Protein AF-A0A1B8FCU8-F1 (afdb_monomer_lite)

Foldseek 3Di:
DVPDDPPPEAEPDPPDDDPDPDDDQDCVVDVVSVPRGHHYDDDDDDDDDDVQVCVLQPDPPPPDPDDDPDDDDDDDDDDDDDDDDDDDDDDDDDDDDDDDDDDDDDDDDDDDDDDDDDDDDDDDDPPDDDDDCPVVVVVVVCVVCVPPPRDPNRDDDDDDDADQQRDDPVVDDVPDDRDHDDPPPPPPPPPCDPVNVVVVVVVVVVVVVVVVVVVVVVLVVFDFADFDPDQAWWAFLAPRDTDTVVNLWDPPAFKEKEKEWEQQAFQPPPFDAPPDFPLSVDDNSRHTDLLSVLLLLLCLVCLQVVVVHHGYAYEYLDRSPSVNRVCVVSVRDRHTYIYNVPHCVCVVVVQADPVRGGHTKMWMWGQDPVGITTRDILCVCVVPVDPCSCVVRRVVQVVQCPDPCRCHPPVPSDSPPD

pLDDT: mean 74.6, std 22.93, range [24.02, 98.75]

Radius of gyration: 37.03 Å; chains: 1; bounding box: 115×75×79 Å

Secondary structure (DSSP, 8-state):
-TT--TTS-EESS-----SS------TTT-GGGGG-SS-EE-------SSSHHHHHTT-GGG--------------------------SS--------------PPPPP--------------PPTT------HHHHHHHHHHHHTSTT--TTT---------GGGS-GGGS-TT--PPPPP-----------HHHHHHHHHHHHHHHHHHHHHHHHHHHTSPP-PBPSS--EEEETTT--EEEGGGGS-TT--EEEEEEE-SS--TT--SPPP-SSSGGGS-GGGSPPHHHHHHHHHHHHHHHHHHTTSEEEEEESS-HHHHHHHHHHTT--SSEEEE-TTSSHHHHTTSB-TTS-B--EEEEEEEETTEEEEEEE-THHHHH---GGGGGG-HHHHHHTTSSSTT-SS--------

Sequence (418 aa):
MEKWQWPTPVLLTHIAGGPLQVKVWNPRIYKHDSFHLMPIITPAYPFIEEEVEKAKSGSLQFLVKGEPTASEKPDNKLKEESSKGIKNENGEDIKKENGEAEKKEEEPKTIMVYNTTYYIGLELKEGARSLDLSYQVDDFKYRCTSWDKYDDSLNALNIVHTRNCDLPGDVFSPGEVKPMRPVKKKTAVKKRTVAKARNELLEAEAELRQLSQRVAAQRRALPPGGLIPEDYIFHSATDGTSVRMSELFSPGKNSLVIYNMMFPRWPEDPRAAVPRGETAKLPLVEQPCPSCTSVVDGLEGAAFHVSARTDLVVVAKTSPERLGTYAREREWRNLRLVSSRGNSFNRDYHAETLDGVQRAVMHVFSRSSEGIRHHWTSEMVFKSGDTRWIDPVWPIFGVLDLTLEGRGDIAAYPNLQY

Structure (mmCIF, N/CA/C/O backbone):
data_AF-A0A1B8FCU8-F1
#
_entry.id   AF-A0A1B8FCU8-F1
#
loop_
_atom_site.group_PDB
_atom_site.id
_atom_site.type_symbol
_atom_site.label_atom_id
_atom_site.label_alt_id
_atom_site.label_comp_id
_atom_site.label_asym_id
_atom_site.label_entity_id
_atom_site.label_seq_id
_atom_site.pdbx_PDB_ins_code
_atom_site.Cartn_x
_atom_site.Cartn_y
_atom_site.Cartn_z
_atom_site.occupancy
_atom_site.B_iso_or_equiv
_atom_site.auth_seq_id
_atom_site.auth_comp_id
_atom_site.auth_asym_id
_atom_site.auth_atom_id
_atom_site.pdbx_PDB_model_num
ATOM 1 N N . MET A 1 1 ? 28.433 -41.461 -40.917 1.00 47.09 1 MET A N 1
ATOM 2 C CA . MET A 1 1 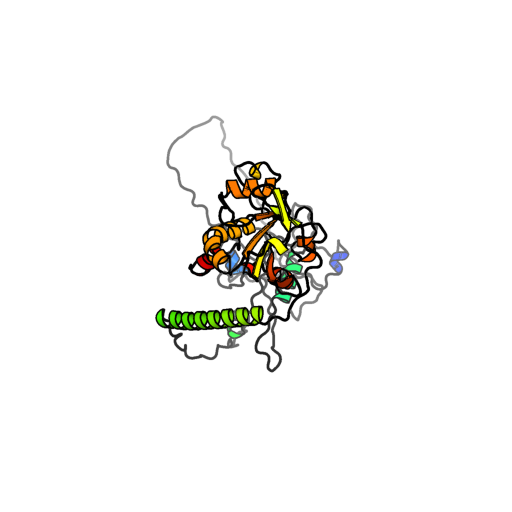? 28.370 -42.636 -40.013 1.00 47.09 1 MET A CA 1
ATOM 3 C C . MET A 1 1 ? 27.426 -43.745 -40.496 1.00 47.09 1 MET A C 1
ATOM 5 O O . MET A 1 1 ? 27.388 -44.786 -39.859 1.00 47.09 1 MET A O 1
ATOM 9 N N . GLU A 1 2 ? 26.745 -43.602 -41.642 1.00 43.25 2 GLU A N 1
ATOM 10 C CA . GLU A 1 2 ? 25.774 -44.597 -42.155 1.00 43.25 2 GLU A CA 1
ATOM 11 C C . GLU A 1 2 ? 26.335 -46.011 -42.404 1.00 43.25 2 GLU A C 1
ATOM 13 O O . GLU A 1 2 ? 25.568 -46.959 -42.508 1.00 43.25 2 GLU A O 1
ATOM 18 N N . LYS A 1 3 ? 27.663 -46.178 -42.478 1.00 60.62 3 LYS A N 1
ATOM 19 C CA . LYS A 1 3 ? 28.332 -47.476 -42.692 1.00 60.62 3 LYS A CA 1
ATOM 20 C C . LYS A 1 3 ? 28.940 -48.096 -41.423 1.00 60.62 3 LYS A C 1
ATOM 22 O O . LYS A 1 3 ? 29.593 -49.131 -41.521 1.00 60.62 3 LYS A O 1
ATOM 27 N N . TRP A 1 4 ? 28.797 -47.469 -40.252 1.00 57.22 4 TRP A N 1
ATOM 28 C CA . TRP A 1 4 ? 29.432 -47.954 -39.021 1.00 57.22 4 TRP A CA 1
ATOM 29 C C . TRP A 1 4 ? 28.665 -49.140 -38.425 1.00 57.22 4 TRP A C 1
ATOM 31 O O . TRP A 1 4 ? 27.452 -49.069 -38.232 1.00 57.22 4 TRP A O 1
ATOM 41 N N . GLN A 1 5 ? 29.366 -50.234 -38.121 1.00 67.06 5 GLN A N 1
ATOM 42 C CA . GLN A 1 5 ? 28.753 -51.443 -37.566 1.00 67.06 5 GLN A CA 1
ATOM 43 C C . GLN A 1 5 ? 28.619 -51.337 -36.046 1.00 67.06 5 GLN A C 1
ATOM 45 O O . GLN A 1 5 ? 29.458 -51.824 -35.283 1.00 67.06 5 GLN A O 1
ATOM 50 N N . TRP A 1 6 ? 27.548 -50.689 -35.598 1.00 56.78 6 TRP A N 1
ATOM 51 C CA . TRP A 1 6 ? 27.143 -50.707 -34.195 1.00 56.78 6 TRP A CA 1
ATOM 52 C C . TRP A 1 6 ? 26.905 -52.150 -33.708 1.00 56.78 6 TRP A C 1
ATOM 54 O O . TRP A 1 6 ? 26.382 -52.959 -34.478 1.00 56.78 6 TRP A O 1
ATOM 64 N N . PRO A 1 7 ? 27.289 -52.509 -32.465 1.00 62.44 7 PRO A N 1
ATOM 65 C CA . PRO A 1 7 ? 27.733 -51.649 -31.360 1.00 62.44 7 PRO A CA 1
ATOM 66 C C . PRO A 1 7 ? 29.263 -51.493 -31.247 1.00 62.44 7 PRO A C 1
ATOM 68 O O . PRO A 1 7 ? 29.781 -51.252 -30.157 1.00 62.44 7 PRO A O 1
ATOM 71 N N . THR A 1 8 ? 30.018 -51.651 -32.340 1.00 62.97 8 THR A N 1
ATOM 72 C CA . THR A 1 8 ? 31.479 -51.470 -32.300 1.00 62.97 8 THR A CA 1
ATOM 73 C C . THR A 1 8 ? 31.810 -50.056 -31.809 1.00 62.97 8 THR A C 1
ATOM 75 O O . THR A 1 8 ? 31.320 -49.092 -32.405 1.00 62.97 8 THR A O 1
ATOM 78 N N . PRO A 1 9 ? 32.604 -49.903 -30.732 1.00 57.53 9 PRO A N 1
ATOM 79 C CA . PRO A 1 9 ? 32.852 -48.602 -30.138 1.00 57.53 9 PRO A CA 1
ATOM 80 C C . PRO A 1 9 ? 33.673 -47.723 -31.069 1.00 57.53 9 PRO A C 1
ATOM 82 O O . PRO A 1 9 ? 34.638 -48.177 -31.686 1.00 57.53 9 PRO A O 1
ATOM 85 N N . VAL A 1 10 ? 33.326 -46.444 -31.114 1.00 59.53 10 VAL A N 1
ATOM 86 C CA . VAL A 1 10 ? 34.183 -45.427 -31.717 1.00 59.53 10 VAL A CA 1
ATOM 87 C C . VAL A 1 10 ? 35.169 -44.978 -30.642 1.00 59.53 10 VAL A C 1
ATOM 89 O O . VAL A 1 10 ? 34.781 -44.388 -29.631 1.00 59.53 10 VAL A O 1
ATOM 92 N N . LEU A 1 11 ? 36.446 -45.300 -30.844 1.00 52.03 11 LEU A N 1
ATOM 93 C CA . LEU A 1 11 ? 37.544 -44.892 -29.973 1.00 52.03 11 LEU A CA 1
ATOM 94 C C . LEU A 1 11 ? 38.337 -43.792 -30.673 1.00 52.03 11 LEU A C 1
ATOM 96 O O . LEU A 1 11 ? 38.826 -43.991 -31.781 1.00 52.03 11 LEU A O 1
ATOM 100 N N . LEU A 1 12 ? 38.463 -42.640 -30.018 1.00 50.62 12 LEU A N 1
ATOM 101 C CA . LEU A 1 12 ? 39.224 -41.506 -30.549 1.00 50.62 12 LEU A CA 1
ATOM 102 C C . LEU A 1 12 ? 40.742 -41.657 -30.314 1.00 50.62 12 LEU A C 1
ATOM 104 O O . LEU A 1 12 ? 41.533 -40.975 -30.951 1.00 50.62 12 LEU A O 1
ATOM 108 N N . THR A 1 13 ? 41.152 -42.568 -29.423 1.00 45.59 13 THR A N 1
ATOM 109 C CA . THR A 1 13 ? 42.545 -42.976 -29.171 1.00 45.59 13 THR A CA 1
ATOM 110 C C . THR A 1 13 ? 42.583 -44.368 -28.517 1.00 45.59 13 THR A C 1
ATOM 112 O O . THR A 1 13 ? 41.545 -44.877 -28.079 1.00 45.59 13 THR A O 1
ATOM 115 N N . HIS A 1 14 ? 43.757 -45.009 -28.439 1.00 48.38 14 HIS A N 1
ATOM 116 C CA . HIS A 1 14 ? 43.918 -46.247 -27.671 1.00 48.38 14 HIS A CA 1
ATOM 117 C C . HIS A 1 14 ? 43.618 -45.992 -26.192 1.00 48.38 14 HIS A C 1
ATOM 119 O O . HIS A 1 14 ? 44.121 -45.043 -25.592 1.00 48.38 14 HIS A O 1
ATOM 125 N N . ILE A 1 15 ? 42.821 -46.874 -25.587 1.00 53.53 15 ILE A N 1
ATOM 126 C CA . ILE A 1 15 ? 42.565 -46.846 -24.149 1.00 53.53 15 ILE A CA 1
ATOM 127 C C . ILE A 1 15 ? 43.867 -47.224 -23.428 1.00 53.53 15 ILE A C 1
ATOM 129 O O . ILE A 1 15 ? 44.182 -48.405 -23.282 1.00 53.53 15 ILE A O 1
ATOM 133 N N . ALA A 1 16 ? 44.645 -46.226 -23.016 1.00 46.97 16 ALA A N 1
ATOM 134 C CA . ALA A 1 16 ? 45.828 -46.427 -22.192 1.00 46.97 16 ALA A CA 1
ATOM 135 C C . ALA A 1 16 ? 45.412 -46.632 -20.727 1.00 46.97 16 ALA A C 1
ATOM 137 O O . ALA A 1 16 ? 44.590 -45.887 -20.190 1.00 46.97 16 ALA A O 1
ATOM 138 N N . GLY A 1 17 ? 45.984 -47.644 -20.069 1.00 46.09 17 GLY A N 1
ATOM 139 C CA . GLY A 1 17 ? 45.856 -47.805 -18.623 1.00 46.09 17 GLY A CA 1
ATOM 140 C C . GLY A 1 17 ? 46.621 -46.686 -17.922 1.00 46.09 17 GLY A C 1
ATOM 141 O O . GLY A 1 17 ? 47.844 -46.630 -18.009 1.00 46.09 17 GLY A O 1
ATOM 142 N N . GLY A 1 18 ? 45.906 -45.774 -17.267 1.00 49.66 18 GLY A N 1
ATOM 143 C CA . GLY A 1 18 ? 46.521 -44.748 -16.428 1.00 49.66 18 GLY A CA 1
ATOM 144 C C . GLY A 1 18 ? 47.000 -45.317 -15.083 1.00 49.66 18 GLY A C 1
ATOM 145 O O . GLY A 1 18 ? 46.546 -46.384 -14.671 1.00 49.66 18 GLY A O 1
ATOM 146 N N . PRO A 1 19 ? 47.867 -44.595 -14.349 1.00 38.84 19 PRO A N 1
ATOM 147 C CA . PRO A 1 19 ? 48.333 -44.993 -13.012 1.00 38.84 19 PRO A CA 1
ATOM 148 C C . PRO A 1 19 ? 47.228 -44.954 -11.939 1.00 38.84 19 PRO A C 1
ATOM 150 O O . PRO A 1 19 ? 47.446 -45.362 -10.800 1.00 38.84 19 PRO A O 1
ATOM 153 N N . LEU A 1 20 ? 46.041 -44.454 -12.289 1.00 39.75 20 LEU A N 1
ATOM 154 C CA . LEU A 1 20 ? 44.882 -44.326 -11.414 1.00 39.75 20 LEU A CA 1
ATOM 155 C C . LEU A 1 20 ? 43.911 -45.488 -11.662 1.00 39.75 20 LEU A C 1
ATOM 157 O O . LEU A 1 20 ? 43.563 -45.777 -12.806 1.00 39.75 20 LEU A O 1
ATOM 161 N N . GLN A 1 21 ? 43.429 -46.124 -10.589 1.00 48.16 21 GLN A N 1
ATOM 162 C CA . GLN A 1 21 ? 42.424 -47.197 -10.641 1.00 48.16 21 GLN A CA 1
ATOM 163 C C . GLN A 1 21 ? 41.018 -46.649 -10.941 1.00 48.16 21 GLN A C 1
ATOM 165 O O . GLN A 1 21 ? 40.092 -46.772 -10.142 1.00 48.16 21 GLN A O 1
ATOM 170 N N . VAL A 1 22 ? 40.847 -46.008 -12.092 1.00 51.88 22 VAL A N 1
ATOM 171 C CA . VAL A 1 22 ? 39.548 -45.508 -12.546 1.00 51.88 22 VAL A CA 1
ATOM 172 C C . VAL A 1 22 ? 38.912 -46.562 -13.445 1.00 51.88 22 VAL A C 1
ATOM 174 O O . VAL A 1 22 ? 39.582 -47.144 -14.298 1.00 51.88 22 VAL A O 1
ATOM 177 N N . LYS A 1 23 ? 37.618 -46.843 -13.260 1.00 47.75 23 LYS A N 1
ATOM 178 C CA . LYS A 1 23 ? 36.894 -47.804 -14.102 1.00 47.75 23 LYS A CA 1
ATOM 179 C C . LYS A 1 23 ? 36.815 -47.271 -15.535 1.00 47.75 23 LYS A C 1
ATOM 181 O O . LYS A 1 23 ? 36.094 -46.309 -15.794 1.00 47.75 23 LYS A O 1
ATOM 186 N N . VAL A 1 24 ? 37.513 -47.928 -16.458 1.00 56.44 24 VAL A N 1
ATOM 187 C CA . VAL A 1 24 ? 37.506 -47.587 -17.885 1.00 56.44 24 VAL A CA 1
ATOM 188 C C . VAL A 1 24 ? 36.569 -48.521 -18.647 1.00 56.44 24 VAL A C 1
ATOM 190 O O . VAL A 1 24 ? 36.521 -49.716 -18.356 1.00 56.44 24 VAL A O 1
ATOM 193 N N . TRP A 1 25 ? 35.812 -47.972 -19.603 1.00 58.53 25 TRP A N 1
ATOM 194 C CA . TRP A 1 25 ? 34.839 -48.721 -20.403 1.00 58.53 25 TRP A CA 1
ATOM 195 C C . TRP A 1 25 ? 35.495 -49.949 -21.048 1.00 58.53 25 TRP A C 1
ATOM 197 O O . TRP A 1 25 ? 36.466 -49.826 -21.799 1.00 58.53 25 TRP A O 1
ATOM 207 N N . ASN A 1 26 ? 34.989 -51.142 -20.726 1.00 65.19 26 ASN A N 1
ATOM 208 C CA . ASN A 1 26 ? 35.530 -52.400 -21.234 1.00 65.19 26 ASN A CA 1
ATOM 209 C C . ASN A 1 26 ? 34.437 -53.485 -21.265 1.00 65.19 26 ASN A C 1
ATOM 211 O O . ASN A 1 26 ? 34.204 -54.146 -20.248 1.00 65.19 26 ASN A O 1
ATOM 215 N N . PRO A 1 27 ? 33.796 -53.741 -22.422 1.00 60.16 27 PRO A N 1
ATOM 216 C CA . PRO A 1 27 ? 32.673 -54.676 -22.529 1.00 60.16 27 PRO A CA 1
ATOM 217 C C . PRO A 1 27 ? 33.077 -56.148 -22.347 1.00 60.16 27 PRO A C 1
ATOM 219 O O . PRO A 1 27 ? 32.204 -57.001 -22.214 1.00 60.16 27 PRO A O 1
ATOM 222 N N . ARG A 1 28 ? 34.384 -56.464 -22.319 1.00 60.56 28 ARG A N 1
ATOM 223 C CA . ARG A 1 28 ? 34.897 -57.810 -22.002 1.00 60.56 28 ARG A CA 1
ATOM 224 C C . ARG A 1 28 ? 35.017 -58.054 -20.497 1.00 60.56 28 ARG A C 1
ATOM 226 O O . ARG A 1 28 ? 34.997 -59.204 -20.077 1.00 60.56 28 ARG A O 1
ATOM 233 N N . ILE A 1 29 ? 35.154 -56.988 -19.707 1.00 63.47 29 ILE A N 1
ATOM 234 C CA . ILE A 1 29 ? 35.303 -57.052 -18.245 1.00 63.47 29 ILE A CA 1
ATOM 235 C C . ILE A 1 29 ? 33.977 -56.708 -17.556 1.00 63.47 29 ILE A C 1
ATOM 237 O O . ILE A 1 29 ? 33.580 -57.372 -16.600 1.00 63.47 29 ILE A O 1
ATOM 241 N N . TYR A 1 30 ? 33.254 -55.701 -18.053 1.00 66.12 30 TYR A N 1
ATOM 242 C CA . TYR A 1 30 ? 32.019 -55.209 -17.453 1.00 66.12 30 TYR A CA 1
ATOM 243 C C . TYR A 1 30 ? 30.817 -55.539 -18.334 1.00 66.12 30 TYR A C 1
ATOM 245 O O . TYR A 1 30 ? 30.584 -54.910 -19.362 1.00 66.12 30 TYR A O 1
ATOM 253 N N . LYS A 1 31 ? 29.992 -56.495 -17.891 1.00 56.09 31 LYS A N 1
ATOM 254 C CA . LYS A 1 31 ? 28.804 -56.942 -18.639 1.00 56.09 31 LYS A CA 1
ATOM 255 C C . LYS A 1 31 ? 27.833 -55.797 -18.967 1.00 56.09 31 LYS A C 1
ATOM 257 O O . LYS A 1 31 ? 27.245 -55.801 -20.040 1.00 56.09 31 LYS A O 1
ATOM 262 N N . HIS A 1 32 ? 27.704 -54.800 -18.090 1.00 56.66 32 HIS A N 1
ATOM 263 C CA . HIS A 1 32 ? 26.878 -53.610 -18.335 1.00 56.66 32 HIS A CA 1
ATOM 264 C C . HIS A 1 32 ? 27.296 -52.834 -19.600 1.00 56.66 32 HIS A C 1
ATOM 266 O O . HIS A 1 32 ? 26.445 -52.387 -20.360 1.00 56.66 32 HIS A O 1
ATOM 272 N N . ASP A 1 33 ? 28.600 -52.740 -19.870 1.00 51.59 33 ASP A N 1
ATOM 273 C CA . ASP A 1 33 ? 29.152 -51.967 -20.988 1.00 51.59 33 ASP A CA 1
ATOM 274 C C . ASP A 1 33 ? 28.851 -52.622 -22.349 1.00 51.59 33 ASP A C 1
ATOM 276 O O . ASP A 1 33 ? 28.878 -51.952 -23.381 1.00 51.59 33 ASP A O 1
ATOM 280 N N . SER A 1 34 ? 28.527 -53.923 -22.350 1.00 57.00 34 SER A N 1
ATOM 281 C CA . SER A 1 34 ? 28.144 -54.686 -23.547 1.00 57.00 34 SER A CA 1
ATOM 282 C C . SER A 1 34 ? 26.737 -54.363 -24.066 1.00 57.00 34 SER A C 1
ATOM 284 O O . SER A 1 34 ? 26.438 -54.651 -25.221 1.00 57.00 34 SER A O 1
ATOM 286 N N . PHE A 1 35 ? 25.889 -53.724 -23.250 1.00 61.53 35 PHE A N 1
ATOM 287 C CA . PHE A 1 35 ? 24.546 -53.293 -23.656 1.00 61.53 35 PHE A CA 1
ATOM 288 C C . PHE A 1 35 ? 24.530 -51.925 -24.352 1.00 61.53 35 PHE A C 1
ATOM 290 O O . PHE A 1 35 ? 23.474 -51.460 -24.778 1.00 61.53 35 PHE A O 1
ATOM 297 N N . HIS A 1 36 ? 25.678 -51.253 -24.463 1.00 52.31 36 HIS A N 1
ATOM 298 C CA . HIS A 1 36 ? 25.757 -49.948 -25.107 1.00 52.31 36 HIS A CA 1
ATOM 299 C C . HIS A 1 36 ? 25.599 -50.100 -26.624 1.00 52.31 36 HIS A C 1
ATOM 301 O O . HIS A 1 36 ? 26.445 -50.685 -27.293 1.00 52.31 36 HIS A O 1
ATOM 307 N N . LEU A 1 37 ? 24.505 -49.555 -27.163 1.00 50.94 37 LEU A N 1
ATOM 308 C CA . LEU A 1 37 ? 24.135 -49.701 -28.574 1.00 50.94 37 LEU A CA 1
ATOM 309 C C . LEU A 1 37 ? 25.004 -48.848 -29.508 1.00 50.94 37 LEU A C 1
ATOM 311 O O . LEU A 1 37 ? 25.225 -49.229 -30.652 1.00 50.94 37 LEU A O 1
ATOM 315 N N . MET A 1 38 ? 25.522 -47.719 -29.017 1.00 55.78 38 MET A N 1
ATOM 316 C CA . MET A 1 38 ? 26.400 -46.814 -29.767 1.00 55.78 38 MET A CA 1
ATOM 317 C C . MET A 1 38 ? 27.496 -46.217 -28.861 1.00 55.78 38 MET A C 1
ATOM 319 O O . MET A 1 38 ? 27.410 -45.050 -28.479 1.00 55.78 38 MET A O 1
ATOM 323 N N . PRO A 1 39 ? 28.509 -46.998 -28.441 1.00 49.50 39 PRO A N 1
ATOM 324 C CA . PRO A 1 39 ? 29.521 -46.510 -27.509 1.00 49.50 39 PRO A CA 1
ATOM 325 C C . PRO A 1 39 ? 30.540 -45.598 -28.213 1.00 49.50 39 PRO A C 1
ATOM 327 O O . PRO A 1 39 ? 31.247 -46.033 -29.120 1.00 49.50 39 PRO A O 1
ATOM 330 N N . ILE A 1 40 ? 30.644 -44.340 -27.778 1.00 58.44 40 ILE A N 1
ATOM 331 C CA . ILE A 1 40 ? 31.666 -43.376 -28.224 1.00 58.44 40 ILE A CA 1
ATOM 332 C C . ILE A 1 40 ? 32.431 -42.912 -26.980 1.00 58.44 40 ILE A C 1
ATOM 334 O O . ILE A 1 40 ? 31.824 -42.360 -26.065 1.00 58.44 40 ILE A O 1
ATOM 338 N N . ILE A 1 41 ? 33.736 -43.196 -26.908 1.00 53.16 41 ILE A N 1
ATOM 339 C CA . ILE A 1 41 ? 34.528 -43.080 -25.667 1.00 53.16 41 ILE A CA 1
ATOM 340 C C . ILE A 1 41 ? 35.533 -41.922 -25.766 1.00 53.16 41 ILE A C 1
ATOM 342 O O . ILE A 1 41 ? 36.342 -41.883 -26.695 1.00 53.16 41 ILE A O 1
ATOM 346 N N . THR A 1 42 ? 35.503 -40.999 -24.798 1.00 46.25 42 THR A N 1
ATOM 347 C CA . THR A 1 42 ? 36.338 -39.784 -24.759 1.00 46.25 42 THR A CA 1
ATOM 348 C C . THR A 1 42 ? 37.562 -39.921 -23.831 1.00 46.25 42 THR A C 1
ATOM 350 O O . THR A 1 42 ? 37.448 -40.507 -22.752 1.00 46.25 42 THR A O 1
ATOM 353 N N . PRO A 1 43 ? 38.741 -39.385 -24.210 1.00 41.50 43 PRO A N 1
ATOM 354 C CA . PRO A 1 43 ? 39.885 -39.189 -23.305 1.00 41.50 43 PRO A CA 1
ATOM 355 C C . PRO A 1 43 ? 39.820 -37.832 -22.554 1.00 41.50 43 PRO A C 1
ATOM 357 O O . PRO A 1 43 ? 39.113 -36.927 -22.991 1.00 41.50 43 PRO A O 1
ATOM 360 N N . ALA A 1 44 ? 40.536 -37.679 -21.424 1.00 38.09 44 ALA A N 1
ATOM 361 C CA . ALA A 1 44 ? 40.344 -36.584 -20.446 1.00 38.09 44 ALA A CA 1
ATOM 362 C C . ALA A 1 44 ? 41.528 -35.579 -20.263 1.00 38.09 44 ALA A C 1
ATOM 364 O O . ALA A 1 44 ? 42.672 -36.025 -20.194 1.00 38.09 44 ALA A O 1
ATOM 365 N N . TYR A 1 45 ? 41.170 -34.286 -20.022 1.00 34.28 45 TYR A N 1
ATOM 366 C CA . TYR A 1 45 ? 41.858 -33.137 -19.319 1.00 34.28 45 TYR A CA 1
ATOM 367 C C . TYR A 1 45 ? 43.042 -32.353 -19.992 1.00 34.28 45 TYR A C 1
ATOM 369 O O . TYR A 1 45 ? 43.758 -33.018 -20.739 1.00 34.28 45 TYR A O 1
ATOM 377 N N . PRO A 1 46 ? 43.415 -31.048 -19.682 1.00 41.81 46 PRO A N 1
ATOM 378 C CA . PRO A 1 46 ? 42.794 -29.812 -19.060 1.00 41.81 46 PRO A CA 1
ATOM 379 C C . PRO A 1 46 ? 42.891 -28.429 -19.853 1.00 41.81 46 PRO A C 1
ATOM 381 O O . PRO A 1 46 ? 43.301 -28.416 -21.009 1.00 41.81 46 PRO A O 1
ATOM 384 N N . PHE A 1 47 ? 42.561 -27.276 -19.185 1.00 36.97 47 PHE A N 1
ATOM 385 C CA . PHE A 1 47 ? 41.981 -25.941 -19.600 1.00 36.97 47 PHE A CA 1
ATOM 386 C C . PHE A 1 47 ? 42.771 -24.593 -19.396 1.00 36.97 47 PHE A C 1
ATOM 388 O O . PHE A 1 47 ? 43.837 -24.596 -18.781 1.00 36.97 47 PHE A O 1
ATOM 395 N N . ILE A 1 48 ? 42.146 -23.457 -19.848 1.00 41.78 48 ILE A N 1
ATOM 396 C CA . ILE A 1 48 ? 42.208 -21.960 -19.615 1.00 41.78 48 ILE A CA 1
ATOM 397 C C . ILE A 1 48 ? 40.992 -21.230 -20.319 1.00 41.78 48 ILE A C 1
ATOM 399 O O . ILE A 1 48 ? 40.233 -21.895 -21.008 1.00 41.78 48 ILE A O 1
ATOM 403 N N . GLU A 1 49 ? 40.736 -19.909 -20.170 1.00 49.34 49 GLU A N 1
ATOM 404 C CA . GLU A 1 49 ? 39.337 -19.423 -19.963 1.00 49.34 49 GLU A CA 1
ATOM 405 C C . GLU A 1 49 ? 38.660 -18.383 -20.920 1.00 49.34 49 GLU A C 1
ATOM 407 O O . GLU A 1 49 ? 37.438 -18.290 -20.880 1.00 49.34 49 GLU A O 1
ATOM 412 N N . GLU A 1 50 ? 39.313 -17.648 -21.837 1.00 43.72 50 GLU A N 1
ATOM 413 C CA . GLU A 1 50 ? 38.607 -16.563 -22.595 1.00 43.72 50 GLU A CA 1
ATOM 414 C C . GLU A 1 50 ? 38.230 -16.906 -24.060 1.00 43.72 50 GLU A C 1
ATOM 416 O O . GLU A 1 50 ? 37.246 -16.410 -24.615 1.00 43.72 50 GLU A O 1
ATOM 421 N N . GLU A 1 51 ? 38.957 -17.827 -24.694 1.00 50.81 51 GLU A N 1
ATOM 422 C CA . GLU A 1 51 ? 38.676 -18.308 -26.061 1.00 50.81 51 GLU A CA 1
ATOM 423 C C . GLU A 1 51 ? 37.663 -19.469 -26.078 1.00 50.81 51 GLU A C 1
ATOM 425 O O . GLU A 1 51 ? 37.003 -19.743 -27.088 1.00 50.81 51 GLU A O 1
ATOM 430 N N . VAL A 1 52 ? 37.471 -20.103 -24.917 1.00 50.47 52 VAL A N 1
ATOM 431 C CA . VAL A 1 52 ? 36.596 -21.261 -24.717 1.00 50.47 52 VAL A CA 1
ATOM 432 C C . VAL A 1 52 ? 35.124 -20.900 -24.898 1.00 50.47 52 VAL A C 1
ATOM 434 O O . VAL A 1 52 ? 34.396 -21.680 -25.496 1.00 50.47 52 VAL A O 1
ATOM 437 N N . GLU A 1 53 ? 34.668 -19.719 -24.479 1.00 53.81 53 GLU A N 1
ATOM 438 C CA . GLU A 1 53 ? 33.258 -19.310 -24.633 1.00 53.81 53 GLU A CA 1
ATOM 439 C C . GLU A 1 53 ? 32.836 -19.154 -26.107 1.00 53.81 53 GLU A C 1
ATOM 441 O O . GLU A 1 53 ? 31.721 -19.508 -26.510 1.00 53.81 53 GLU A O 1
ATOM 446 N N . LYS A 1 54 ? 33.754 -18.706 -26.973 1.00 54.97 54 LYS A N 1
ATOM 447 C CA . LYS A 1 54 ? 33.500 -18.626 -28.422 1.00 54.97 54 LYS A CA 1
ATOM 448 C C . LYS A 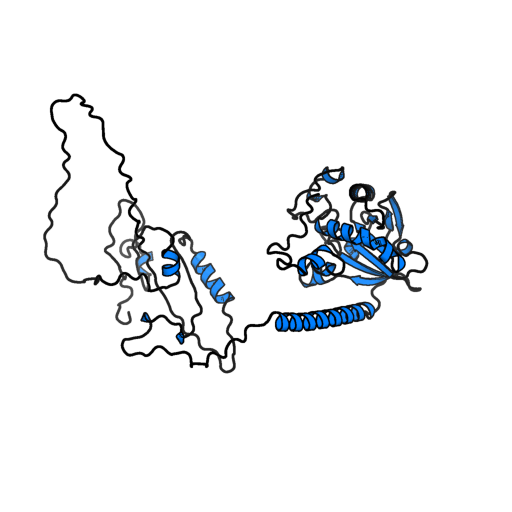1 54 ? 33.503 -20.010 -29.075 1.00 54.97 54 LYS A C 1
ATOM 450 O O . LYS A 1 54 ? 32.695 -20.265 -29.966 1.00 54.97 54 LYS A O 1
ATOM 455 N N . ALA A 1 55 ? 34.360 -20.921 -28.615 1.00 54.28 55 ALA A N 1
ATOM 456 C CA . ALA A 1 55 ? 34.345 -22.316 -29.056 1.00 54.28 55 ALA A CA 1
ATOM 457 C C . ALA A 1 55 ? 33.089 -23.069 -28.560 1.00 54.28 55 ALA A C 1
ATOM 459 O O . ALA A 1 55 ? 32.437 -23.761 -29.344 1.00 54.28 55 ALA A O 1
ATOM 460 N N . LYS A 1 56 ? 32.683 -22.862 -27.296 1.00 55.16 56 LYS A N 1
ATOM 461 C CA . LYS A 1 56 ? 31.462 -23.401 -26.660 1.00 55.16 56 LYS A CA 1
ATOM 462 C C . LYS A 1 56 ? 30.177 -22.948 -27.358 1.00 55.16 56 LYS A C 1
ATOM 464 O O . LYS A 1 56 ? 29.180 -23.665 -27.325 1.00 55.16 56 LYS A O 1
ATOM 469 N N . SER A 1 57 ? 30.177 -21.775 -27.991 1.00 50.47 57 SER A N 1
ATOM 470 C CA . SER A 1 57 ? 29.046 -21.260 -28.782 1.00 50.47 57 SER A CA 1
ATOM 471 C C . SER A 1 57 ? 29.058 -21.713 -30.252 1.00 50.47 57 SER A C 1
ATOM 473 O O . SER A 1 57 ? 28.212 -21.282 -31.035 1.00 50.47 57 SER A O 1
ATOM 475 N N . GLY A 1 58 ? 29.975 -22.613 -30.629 1.00 48.59 58 GLY A N 1
ATOM 476 C CA . GLY A 1 58 ? 30.024 -23.226 -31.959 1.00 48.59 58 GLY A CA 1
ATOM 477 C C . GLY A 1 58 ? 30.775 -22.408 -33.012 1.00 48.59 58 GLY A C 1
ATOM 478 O O . GLY A 1 58 ? 30.592 -22.638 -34.207 1.00 48.59 58 GLY A O 1
ATOM 479 N N . SER A 1 59 ? 31.609 -21.441 -32.611 1.00 51.41 59 SER A N 1
ATOM 480 C CA . SER A 1 59 ? 32.430 -20.683 -33.560 1.00 51.41 59 SER A CA 1
ATOM 481 C C . SER A 1 59 ? 33.536 -21.551 -34.167 1.00 51.41 59 SER A C 1
ATOM 483 O O . SER A 1 59 ? 34.366 -22.113 -33.457 1.00 51.41 59 SER A O 1
ATOM 485 N N . LEU A 1 60 ? 33.605 -21.584 -35.500 1.00 53.09 60 LEU A N 1
ATOM 486 C CA . LEU A 1 60 ? 34.653 -22.279 -36.264 1.00 53.09 60 LEU A CA 1
ATOM 487 C C . LEU A 1 60 ? 35.948 -21.457 -36.413 1.00 53.09 60 LEU A C 1
ATOM 489 O O . LEU A 1 60 ? 36.878 -21.883 -37.094 1.00 53.09 60 LEU A O 1
ATOM 493 N N . GLN A 1 61 ? 36.007 -20.258 -35.825 1.00 47.38 61 GLN A N 1
ATOM 494 C CA . GLN A 1 61 ? 37.130 -19.322 -35.983 1.00 47.38 61 GLN A CA 1
ATOM 495 C C . GLN A 1 61 ? 38.437 -19.818 -35.347 1.00 47.38 61 GLN A C 1
ATOM 497 O O . GLN A 1 61 ? 39.503 -19.368 -35.750 1.00 47.38 61 GLN A O 1
ATOM 502 N N . PHE A 1 62 ? 38.348 -20.758 -34.405 1.00 45.47 62 PHE A N 1
ATOM 503 C CA . PHE A 1 62 ? 39.476 -21.289 -33.630 1.00 45.47 62 PHE A CA 1
ATOM 504 C C . PHE A 1 62 ? 39.740 -22.774 -33.929 1.00 45.47 62 PHE A C 1
ATOM 506 O O . PHE A 1 62 ? 40.384 -23.472 -33.154 1.00 45.47 62 PHE A O 1
ATOM 513 N N . LEU A 1 63 ? 39.207 -23.281 -35.048 1.00 45.47 63 LEU A N 1
ATOM 514 C CA . LEU A 1 63 ? 39.377 -24.672 -35.454 1.00 45.47 63 LEU A CA 1
ATOM 515 C C . LEU A 1 63 ? 40.820 -24.905 -35.933 1.00 45.47 63 LEU A C 1
ATOM 517 O O . LEU A 1 63 ? 41.233 -24.339 -36.949 1.00 45.47 63 LEU A O 1
ATOM 521 N N . VAL A 1 64 ? 41.571 -25.769 -35.245 1.00 48.66 64 VAL A N 1
ATOM 522 C CA . VAL A 1 64 ? 42.892 -26.217 -35.710 1.00 48.66 64 VAL A CA 1
ATOM 523 C C . VAL A 1 64 ? 42.700 -27.023 -36.998 1.00 48.66 64 VAL A C 1
ATOM 525 O O . VAL A 1 64 ? 42.134 -28.115 -36.991 1.00 48.66 64 VAL A O 1
ATOM 528 N N . LYS A 1 65 ? 43.128 -26.469 -38.138 1.00 39.72 65 LYS A N 1
ATOM 529 C CA . LYS A 1 65 ? 43.060 -27.145 -39.440 1.00 39.72 65 LYS A CA 1
ATOM 530 C C . LYS A 1 65 ? 44.366 -27.885 -39.717 1.00 39.72 65 LYS A C 1
ATOM 532 O O . LYS A 1 65 ? 45.359 -27.253 -40.055 1.00 39.72 65 LYS A O 1
ATOM 537 N N . GLY A 1 66 ? 44.305 -29.216 -39.666 1.00 41.09 66 GLY A N 1
ATOM 538 C CA . GLY A 1 66 ? 45.316 -30.103 -40.241 1.00 41.09 66 GLY A CA 1
ATOM 539 C C . GLY A 1 66 ? 46.097 -30.941 -39.233 1.00 41.09 66 GLY A C 1
ATOM 540 O O . GLY A 1 66 ? 47.230 -30.609 -38.932 1.00 41.09 66 GLY A O 1
ATOM 541 N N . GLU A 1 67 ? 45.533 -32.082 -38.836 1.00 28.58 67 GLU A N 1
ATOM 542 C CA . GLU A 1 67 ? 46.243 -33.368 -38.879 1.00 28.58 67 GLU A CA 1
ATOM 543 C C . GLU A 1 67 ? 45.244 -34.457 -39.317 1.00 28.58 67 GLU A C 1
ATOM 545 O O . GLU A 1 67 ? 44.134 -34.527 -38.780 1.00 28.58 67 GLU A O 1
ATOM 550 N N . PRO A 1 68 ? 45.570 -35.285 -40.325 1.00 31.08 68 PRO A N 1
ATOM 551 C CA . PRO A 1 68 ? 44.749 -36.428 -40.690 1.00 31.08 68 PRO A CA 1
ATOM 552 C C . PRO A 1 68 ? 44.891 -37.522 -39.626 1.00 31.08 68 PRO A C 1
ATOM 554 O O . PRO A 1 68 ? 45.996 -37.929 -39.277 1.00 31.08 68 PRO A O 1
ATOM 557 N N . THR A 1 69 ? 43.767 -38.047 -39.138 1.00 29.91 69 THR A N 1
ATOM 558 C CA . THR A 1 69 ? 43.733 -39.242 -38.286 1.00 29.91 69 THR A CA 1
ATOM 559 C C . THR A 1 69 ? 44.120 -40.447 -39.149 1.00 29.91 69 THR A C 1
ATOM 561 O O . THR A 1 69 ? 43.284 -41.048 -39.822 1.00 29.91 69 THR A O 1
ATOM 564 N N . ALA A 1 70 ? 45.418 -40.739 -39.228 1.00 32.25 70 ALA A N 1
ATOM 565 C CA . ALA A 1 70 ? 45.952 -41.788 -40.084 1.00 32.25 70 ALA A CA 1
ATOM 566 C C . ALA A 1 70 ? 45.664 -43.178 -39.498 1.00 32.25 70 ALA A C 1
ATOM 568 O O . ALA A 1 70 ? 46.166 -43.557 -38.441 1.00 32.25 70 ALA A O 1
ATOM 569 N N . SER A 1 71 ? 44.870 -43.958 -40.225 1.00 30.84 71 SER A N 1
ATOM 570 C CA . SER A 1 71 ? 44.818 -45.410 -40.124 1.00 30.84 71 SER A CA 1
ATOM 571 C C . SER A 1 71 ? 45.778 -46.010 -41.152 1.00 30.84 71 SER A C 1
ATOM 573 O O . SER A 1 71 ? 45.438 -46.018 -42.328 1.00 30.84 71 SER A O 1
ATOM 575 N N . GLU A 1 72 ? 46.931 -46.534 -40.732 1.00 28.20 72 GLU A N 1
ATOM 576 C CA . GLU A 1 72 ? 47.692 -47.563 -41.461 1.00 28.20 72 GLU A CA 1
ATOM 577 C C . GLU A 1 72 ? 48.692 -48.258 -40.509 1.00 28.20 72 GLU A C 1
ATOM 579 O O . GLU A 1 72 ? 49.171 -47.673 -39.541 1.00 28.20 72 GLU A O 1
ATOM 584 N N . LYS A 1 73 ? 48.890 -49.565 -40.710 1.00 27.66 73 LYS A N 1
ATOM 585 C CA . LYS A 1 73 ? 49.552 -50.529 -39.804 1.00 27.66 73 LYS A CA 1
ATOM 586 C C . LYS A 1 73 ? 51.089 -50.364 -39.718 1.00 27.66 73 LYS A C 1
ATOM 588 O O . LYS A 1 73 ? 51.668 -49.697 -40.566 1.00 27.66 73 LYS A O 1
ATOM 593 N N . PRO A 1 74 ? 51.749 -50.976 -38.706 1.00 34.09 74 PRO A N 1
ATOM 594 C CA . PRO A 1 74 ? 53.050 -50.545 -38.201 1.00 34.09 74 PRO A CA 1
ATOM 595 C C . PRO A 1 74 ? 54.229 -51.294 -38.832 1.00 34.09 74 PRO A C 1
ATOM 597 O O . PRO A 1 74 ? 54.145 -52.500 -39.038 1.00 34.09 74 PRO A O 1
ATOM 600 N N . ASP A 1 75 ? 55.363 -50.606 -38.978 1.00 24.02 75 ASP A N 1
ATOM 601 C CA . ASP A 1 75 ? 56.685 -51.235 -38.940 1.00 24.02 75 ASP A CA 1
ATOM 602 C C . ASP A 1 75 ? 57.625 -50.440 -38.018 1.00 24.02 75 ASP A C 1
ATOM 604 O O . ASP A 1 75 ? 58.157 -49.383 -38.338 1.00 24.02 75 ASP A O 1
ATOM 608 N N . ASN A 1 76 ? 57.728 -50.971 -36.803 1.00 30.02 76 ASN A N 1
ATOM 609 C CA . ASN A 1 76 ? 58.907 -51.098 -35.952 1.00 30.02 76 ASN A CA 1
ATOM 610 C C . ASN A 1 76 ? 60.078 -50.098 -36.134 1.00 30.02 76 ASN A C 1
ATOM 612 O O . ASN A 1 76 ? 60.886 -50.232 -37.053 1.00 30.02 76 ASN A O 1
ATOM 616 N N . LYS A 1 77 ? 60.295 -49.238 -35.127 1.00 24.22 77 LYS A N 1
ATOM 617 C CA . LYS A 1 77 ? 61.540 -49.223 -34.326 1.00 24.22 77 LYS A CA 1
ATOM 618 C C . LYS A 1 77 ? 61.442 -48.247 -33.151 1.00 24.22 77 LYS A C 1
ATOM 620 O O . LYS A 1 77 ? 61.440 -47.033 -33.318 1.00 24.22 77 LYS A O 1
ATOM 625 N N . LEU A 1 78 ? 61.425 -48.827 -31.955 1.00 24.80 78 LEU A N 1
ATOM 626 C CA . LEU A 1 78 ? 61.748 -48.170 -30.693 1.00 24.80 78 LEU A CA 1
ATOM 627 C C . LEU A 1 78 ? 63.219 -47.723 -30.687 1.00 24.80 78 LEU A C 1
ATOM 629 O O . LEU A 1 78 ? 64.103 -48.487 -31.085 1.00 24.80 78 LEU A O 1
ATOM 633 N N . LYS A 1 79 ? 63.477 -46.530 -30.149 1.00 24.41 79 LYS A N 1
ATOM 634 C CA . LYS A 1 79 ? 64.708 -46.236 -29.410 1.00 24.41 79 LYS A CA 1
ATOM 635 C C . LYS A 1 79 ? 64.334 -45.578 -28.086 1.00 24.41 79 LYS A C 1
ATOM 637 O O . LYS A 1 79 ? 63.843 -44.454 -28.060 1.00 24.41 79 LYS A O 1
ATOM 642 N N . GLU A 1 80 ? 64.531 -46.343 -27.020 1.00 25.14 80 GLU A N 1
ATOM 643 C CA . GLU A 1 80 ? 64.685 -45.862 -25.649 1.00 25.14 80 GLU A CA 1
ATOM 644 C C . GLU A 1 80 ? 65.984 -45.055 -25.513 1.00 25.14 80 GLU A C 1
ATOM 646 O O . GLU A 1 80 ? 66.939 -45.325 -26.237 1.00 25.14 80 GLU A O 1
ATOM 651 N N . GLU A 1 81 ? 66.006 -44.109 -24.569 1.00 25.88 81 GLU A N 1
ATOM 652 C CA . GLU A 1 81 ? 67.090 -43.857 -23.593 1.00 25.88 81 GLU A CA 1
ATOM 653 C C . GLU A 1 81 ? 66.659 -42.637 -22.745 1.00 25.88 81 GLU A C 1
ATOM 655 O O . GLU A 1 81 ? 66.523 -41.526 -23.243 1.00 25.88 81 GLU A O 1
ATOM 660 N N . SER A 1 82 ? 66.114 -42.814 -21.538 1.00 24.39 82 SER A N 1
ATOM 661 C CA . SER A 1 82 ? 66.793 -42.992 -20.241 1.00 24.39 82 SER A CA 1
ATOM 662 C C . SER A 1 82 ? 67.748 -41.854 -19.838 1.00 24.39 82 SER A C 1
ATOM 664 O O . SER A 1 82 ? 68.892 -41.769 -20.271 1.00 24.39 82 SER A O 1
ATOM 666 N N . SER A 1 83 ? 67.235 -41.037 -18.917 1.00 30.48 83 SER A N 1
ATOM 667 C CA . SER A 1 83 ? 67.894 -40.197 -17.909 1.00 30.48 83 SER A CA 1
ATOM 668 C C . SER A 1 83 ? 69.372 -40.473 -17.591 1.00 30.48 83 SER A C 1
ATOM 670 O O . SER A 1 83 ? 69.703 -41.556 -17.108 1.00 30.48 83 SER A O 1
ATOM 672 N N . LYS A 1 84 ? 70.207 -39.424 -17.648 1.00 26.92 84 LYS A N 1
ATOM 673 C CA . LYS A 1 84 ? 71.393 -39.258 -16.786 1.00 26.92 84 LYS A CA 1
ATOM 674 C C . LYS A 1 84 ? 71.587 -37.791 -16.396 1.00 26.92 84 LYS A C 1
ATOM 676 O O . LYS A 1 84 ? 71.683 -36.920 -17.253 1.00 26.92 84 LYS A O 1
ATOM 681 N N . GLY A 1 85 ? 71.649 -37.549 -15.087 1.00 26.81 85 GLY A N 1
ATOM 682 C CA . GLY A 1 85 ? 72.166 -36.313 -14.505 1.00 26.81 85 GLY A CA 1
ATOM 683 C C . GLY A 1 85 ? 73.695 -36.294 -14.501 1.00 26.81 85 GLY A C 1
ATOM 684 O O . GLY A 1 85 ? 74.334 -37.339 -14.629 1.00 26.81 85 GLY A O 1
ATOM 685 N N . ILE A 1 86 ? 74.272 -35.108 -14.318 1.00 28.11 86 ILE A N 1
ATOM 686 C CA . ILE A 1 86 ? 75.712 -34.924 -14.117 1.00 28.11 86 ILE A CA 1
ATOM 687 C C . ILE A 1 86 ? 75.921 -34.092 -12.846 1.00 28.11 86 ILE A C 1
ATOM 689 O O . ILE A 1 86 ? 75.396 -32.988 -12.716 1.00 28.11 86 ILE A O 1
ATOM 693 N N . LYS A 1 87 ? 76.680 -34.669 -11.909 1.00 27.11 87 LYS A N 1
ATOM 694 C CA . LYS A 1 87 ? 77.401 -33.995 -10.820 1.00 27.11 87 LYS A CA 1
ATOM 695 C C . LYS A 1 87 ? 78.874 -33.901 -11.237 1.00 27.11 87 LYS A C 1
ATOM 697 O O . LYS A 1 87 ? 79.336 -34.802 -11.931 1.00 27.11 87 LYS A O 1
ATOM 702 N N . ASN A 1 88 ? 79.600 -32.896 -10.747 1.00 28.12 88 ASN A N 1
ATOM 703 C CA . ASN A 1 88 ? 81.064 -32.840 -10.838 1.00 28.12 88 ASN A CA 1
ATOM 704 C C . ASN A 1 88 ? 81.733 -33.158 -9.491 1.00 28.12 88 ASN A C 1
ATOM 706 O O . ASN A 1 88 ? 81.113 -33.068 -8.431 1.00 28.12 88 ASN A O 1
ATOM 710 N N . GLU A 1 89 ? 82.997 -33.567 -9.590 1.00 36.44 89 GLU A N 1
ATOM 711 C CA . GLU A 1 89 ? 83.830 -34.196 -8.565 1.00 36.44 89 GLU A CA 1
ATOM 712 C C . GLU A 1 89 ? 84.726 -33.171 -7.845 1.00 36.44 89 GLU A C 1
ATOM 714 O O . GLU A 1 89 ? 85.194 -32.211 -8.456 1.00 36.44 89 GLU A O 1
ATOM 719 N N . ASN A 1 90 ? 84.980 -33.433 -6.558 1.00 34.12 90 ASN A N 1
ATOM 720 C CA . ASN A 1 90 ? 85.641 -32.604 -5.533 1.00 34.12 90 ASN A CA 1
ATOM 721 C C . ASN A 1 90 ? 84.728 -31.539 -4.907 1.00 34.12 90 ASN A C 1
ATOM 723 O O . ASN A 1 90 ? 84.674 -30.389 -5.330 1.00 34.12 90 ASN A O 1
ATOM 727 N N . GLY A 1 91 ? 83.993 -31.969 -3.877 1.00 45.28 91 GLY A N 1
ATOM 728 C CA . GLY A 1 91 ? 83.078 -31.130 -3.116 1.00 45.28 91 GLY A CA 1
ATOM 729 C C . GLY A 1 91 ? 83.790 -30.042 -2.318 1.00 45.28 91 GLY A C 1
ATOM 730 O O . GLY A 1 91 ? 84.572 -30.356 -1.432 1.00 45.28 91 GLY A O 1
ATOM 731 N N . GLU A 1 92 ? 83.465 -28.791 -2.641 1.00 29.97 92 GLU A N 1
ATOM 732 C CA . GLU A 1 92 ? 83.305 -27.639 -1.746 1.00 29.97 92 GLU A CA 1
ATOM 733 C C . GLU A 1 92 ? 82.684 -26.468 -2.540 1.00 29.97 92 GLU A C 1
ATOM 735 O O . GLU A 1 92 ? 82.859 -26.357 -3.756 1.00 29.97 92 GLU A O 1
ATOM 740 N N . ASP A 1 93 ? 81.894 -25.638 -1.852 1.00 37.75 93 ASP A N 1
ATOM 741 C CA . ASP A 1 93 ? 81.058 -24.571 -2.416 1.00 37.75 93 ASP A CA 1
ATOM 742 C C . ASP A 1 93 ? 81.870 -23.430 -3.051 1.00 37.75 93 ASP A C 1
ATOM 744 O O . ASP A 1 93 ? 82.753 -22.851 -2.417 1.00 37.75 93 ASP A O 1
ATOM 748 N N . ILE A 1 94 ? 81.495 -23.000 -4.265 1.00 31.28 94 ILE A N 1
ATOM 749 C CA . ILE A 1 94 ? 81.989 -21.744 -4.850 1.00 31.28 94 ILE A CA 1
ATOM 750 C C . ILE A 1 94 ? 80.813 -20.861 -5.271 1.00 31.28 94 ILE A C 1
ATOM 752 O O . ILE A 1 94 ? 80.185 -21.050 -6.312 1.00 31.28 94 ILE A O 1
ATOM 756 N N . LYS A 1 95 ? 80.568 -19.834 -4.451 1.00 34.38 95 LYS A N 1
ATOM 757 C CA . LYS A 1 95 ? 79.816 -18.627 -4.808 1.00 34.38 95 LYS A CA 1
ATOM 758 C C . LYS A 1 95 ? 80.484 -17.915 -5.989 1.00 34.38 95 LYS A C 1
ATOM 760 O O . LYS A 1 95 ? 81.669 -17.599 -5.909 1.00 34.38 95 LYS A O 1
ATOM 765 N N . LYS A 1 96 ? 79.693 -17.516 -6.989 1.00 28.66 96 LYS A N 1
ATOM 766 C CA . LYS A 1 96 ? 79.899 -16.254 -7.715 1.00 28.66 96 LYS A CA 1
ATOM 767 C C . LYS A 1 96 ? 78.561 -15.565 -7.966 1.00 28.66 96 LYS A C 1
ATOM 769 O O . LYS A 1 96 ? 77.709 -16.067 -8.690 1.00 28.66 96 LYS A O 1
ATOM 774 N N . GLU A 1 97 ? 78.420 -14.420 -7.311 1.00 25.66 97 GLU A N 1
ATOM 775 C CA . GLU A 1 97 ? 77.470 -13.358 -7.614 1.00 25.66 97 GLU A CA 1
ATOM 776 C C . GLU A 1 97 ? 77.759 -12.734 -8.986 1.00 25.66 97 GLU A C 1
ATOM 778 O O . GLU A 1 97 ? 78.920 -12.522 -9.341 1.00 25.66 97 GLU A O 1
ATOM 783 N N . ASN A 1 98 ? 76.676 -12.402 -9.691 1.00 25.25 98 ASN A N 1
ATOM 784 C CA . ASN A 1 98 ? 76.305 -11.083 -10.231 1.00 25.25 98 ASN A CA 1
ATOM 785 C C . ASN A 1 98 ? 75.780 -11.173 -11.664 1.00 25.25 98 ASN A C 1
ATOM 787 O O . ASN A 1 98 ? 76.483 -11.629 -12.560 1.00 25.25 98 ASN A O 1
ATOM 791 N N . GLY A 1 99 ? 74.584 -10.613 -11.865 1.00 25.75 99 GLY A N 1
ATOM 792 C CA . GLY A 1 99 ? 74.152 -10.110 -13.167 1.00 25.75 99 GLY A CA 1
ATOM 793 C C . GLY A 1 99 ? 72.728 -10.479 -13.564 1.00 25.75 99 GLY A C 1
ATOM 794 O O . GLY A 1 99 ? 72.530 -11.481 -14.227 1.00 25.75 99 GLY A O 1
ATOM 795 N N . GLU A 1 100 ? 71.798 -9.593 -13.201 1.00 24.95 100 GLU A N 1
ATOM 796 C CA . GLU A 1 100 ? 70.586 -9.228 -13.957 1.00 24.95 100 GLU A CA 1
ATOM 797 C C . GLU A 1 100 ? 69.403 -10.215 -14.014 1.00 24.95 100 GLU A C 1
ATOM 799 O O . GLU A 1 100 ? 69.452 -11.331 -14.519 1.00 24.95 100 GLU A O 1
ATOM 804 N N . ALA A 1 101 ? 68.276 -9.739 -13.475 1.00 28.69 101 ALA A N 1
ATOM 805 C CA . ALA A 1 101 ? 66.991 -10.413 -13.475 1.00 28.69 101 ALA A CA 1
ATOM 806 C C . ALA A 1 101 ? 66.351 -10.368 -14.873 1.00 28.69 101 ALA A C 1
ATOM 808 O O . ALA A 1 101 ? 65.778 -9.352 -15.270 1.00 28.69 101 ALA A O 1
ATOM 809 N N . GLU A 1 102 ? 66.387 -11.491 -15.587 1.00 27.23 102 GLU A N 1
ATOM 810 C CA . GLU A 1 102 ? 65.504 -11.730 -16.726 1.00 27.23 102 GLU A CA 1
ATOM 811 C C . GLU A 1 102 ? 64.084 -12.031 -16.224 1.00 27.23 102 GLU A C 1
ATOM 813 O O . GLU A 1 102 ? 63.828 -13.002 -15.506 1.00 27.23 102 GLU A O 1
ATOM 818 N N . LYS A 1 103 ? 63.134 -11.175 -16.612 1.00 28.58 103 LYS A N 1
ATOM 819 C CA . LYS A 1 103 ? 61.704 -11.480 -16.542 1.00 28.58 103 LYS A CA 1
ATOM 820 C C . LYS A 1 103 ? 61.435 -12.690 -17.440 1.00 28.58 103 LYS A C 1
ATOM 822 O O . LYS A 1 103 ? 61.540 -12.576 -18.655 1.00 28.58 103 LYS A O 1
ATOM 827 N N . LYS A 1 104 ? 61.050 -13.826 -16.853 1.00 30.23 104 LYS A N 1
ATOM 828 C CA . LYS A 1 104 ? 60.399 -14.906 -17.603 1.00 30.23 104 LYS A CA 1
ATOM 829 C C . LYS A 1 104 ? 59.013 -14.421 -18.025 1.00 30.23 104 LYS A C 1
ATOM 831 O O . LYS A 1 104 ? 58.151 -14.230 -17.171 1.00 30.23 104 LYS A O 1
ATOM 836 N N . GLU A 1 105 ? 58.821 -14.192 -19.317 1.00 32.78 105 GLU A N 1
ATOM 837 C CA . GLU A 1 105 ? 57.489 -14.134 -19.917 1.00 32.78 105 GLU A CA 1
ATOM 838 C C . GLU A 1 105 ? 56.847 -15.524 -19.768 1.00 32.78 105 GLU A C 1
ATOM 840 O O . GLU A 1 105 ? 57.429 -16.530 -20.174 1.00 32.78 105 GLU A O 1
ATOM 845 N N . GLU A 1 106 ? 55.688 -15.601 -19.110 1.00 38.81 106 GLU A N 1
ATOM 846 C CA . GLU A 1 106 ? 54.871 -16.816 -19.097 1.00 38.81 106 GLU A CA 1
ATOM 847 C C . GLU A 1 106 ? 54.328 -17.047 -20.513 1.00 38.81 106 GLU A C 1
ATOM 849 O O . GLU A 1 106 ? 53.573 -16.225 -21.033 1.00 38.81 106 GLU A O 1
ATOM 854 N N . GLU A 1 107 ? 54.713 -18.159 -21.147 1.00 39.28 107 GLU A N 1
ATOM 855 C CA . GLU A 1 107 ? 54.099 -18.599 -22.401 1.00 39.28 107 GLU A CA 1
ATOM 856 C C . GLU A 1 107 ? 52.579 -18.764 -22.210 1.00 39.28 107 GLU A C 1
ATOM 858 O O . GLU A 1 107 ? 52.142 -19.312 -21.188 1.00 39.28 107 GLU A O 1
ATOM 863 N N . PRO A 1 108 ? 51.746 -18.333 -23.177 1.00 40.25 108 PRO A N 1
ATOM 864 C CA . PRO A 1 108 ? 50.313 -18.547 -23.097 1.00 40.25 108 PRO A CA 1
ATOM 865 C C . PRO A 1 108 ? 50.060 -20.054 -23.103 1.00 40.25 108 PRO A C 1
ATOM 867 O O . PRO A 1 108 ? 50.342 -20.753 -24.079 1.00 40.25 108 PRO A O 1
ATOM 870 N N . LYS A 1 109 ? 49.506 -20.573 -22.001 1.00 46.81 109 LYS A N 1
ATOM 871 C CA . LYS A 1 109 ? 48.922 -21.917 -22.001 1.00 46.81 109 LYS A CA 1
ATOM 872 C C . LYS A 1 109 ? 47.956 -21.981 -23.202 1.00 46.81 109 LYS A C 1
ATOM 874 O O . LYS A 1 109 ? 47.311 -20.993 -23.542 1.00 46.81 109 LYS A O 1
ATOM 879 N N . THR A 1 110 ? 47.842 -23.128 -23.857 1.00 51.53 110 THR A N 1
ATOM 880 C CA . THR A 1 110 ? 46.859 -23.354 -24.932 1.00 51.53 110 THR A CA 1
ATOM 881 C C . THR A 1 110 ? 45.845 -24.385 -24.442 1.00 51.53 110 THR A C 1
ATOM 883 O O . THR A 1 110 ? 46.255 -25.419 -23.915 1.00 51.53 110 THR A O 1
ATOM 886 N N . ILE A 1 111 ? 44.538 -24.127 -24.583 1.00 61.62 111 ILE A N 1
ATOM 887 C CA . ILE A 1 111 ? 43.485 -25.114 -24.270 1.00 61.62 111 ILE A CA 1
ATOM 888 C C . ILE A 1 111 ? 43.091 -25.873 -25.512 1.00 61.62 111 ILE A C 1
ATOM 890 O O . ILE A 1 111 ? 42.825 -25.265 -26.546 1.00 61.62 111 ILE A O 1
ATOM 894 N N . MET A 1 112 ? 42.889 -27.177 -25.364 1.00 59.38 112 MET A N 1
ATOM 895 C CA . MET A 1 112 ? 42.125 -27.938 -26.340 1.00 59.38 112 MET A CA 1
ATOM 896 C C . MET A 1 112 ? 40.657 -28.033 -25.915 1.00 59.38 112 MET A C 1
ATOM 898 O O . MET A 1 112 ? 40.340 -28.633 -24.889 1.00 59.38 112 MET A O 1
ATOM 902 N N . VAL A 1 113 ? 39.758 -27.437 -26.701 1.00 61.12 113 VAL A N 1
ATOM 903 C CA . VAL A 1 113 ? 38.304 -27.525 -26.494 1.00 61.12 113 VAL A CA 1
ATOM 904 C C . VAL A 1 113 ? 37.716 -28.473 -27.527 1.00 61.12 113 VAL A C 1
ATOM 906 O O . VAL A 1 113 ? 37.841 -28.241 -28.727 1.00 61.12 113 VAL A O 1
ATOM 909 N N . TYR A 1 114 ? 37.033 -29.517 -27.067 1.00 67.38 114 TYR A N 1
ATOM 910 C CA . TYR A 1 114 ? 36.299 -30.425 -27.944 1.00 67.38 114 TYR A CA 1
ATOM 911 C C . TYR A 1 114 ? 34.845 -29.973 -28.039 1.00 67.38 114 TYR A C 1
ATOM 913 O O . TYR A 1 114 ? 34.167 -29.837 -27.021 1.00 67.38 114 TYR A O 1
ATOM 921 N N . ASN A 1 115 ? 34.357 -29.747 -29.257 1.00 62.69 115 ASN A N 1
ATOM 922 C CA . ASN A 1 115 ? 32.963 -29.409 -29.509 1.00 62.69 115 ASN A CA 1
ATOM 923 C C . ASN A 1 115 ? 32.263 -30.526 -30.295 1.00 62.69 115 ASN A C 1
ATOM 925 O O . ASN A 1 115 ? 32.852 -31.255 -31.089 1.00 62.69 115 ASN A O 1
ATOM 929 N N . THR A 1 116 ? 30.969 -30.693 -30.051 1.00 64.75 116 THR A N 1
ATOM 930 C CA . THR A 1 116 ? 30.099 -31.527 -30.882 1.00 64.75 116 THR A CA 1
ATOM 931 C C . THR A 1 116 ? 28.798 -30.773 -31.067 1.00 64.75 116 THR A C 1
ATOM 933 O O . THR A 1 116 ? 28.145 -30.405 -30.093 1.00 64.75 116 THR A O 1
ATOM 936 N N . THR A 1 117 ? 28.434 -30.516 -32.319 1.00 67.69 117 THR A N 1
ATOM 937 C CA . THR A 1 117 ? 27.260 -29.715 -32.665 1.00 67.69 117 THR A CA 1
ATOM 938 C C . THR A 1 117 ? 26.234 -30.586 -33.372 1.00 67.69 117 THR A C 1
ATOM 940 O O . THR A 1 117 ? 26.541 -31.240 -34.367 1.00 67.69 117 THR A O 1
ATOM 943 N N . TYR A 1 118 ? 25.004 -30.574 -32.862 1.00 70.75 118 TYR A N 1
ATOM 944 C CA . TYR A 1 118 ? 23.852 -31.224 -33.480 1.00 70.75 118 TYR A CA 1
ATOM 945 C C . TYR A 1 118 ? 22.901 -30.167 -34.041 1.00 70.75 118 TYR A C 1
ATOM 947 O O . TYR A 1 118 ? 22.744 -29.093 -33.460 1.00 70.75 118 TYR A O 1
ATOM 955 N N . TYR A 1 119 ? 22.236 -30.493 -35.148 1.00 72.31 119 TYR A N 1
ATOM 956 C CA . TYR A 1 119 ? 21.230 -29.638 -35.772 1.00 72.31 119 TYR A CA 1
ATOM 957 C C . TYR A 1 119 ? 19.880 -30.350 -35.785 1.00 72.31 119 TYR A C 1
ATOM 959 O O . TYR A 1 119 ? 19.783 -31.500 -36.208 1.00 72.31 119 TYR A O 1
ATOM 967 N N . ILE A 1 120 ? 18.835 -29.650 -35.340 1.00 76.75 120 ILE A N 1
ATOM 968 C CA . ILE A 1 120 ? 17.449 -30.122 -35.390 1.00 76.75 120 ILE A CA 1
ATOM 969 C C . ILE A 1 120 ? 16.691 -29.214 -36.357 1.00 76.75 120 ILE A C 1
ATOM 971 O O . ILE A 1 120 ? 16.553 -28.014 -36.116 1.00 76.75 120 ILE A O 1
ATOM 975 N N . GLY A 1 121 ? 16.226 -29.784 -37.468 1.00 77.94 121 GLY A N 1
ATOM 976 C CA . GLY A 1 121 ? 15.359 -29.086 -38.414 1.00 77.94 121 GLY A CA 1
ATOM 977 C C . GLY A 1 121 ? 13.954 -28.932 -37.837 1.00 77.94 121 GLY A C 1
ATOM 978 O O . GLY A 1 121 ? 13.373 -29.905 -37.364 1.00 77.94 121 GLY A O 1
ATOM 979 N N . LEU A 1 122 ? 13.413 -27.716 -37.876 1.00 77.44 122 LEU A N 1
ATOM 980 C CA . LEU A 1 122 ? 12.069 -27.404 -37.392 1.00 77.44 122 LEU A CA 1
ATOM 981 C C . LEU A 1 122 ? 11.234 -26.822 -38.530 1.00 77.44 122 LEU A C 1
ATOM 983 O O . LEU A 1 122 ? 11.671 -25.895 -39.214 1.00 77.44 122 LEU A O 1
ATOM 987 N N . GLU A 1 123 ? 10.018 -27.333 -38.690 1.00 79.38 123 GLU A N 1
ATOM 988 C CA . GLU A 1 123 ? 9.032 -26.830 -39.644 1.00 79.38 123 GLU A CA 1
ATOM 989 C C . GLU A 1 123 ? 7.797 -26.327 -38.889 1.00 79.38 123 GLU A C 1
ATOM 991 O O . GLU A 1 123 ? 7.276 -26.995 -37.993 1.00 79.38 123 GLU A O 1
ATOM 996 N N . LEU A 1 124 ? 7.341 -25.118 -39.225 1.00 77.25 124 LEU A N 1
ATOM 997 C CA . LEU A 1 124 ? 6.116 -24.560 -38.660 1.00 77.25 124 LEU A CA 1
ATOM 998 C C . LEU A 1 124 ? 4.907 -25.110 -39.411 1.00 77.25 124 LEU A C 1
ATOM 1000 O O . LEU A 1 124 ? 4.899 -25.153 -40.638 1.00 77.25 124 LEU A O 1
ATOM 1004 N N . LYS A 1 125 ? 3.846 -25.445 -38.674 1.00 82.94 125 LYS A N 1
ATOM 1005 C CA . LYS A 1 125 ? 2.559 -25.792 -39.281 1.00 82.94 125 LYS A CA 1
ATOM 1006 C C . LYS A 1 125 ? 2.025 -24.621 -40.115 1.00 82.94 125 LYS A C 1
ATOM 1008 O O . LYS A 1 125 ? 2.192 -23.458 -39.745 1.00 82.94 125 LYS A O 1
ATOM 1013 N N . GLU A 1 126 ? 1.337 -24.937 -41.209 1.00 75.69 126 GLU A N 1
ATOM 1014 C CA . GLU A 1 126 ? 0.726 -23.951 -42.101 1.00 75.69 126 GLU A CA 1
ATOM 1015 C C . GLU A 1 126 ? -0.135 -22.931 -41.323 1.00 75.69 126 GLU A C 1
ATOM 1017 O O . GLU A 1 126 ? -0.990 -23.294 -40.514 1.00 75.69 126 GLU A O 1
ATOM 1022 N N . GLY A 1 127 ? 0.142 -21.638 -41.525 1.00 71.62 127 GLY A N 1
ATOM 1023 C CA . GLY A 1 127 ? -0.524 -20.523 -40.837 1.00 71.62 127 GLY A CA 1
ATOM 1024 C C . GLY A 1 127 ? 0.095 -20.087 -39.498 1.00 71.62 127 GLY A C 1
ATOM 1025 O O . GLY A 1 127 ? -0.240 -19.004 -39.009 1.00 71.62 127 GLY A O 1
ATOM 1026 N N . ALA A 1 128 ? 1.022 -20.854 -38.916 1.00 72.00 128 ALA A N 1
ATOM 1027 C CA . ALA A 1 128 ? 1.715 -20.459 -37.690 1.00 72.00 128 ALA A CA 1
ATOM 1028 C C . ALA A 1 128 ? 2.770 -19.369 -37.961 1.00 72.00 128 ALA A C 1
ATOM 1030 O O . ALA A 1 128 ? 3.539 -19.441 -38.918 1.00 72.00 128 ALA A O 1
ATOM 1031 N N . ARG A 1 129 ? 2.812 -18.340 -37.103 1.00 69.81 129 ARG A N 1
ATOM 1032 C CA . ARG A 1 129 ? 3.732 -17.189 -37.238 1.00 69.81 129 ARG A CA 1
ATOM 1033 C C . ARG A 1 129 ? 4.920 -17.223 -36.277 1.00 69.81 129 ARG A C 1
ATOM 1035 O O . ARG A 1 129 ? 5.873 -16.473 -36.468 1.00 69.81 129 ARG A O 1
ATOM 1042 N N . SER A 1 130 ? 4.854 -18.059 -35.248 1.00 72.38 130 SER A N 1
ATOM 1043 C CA . SER A 1 130 ? 5.870 -18.181 -34.207 1.00 72.38 130 SER A CA 1
ATOM 1044 C C . SER A 1 130 ? 5.829 -19.575 -33.591 1.00 72.38 130 SER A C 1
ATOM 1046 O O . SER A 1 130 ? 4.779 -20.217 -33.574 1.00 72.38 130 SER A O 1
ATOM 1048 N N . LEU A 1 131 ? 6.964 -20.006 -33.053 1.00 75.75 131 LEU A N 1
ATOM 1049 C CA . LEU A 1 131 ? 7.112 -21.208 -32.244 1.00 75.75 131 LEU A CA 1
ATOM 1050 C C . LEU A 1 131 ? 7.939 -20.829 -31.020 1.00 75.75 131 LEU A C 1
ATOM 1052 O O . LEU A 1 131 ? 9.031 -20.282 -31.169 1.00 75.75 131 LEU A O 1
ATOM 1056 N N . ASP A 1 132 ? 7.393 -21.089 -29.838 1.00 76.75 132 ASP A N 1
ATOM 1057 C CA . ASP A 1 132 ? 8.097 -20.934 -28.571 1.00 76.75 132 ASP A CA 1
ATOM 1058 C C . ASP A 1 132 ? 8.485 -22.325 -28.064 1.00 76.75 132 ASP A C 1
ATOM 1060 O O . ASP A 1 132 ? 7.621 -23.183 -27.883 1.00 76.75 132 ASP A O 1
ATOM 1064 N N . LEU A 1 133 ? 9.789 -22.548 -27.903 1.00 77.50 133 LEU A N 1
ATOM 1065 C CA . LEU A 1 133 ? 10.371 -23.798 -27.409 1.00 77.50 133 LEU A CA 1
ATOM 1066 C C . LEU A 1 133 ? 11.060 -23.620 -26.055 1.00 77.50 133 LEU A C 1
ATOM 1068 O O . LEU A 1 133 ? 11.803 -24.505 -25.639 1.00 77.50 133 LEU A O 1
ATOM 1072 N N . SER A 1 134 ? 10.863 -22.481 -25.382 1.00 78.12 134 SER A N 1
ATOM 1073 C CA . SER A 1 134 ? 11.634 -22.125 -24.185 1.00 78.12 134 SER A CA 1
ATOM 1074 C C . SER A 1 134 ? 11.540 -23.214 -23.114 1.00 78.12 134 SER A C 1
ATOM 1076 O O . SER A 1 134 ? 12.561 -23.692 -22.635 1.00 78.12 134 SER A O 1
ATOM 1078 N N . TYR A 1 135 ? 10.331 -23.723 -22.852 1.00 73.56 135 TYR A N 1
ATOM 1079 C CA . TYR A 1 135 ? 10.124 -24.808 -21.889 1.00 73.56 135 TYR A CA 1
ATOM 1080 C C . TYR A 1 135 ? 10.854 -26.105 -22.271 1.00 73.56 135 TYR A C 1
ATOM 1082 O O . TYR A 1 135 ? 11.508 -26.716 -21.434 1.00 73.56 135 TYR A O 1
ATOM 1090 N N . GLN A 1 136 ? 10.754 -26.539 -23.530 1.00 86.94 136 GLN A N 1
ATOM 1091 C CA . GLN A 1 136 ? 11.378 -27.781 -23.996 1.00 86.94 136 GLN A CA 1
ATOM 1092 C C . GLN A 1 136 ? 12.905 -27.679 -23.974 1.00 86.94 136 GLN A C 1
ATOM 1094 O O . GLN A 1 136 ? 13.586 -28.653 -23.658 1.00 86.94 136 GLN A O 1
ATOM 1099 N N . VAL A 1 137 ? 13.438 -26.500 -24.301 1.00 79.50 137 VAL A N 1
ATOM 1100 C CA . VAL A 1 137 ? 14.870 -26.203 -24.222 1.00 79.50 137 VAL A CA 1
ATOM 1101 C C . VAL A 1 137 ? 15.341 -26.231 -22.770 1.00 79.50 137 VAL A C 1
ATOM 1103 O O . VAL A 1 137 ? 16.372 -26.842 -22.492 1.00 79.50 137 VAL A O 1
ATOM 1106 N N . ASP A 1 138 ? 14.590 -25.626 -21.851 1.00 78.25 138 ASP A N 1
ATOM 1107 C CA . ASP A 1 138 ? 14.944 -25.583 -20.431 1.00 78.25 138 ASP A CA 1
ATOM 1108 C C . ASP A 1 138 ? 14.855 -26.968 -19.774 1.00 78.25 138 ASP A C 1
ATOM 1110 O O . ASP A 1 138 ? 15.777 -27.355 -19.058 1.00 78.25 138 ASP A O 1
ATOM 1114 N N . ASP A 1 139 ? 13.820 -27.761 -20.077 1.00 82.00 139 ASP A N 1
ATOM 1115 C CA . ASP A 1 139 ? 13.694 -29.147 -19.596 1.00 82.00 139 ASP A CA 1
ATOM 1116 C C . ASP A 1 139 ? 14.838 -30.029 -20.116 1.00 82.00 139 ASP A C 1
ATOM 1118 O O . ASP A 1 139 ? 15.439 -30.793 -19.361 1.00 82.00 139 ASP A O 1
ATOM 1122 N N . PHE A 1 140 ? 15.198 -29.901 -21.398 1.00 84.00 140 PHE A N 1
ATOM 1123 C CA . PHE A 1 140 ? 16.319 -30.651 -21.962 1.00 84.00 140 PHE A CA 1
ATOM 1124 C C . PHE A 1 140 ? 17.650 -30.252 -21.320 1.00 84.00 140 PHE A C 1
ATOM 1126 O O . PHE A 1 140 ? 18.428 -31.126 -20.938 1.00 84.00 140 PHE A O 1
ATOM 1133 N N . LYS A 1 141 ? 17.900 -28.945 -21.153 1.00 84.31 141 LYS A N 1
ATOM 1134 C CA . LYS A 1 141 ? 19.093 -28.456 -20.453 1.00 84.31 141 LYS A CA 1
ATOM 1135 C C . LYS A 1 141 ? 19.156 -29.018 -19.044 1.00 84.31 141 LYS A C 1
ATOM 1137 O O . LYS A 1 141 ? 20.171 -29.607 -18.698 1.00 84.31 141 LYS A O 1
ATOM 1142 N N . TYR A 1 142 ? 18.065 -28.906 -18.289 1.00 81.62 142 TYR A N 1
ATOM 1143 C CA . TYR A 1 142 ? 17.978 -29.422 -16.930 1.00 81.62 142 TYR A CA 1
ATOM 1144 C C . TYR A 1 142 ? 18.313 -30.913 -16.865 1.00 81.62 142 TYR A C 1
ATOM 1146 O O . TYR A 1 142 ? 19.143 -31.307 -16.061 1.00 81.62 142 TYR A O 1
ATOM 1154 N N . ARG A 1 143 ? 17.747 -31.742 -17.749 1.00 83.81 143 ARG A N 1
ATOM 1155 C CA . ARG A 1 143 ? 18.037 -33.188 -17.778 1.00 83.81 143 ARG A CA 1
ATOM 1156 C C . ARG A 1 143 ? 19.496 -33.508 -18.087 1.00 83.81 143 ARG A C 1
ATOM 1158 O O . ARG A 1 143 ? 20.026 -34.496 -17.584 1.00 83.81 143 ARG A O 1
ATOM 1165 N N . CYS A 1 144 ? 20.127 -32.721 -18.954 1.00 80.81 144 CYS A N 1
ATOM 1166 C CA . CYS A 1 144 ? 21.532 -32.904 -19.294 1.00 80.81 144 CYS A CA 1
ATOM 1167 C C . CYS A 1 144 ? 22.460 -32.443 -18.166 1.00 80.81 144 CYS A C 1
ATOM 1169 O O . CYS A 1 144 ? 23.460 -33.110 -17.907 1.00 80.81 144 CYS A O 1
ATOM 1171 N N . THR A 1 145 ? 22.131 -31.339 -17.491 1.00 84.19 145 THR A N 1
ATOM 1172 C CA . THR A 1 145 ? 22.944 -30.789 -16.399 1.00 84.19 145 THR A CA 1
ATOM 1173 C C . THR A 1 145 ? 22.684 -31.473 -15.058 1.00 84.19 145 THR A C 1
ATOM 1175 O O . THR A 1 145 ? 23.558 -31.477 -14.202 1.00 84.19 145 THR A O 1
ATOM 1178 N N . SER A 1 146 ? 21.528 -32.119 -14.874 1.00 79.88 146 SER A N 1
ATOM 1179 C CA . SER A 1 146 ? 21.197 -32.902 -13.677 1.00 79.88 146 SER A CA 1
ATOM 1180 C C . SER A 1 146 ? 21.860 -34.279 -13.644 1.00 79.88 146 SER A C 1
ATOM 1182 O O . SER A 1 146 ? 21.589 -35.068 -12.743 1.00 79.88 146 SER A O 1
ATOM 1184 N N . TRP A 1 147 ? 22.647 -34.634 -14.660 1.00 85.12 147 TRP A N 1
ATOM 1185 C CA . TRP A 1 147 ? 23.364 -35.901 -14.674 1.00 85.12 147 TRP A CA 1
ATOM 1186 C C . TRP A 1 147 ? 24.496 -35.870 -13.645 1.00 85.12 147 TRP A C 1
ATOM 1188 O O . TRP A 1 147 ? 25.310 -34.958 -13.665 1.00 85.12 147 TRP A O 1
ATOM 1198 N N . ASP A 1 148 ? 24.615 -36.896 -12.801 1.00 80.56 148 ASP A N 1
ATOM 1199 C CA . ASP A 1 148 ? 25.577 -36.929 -11.679 1.00 80.56 148 ASP A CA 1
ATOM 1200 C C . ASP A 1 148 ? 27.059 -36.758 -12.071 1.00 80.56 148 ASP A C 1
ATOM 1202 O O . ASP A 1 148 ? 27.912 -36.537 -11.215 1.00 80.56 148 ASP A O 1
ATOM 1206 N N . LYS A 1 149 ? 27.391 -36.924 -13.357 1.00 79.69 149 LYS A N 1
ATOM 1207 C CA . LYS A 1 149 ? 28.751 -36.746 -13.898 1.00 79.69 149 LYS A CA 1
ATOM 1208 C C . LYS A 1 149 ? 28.935 -35.442 -14.665 1.00 79.69 149 LYS A C 1
ATOM 1210 O O . LYS A 1 149 ? 30.013 -35.209 -15.212 1.00 79.69 149 LYS A O 1
ATOM 1215 N N . TYR A 1 150 ? 27.883 -34.645 -14.770 1.00 74.69 150 TYR A N 1
ATOM 1216 C CA . TYR A 1 150 ? 27.967 -33.330 -15.355 1.00 74.69 150 TYR A CA 1
ATOM 1217 C C . TYR A 1 150 ? 28.708 -32.415 -14.378 1.00 74.69 150 TYR A C 1
ATOM 1219 O O . TYR A 1 150 ? 28.339 -32.273 -13.217 1.00 74.69 150 TYR A O 1
ATOM 1227 N N . ASP A 1 151 ? 29.790 -31.832 -14.870 1.00 74.12 151 ASP A N 1
ATOM 1228 C CA . ASP A 1 151 ? 30.631 -30.888 -14.145 1.00 74.12 151 ASP A CA 1
ATOM 1229 C C . ASP A 1 151 ? 30.628 -29.575 -14.924 1.00 74.12 151 ASP A C 1
ATOM 1231 O O . ASP A 1 151 ? 31.113 -29.548 -16.059 1.00 74.12 151 ASP A O 1
ATOM 1235 N N . ASP A 1 152 ? 30.073 -28.517 -14.330 1.00 72.31 152 ASP A N 1
ATOM 1236 C CA . ASP A 1 152 ? 29.979 -27.173 -14.918 1.00 72.31 152 ASP A CA 1
ATOM 1237 C C . ASP A 1 152 ? 31.352 -26.559 -15.248 1.00 72.31 152 ASP A C 1
ATOM 1239 O O . ASP A 1 152 ? 31.444 -25.660 -16.084 1.00 72.31 152 ASP A O 1
ATOM 1243 N N . SER A 1 153 ? 32.436 -27.045 -14.631 1.00 65.12 153 SER A N 1
ATOM 1244 C CA . SER A 1 153 ? 33.799 -26.599 -14.945 1.00 65.12 153 SER A CA 1
ATOM 1245 C C . SER A 1 153 ? 34.381 -27.264 -16.198 1.00 65.12 153 SER A C 1
ATOM 1247 O O . SER A 1 153 ? 35.293 -26.719 -16.821 1.00 65.12 153 SER A O 1
ATOM 1249 N N . LEU A 1 154 ? 33.843 -28.421 -16.599 1.00 70.44 154 LEU A N 1
ATOM 1250 C CA . LEU A 1 154 ? 34.363 -29.237 -17.704 1.00 70.44 154 LEU A CA 1
ATOM 1251 C C . LEU A 1 154 ? 33.422 -29.297 -18.906 1.00 70.44 154 LEU A C 1
ATOM 1253 O O . LEU A 1 154 ? 33.871 -29.449 -20.043 1.00 70.44 154 LEU A O 1
ATOM 1257 N N . ASN A 1 155 ? 32.118 -29.221 -18.653 1.00 76.31 155 ASN A N 1
ATOM 1258 C CA . ASN A 1 155 ? 31.065 -29.446 -19.627 1.00 76.31 155 ASN A CA 1
ATOM 1259 C C . ASN A 1 155 ? 30.280 -28.158 -19.845 1.00 76.31 155 ASN A C 1
ATOM 1261 O O . ASN A 1 155 ? 30.049 -27.378 -18.928 1.00 76.31 155 ASN A O 1
ATOM 1265 N N . ALA A 1 156 ? 29.830 -27.958 -21.077 1.00 76.62 156 ALA A N 1
ATOM 1266 C CA . ALA A 1 156 ? 28.923 -26.878 -21.414 1.00 76.62 156 ALA A CA 1
ATOM 1267 C C . ALA A 1 156 ? 27.895 -27.383 -22.421 1.00 76.62 156 ALA A C 1
ATOM 1269 O O . ALA A 1 156 ? 28.242 -28.072 -23.383 1.00 76.62 156 ALA A O 1
ATOM 1270 N N . LEU A 1 157 ? 26.635 -27.008 -22.215 1.00 80.12 157 LEU A N 1
ATOM 1271 C CA . LEU A 1 157 ? 25.549 -27.285 -23.144 1.00 80.12 157 LEU A CA 1
ATOM 1272 C C . LEU A 1 157 ? 24.907 -25.977 -23.598 1.00 80.12 157 LEU A C 1
ATOM 1274 O O . LEU A 1 157 ? 24.242 -25.289 -22.826 1.00 80.12 157 LEU A O 1
ATOM 1278 N N . ASN A 1 158 ? 25.048 -25.682 -24.888 1.00 75.56 158 ASN A N 1
ATOM 1279 C CA . ASN A 1 158 ? 24.457 -24.507 -25.511 1.00 75.56 158 ASN A CA 1
ATOM 1280 C C . ASN A 1 158 ? 23.426 -24.914 -26.562 1.00 75.56 158 ASN A C 1
ATOM 1282 O O . ASN A 1 158 ? 23.677 -25.773 -27.403 1.00 75.56 158 ASN A O 1
ATOM 1286 N N . ILE A 1 159 ? 22.266 -24.258 -26.525 1.00 78.44 159 ILE A N 1
ATOM 1287 C CA . ILE A 1 159 ? 21.193 -24.429 -27.508 1.00 78.44 159 ILE A CA 1
ATOM 1288 C C . ILE A 1 159 ? 20.874 -23.056 -28.073 1.00 78.44 159 ILE A C 1
ATOM 1290 O O . ILE A 1 159 ? 20.546 -22.134 -27.326 1.00 78.44 159 ILE A O 1
ATOM 1294 N N . VAL A 1 160 ? 20.991 -22.928 -29.394 1.00 71.25 160 VAL A N 1
ATOM 1295 C CA . VAL A 1 160 ? 20.808 -21.669 -30.117 1.00 71.25 160 VAL A CA 1
ATOM 1296 C C . VAL A 1 160 ? 19.773 -21.869 -31.214 1.00 71.25 160 VAL A C 1
ATOM 1298 O O . VAL A 1 160 ? 19.870 -22.791 -32.022 1.00 71.25 160 VAL A O 1
ATOM 1301 N N . HIS A 1 161 ? 18.784 -20.980 -31.264 1.00 74.19 161 HIS A N 1
ATOM 1302 C CA . HIS A 1 161 ? 17.818 -20.949 -32.355 1.00 74.19 161 HIS A CA 1
ATOM 1303 C C . HIS A 1 161 ? 18.416 -20.217 -33.559 1.00 74.19 161 HIS A C 1
ATOM 1305 O O . HIS A 1 161 ? 18.552 -18.992 -33.561 1.00 74.19 161 HIS A O 1
ATOM 1311 N N . THR A 1 162 ? 18.740 -20.977 -34.603 1.00 67.25 162 THR A N 1
ATOM 1312 C CA . THR A 1 162 ? 19.416 -20.470 -35.802 1.00 67.25 162 THR A CA 1
ATOM 1313 C C . THR A 1 162 ? 18.496 -20.589 -37.010 1.00 67.25 162 THR A C 1
ATOM 1315 O O . THR A 1 162 ? 17.961 -21.656 -37.301 1.00 67.25 162 THR A O 1
ATOM 1318 N N . ARG A 1 163 ? 18.297 -19.491 -37.747 1.00 67.94 163 ARG A N 1
ATOM 1319 C CA . ARG A 1 163 ? 17.573 -19.540 -39.029 1.00 67.94 163 ARG A CA 1
ATOM 1320 C C . ARG A 1 163 ? 18.429 -20.241 -40.081 1.00 67.94 163 ARG A C 1
ATOM 1322 O O . ARG A 1 163 ? 19.647 -20.123 -40.046 1.00 67.94 163 ARG A O 1
ATOM 1329 N N . ASN A 1 164 ? 17.806 -20.857 -41.085 1.00 65.50 164 ASN A N 1
ATOM 1330 C CA . ASN A 1 164 ? 18.509 -21.537 -42.187 1.00 65.50 164 ASN A CA 1
ATOM 1331 C C . ASN A 1 164 ? 19.634 -20.693 -42.835 1.00 65.50 164 ASN A C 1
ATOM 1333 O O . ASN A 1 164 ? 20.718 -21.192 -43.111 1.00 65.50 164 ASN A O 1
ATOM 1337 N N . CYS A 1 165 ? 19.403 -19.393 -43.022 1.00 66.75 165 CYS A N 1
ATOM 1338 C CA . CYS A 1 165 ? 20.363 -18.441 -43.587 1.00 66.75 165 CYS A CA 1
ATOM 1339 C C . CYS A 1 165 ? 21.528 -18.065 -42.658 1.00 66.75 165 CYS A C 1
ATOM 1341 O O . CYS A 1 165 ? 22.497 -17.451 -43.100 1.00 66.75 165 CYS A O 1
ATOM 1343 N N . ASP A 1 166 ? 21.433 -18.413 -41.379 1.00 64.81 166 ASP A N 1
ATOM 1344 C CA . ASP A 1 166 ? 22.416 -18.116 -40.341 1.00 64.81 166 ASP A CA 1
ATOM 1345 C C . ASP A 1 166 ? 23.230 -19.372 -39.963 1.00 64.81 166 ASP A C 1
ATOM 1347 O O . ASP A 1 166 ? 24.157 -19.267 -39.169 1.00 64.81 166 ASP A O 1
ATOM 1351 N N . LEU A 1 167 ? 22.945 -20.535 -40.576 1.00 66.12 167 LEU A N 1
ATOM 1352 C CA . LEU A 1 167 ? 23.676 -21.787 -40.343 1.00 66.12 167 LEU A CA 1
ATOM 1353 C C . LEU A 1 167 ? 25.171 -21.658 -40.697 1.00 66.12 167 LEU A C 1
ATOM 1355 O O . LEU A 1 167 ? 25.500 -20.975 -41.679 1.00 66.12 167 LEU A O 1
ATOM 1359 N N . PRO A 1 168 ? 26.089 -22.282 -39.939 1.00 67.12 168 PRO A N 1
ATOM 1360 C CA . PRO A 1 168 ? 27.517 -22.224 -40.236 1.00 67.12 168 PRO A CA 1
ATOM 1361 C C . PRO A 1 168 ? 27.864 -22.915 -41.568 1.00 67.12 168 PRO A C 1
ATOM 1363 O O . PRO A 1 168 ? 27.074 -23.671 -42.130 1.00 67.12 168 PRO A O 1
ATOM 1366 N N . GLY A 1 169 ? 29.016 -22.559 -42.142 1.00 63.78 169 GLY A N 1
ATOM 1367 C CA . GLY A 1 169 ? 29.387 -22.960 -43.506 1.00 63.78 169 GLY A CA 1
ATOM 1368 C C . GLY A 1 169 ? 29.727 -24.445 -43.669 1.00 63.78 169 GLY A C 1
ATOM 1369 O O . GLY A 1 169 ? 29.636 -24.964 -44.773 1.00 63.78 169 GLY A O 1
ATOM 1370 N N . ASP A 1 170 ? 30.096 -25.116 -42.581 1.00 66.75 170 ASP A N 1
ATOM 1371 C CA . ASP A 1 170 ? 30.416 -26.548 -42.509 1.00 66.75 170 ASP A CA 1
ATOM 1372 C C . ASP A 1 170 ? 29.190 -27.462 -42.677 1.00 66.75 170 ASP A C 1
ATOM 1374 O O . ASP A 1 170 ? 29.348 -28.644 -42.968 1.00 66.75 170 ASP A O 1
ATOM 1378 N N . VAL A 1 171 ? 27.977 -26.918 -42.540 1.00 67.69 171 VAL A N 1
ATOM 1379 C CA . VAL A 1 171 ? 26.712 -27.637 -42.766 1.00 67.69 171 VAL A CA 1
ATOM 1380 C C . VAL A 1 171 ? 26.420 -27.833 -44.261 1.00 67.69 171 VAL A C 1
ATOM 1382 O O . VAL A 1 171 ? 25.543 -28.615 -44.616 1.00 67.69 171 VAL A O 1
ATOM 1385 N N . PHE A 1 172 ? 27.144 -27.141 -45.146 1.00 68.00 172 PHE A N 1
ATOM 1386 C CA . PHE A 1 172 ? 26.924 -27.180 -46.591 1.00 68.00 172 PHE A CA 1
ATOM 1387 C C . PHE A 1 172 ? 28.016 -27.997 -47.285 1.00 68.00 172 PHE A C 1
ATOM 1389 O O . PHE A 1 172 ? 29.211 -27.779 -47.074 1.00 68.00 172 PHE A O 1
ATOM 1396 N N . SER A 1 173 ? 27.608 -28.924 -48.149 1.00 70.25 173 SER A N 1
ATOM 1397 C CA . SER A 1 173 ? 28.538 -29.724 -48.951 1.00 70.25 173 SER A CA 1
ATOM 1398 C C . SER A 1 173 ? 29.203 -28.877 -50.048 1.00 70.25 173 SER A C 1
ATOM 1400 O O . SER A 1 173 ? 28.639 -27.867 -50.481 1.00 70.25 173 SER A O 1
ATOM 1402 N N . PRO A 1 174 ? 30.386 -29.271 -50.565 1.00 66.69 174 PRO A N 1
ATOM 1403 C CA . PRO A 1 174 ? 31.022 -28.578 -51.684 1.00 66.69 174 PRO A CA 1
ATOM 1404 C C . PRO A 1 174 ? 30.077 -28.470 -52.895 1.00 66.69 174 PRO A C 1
ATOM 1406 O O . PRO A 1 174 ? 29.731 -29.475 -53.508 1.00 66.69 174 PRO A O 1
ATOM 1409 N N . GLY A 1 175 ? 29.658 -27.245 -53.231 1.00 66.88 175 GLY A N 1
ATOM 1410 C CA . GLY A 1 175 ? 28.714 -26.953 -54.322 1.00 66.88 175 GLY A CA 1
ATOM 1411 C C . GLY A 1 175 ? 27.304 -26.548 -53.871 1.00 66.88 175 GLY A C 1
ATOM 1412 O O . GLY A 1 175 ? 26.545 -26.016 -54.680 1.00 66.88 175 GLY A O 1
ATOM 1413 N N . GLU A 1 176 ? 26.957 -26.722 -52.595 1.00 70.25 176 GLU A N 1
ATOM 1414 C CA . GLU A 1 176 ? 25.692 -26.237 -52.043 1.00 70.25 176 GLU A CA 1
ATOM 1415 C C . GLU A 1 176 ? 25.773 -24.743 -51.724 1.00 70.25 176 GLU A C 1
ATOM 1417 O O . GLU A 1 176 ? 26.694 -24.256 -51.063 1.00 70.25 176 GLU A O 1
ATOM 1422 N N . VAL A 1 177 ? 24.783 -23.989 -52.198 1.00 66.94 177 VAL A N 1
ATOM 1423 C CA . VAL A 1 177 ? 24.705 -22.550 -51.951 1.00 66.94 177 VAL A CA 1
ATOM 1424 C C . VAL A 1 177 ? 23.880 -22.317 -50.696 1.00 66.94 177 VAL A C 1
ATOM 1426 O O . VAL A 1 177 ? 22.677 -22.578 -50.665 1.00 66.94 177 VAL A O 1
ATOM 1429 N N . LYS A 1 178 ? 24.530 -21.776 -49.664 1.00 67.94 178 LYS A N 1
ATOM 1430 C CA . LYS A 1 178 ? 23.869 -21.348 -48.432 1.00 67.94 178 LYS A CA 1
ATOM 1431 C C . LYS A 1 178 ? 22.679 -20.425 -48.754 1.00 67.94 178 LYS A C 1
ATOM 1433 O O . LYS A 1 178 ? 22.867 -19.431 -49.462 1.00 67.94 178 LYS A O 1
ATOM 1438 N N . PRO A 1 179 ? 21.471 -20.692 -48.218 1.00 70.00 179 PRO A N 1
ATOM 1439 C CA . PRO A 1 179 ? 20.304 -19.864 -48.481 1.00 70.00 179 PRO A CA 1
ATOM 1440 C C . PRO A 1 179 ? 20.559 -18.440 -47.993 1.00 70.00 179 PRO A C 1
ATOM 1442 O O . PRO A 1 179 ? 20.756 -18.179 -46.805 1.00 70.00 179 PRO A O 1
ATOM 1445 N N . MET A 1 180 ? 20.567 -17.497 -48.928 1.00 61.03 180 MET A N 1
ATOM 1446 C CA . MET A 1 180 ? 20.725 -16.087 -48.609 1.00 61.03 180 MET A CA 1
ATOM 1447 C C . MET A 1 180 ? 19.390 -15.528 -48.135 1.00 61.03 180 MET A C 1
ATOM 1449 O O . MET A 1 180 ? 18.333 -15.835 -48.691 1.00 61.03 180 MET A O 1
ATOM 1453 N N . ARG A 1 181 ? 19.423 -14.659 -47.118 1.00 58.16 181 ARG A N 1
ATOM 1454 C CA . ARG A 1 181 ? 18.239 -13.865 -46.778 1.00 58.16 181 ARG A CA 1
ATOM 1455 C C . ARG A 1 181 ? 17.794 -13.127 -48.046 1.00 58.16 181 ARG A C 1
ATOM 1457 O O . ARG A 1 181 ? 18.658 -12.523 -48.690 1.00 58.16 181 ARG A O 1
ATOM 1464 N N . PRO A 1 182 ? 16.492 -13.107 -48.393 1.00 57.06 182 PRO A N 1
ATOM 1465 C CA . PRO A 1 182 ? 16.023 -12.187 -49.415 1.00 57.06 182 PRO A CA 1
ATOM 1466 C C . PRO A 1 182 ? 16.503 -10.798 -49.008 1.00 57.06 182 PRO A C 1
ATOM 1468 O O . PRO A 1 182 ? 16.293 -10.379 -47.863 1.00 57.06 182 PRO A O 1
ATOM 1471 N N . VAL A 1 183 ? 17.213 -10.121 -49.914 1.00 52.03 183 VAL A N 1
ATOM 1472 C CA . VAL A 1 183 ? 17.713 -8.766 -49.687 1.00 52.03 183 VAL A CA 1
ATOM 1473 C C . VAL A 1 183 ? 16.490 -7.864 -49.603 1.00 52.03 183 VAL A C 1
ATOM 1475 O O . VAL A 1 183 ? 16.080 -7.226 -50.569 1.00 52.03 183 VAL A O 1
ATOM 1478 N N . LYS A 1 184 ? 15.873 -7.792 -48.422 1.00 49.84 184 LYS A N 1
ATOM 1479 C CA . LYS A 1 184 ? 15.105 -6.613 -48.066 1.00 49.84 184 LYS A CA 1
ATOM 1480 C C . LYS A 1 184 ? 16.110 -5.485 -48.217 1.00 49.84 184 LYS A C 1
ATOM 1482 O O . LYS A 1 184 ? 17.129 -5.486 -47.518 1.00 49.84 184 LYS A O 1
ATOM 1487 N N . LYS A 1 185 ? 15.846 -4.547 -49.142 1.00 45.50 185 LYS A N 1
ATOM 1488 C CA . LYS A 1 185 ? 16.446 -3.208 -49.068 1.00 45.50 185 LYS A CA 1
ATOM 1489 C C . LYS A 1 185 ? 16.475 -2.880 -47.586 1.00 45.50 185 LYS A C 1
ATOM 1491 O O . LYS A 1 185 ? 15.435 -3.029 -46.940 1.00 45.50 185 LYS A O 1
ATOM 1496 N N . LYS A 1 186 ? 17.645 -2.542 -47.035 1.00 44.09 186 LYS A N 1
ATOM 1497 C CA . LYS A 1 186 ? 17.707 -1.986 -45.687 1.00 44.09 186 LYS A CA 1
ATOM 1498 C C . LYS A 1 186 ? 16.804 -0.761 -45.743 1.00 44.09 186 LYS A C 1
ATOM 1500 O O . LYS A 1 186 ? 17.237 0.297 -46.189 1.00 44.09 186 LYS A O 1
ATOM 1505 N N . THR A 1 187 ? 15.527 -0.916 -45.401 1.00 45.72 187 THR A N 1
ATOM 1506 C CA . THR A 1 187 ? 14.663 0.211 -45.119 1.00 45.72 187 THR A CA 1
ATOM 1507 C C . THR A 1 187 ? 15.420 0.878 -44.004 1.00 45.72 187 THR A C 1
ATOM 1509 O O . THR A 1 187 ? 15.623 0.246 -42.965 1.00 45.72 187 THR A O 1
ATOM 1512 N N . ALA A 1 188 ? 15.984 2.054 -44.280 1.00 50.19 188 ALA A N 1
ATOM 1513 C CA . ALA A 1 188 ? 16.713 2.802 -43.279 1.00 50.19 188 ALA A CA 1
ATOM 1514 C C . ALA A 1 188 ? 15.833 2.774 -42.033 1.00 50.19 188 ALA A C 1
ATOM 1516 O O . ALA A 1 188 ? 14.687 3.230 -42.088 1.00 50.19 188 ALA A O 1
ATOM 1517 N N . VAL A 1 189 ? 16.308 2.126 -40.964 1.00 52.69 189 VAL A N 1
ATOM 1518 C CA . VAL A 1 189 ? 15.617 2.171 -39.683 1.00 52.69 189 VAL A CA 1
ATOM 1519 C C . VAL A 1 189 ? 15.657 3.647 -39.344 1.00 52.69 189 VAL A C 1
ATOM 1521 O O . VAL A 1 189 ? 16.715 4.166 -38.991 1.00 52.69 189 VAL A O 1
ATOM 1524 N N . LYS A 1 190 ? 14.557 4.364 -39.614 1.00 59.19 190 LYS A N 1
ATOM 1525 C CA . LYS A 1 190 ? 14.470 5.793 -39.332 1.00 59.19 190 LYS A CA 1
ATOM 1526 C C . LYS A 1 190 ? 14.780 5.906 -37.853 1.00 59.19 190 LYS A C 1
ATOM 1528 O O . LYS A 1 190 ? 14.012 5.404 -37.034 1.00 59.19 190 LYS A O 1
ATOM 1533 N N . LYS A 1 191 ? 15.939 6.487 -37.537 1.00 60.16 191 LYS A N 1
ATOM 1534 C CA . LYS A 1 191 ? 16.412 6.668 -36.167 1.00 60.16 191 LYS A CA 1
ATOM 1535 C C . LYS A 1 191 ? 15.260 7.326 -35.407 1.00 60.16 191 LYS A C 1
ATOM 1537 O O . LYS A 1 191 ? 14.817 8.403 -35.812 1.00 60.16 191 LYS A O 1
ATOM 1542 N N . ARG A 1 192 ? 14.697 6.638 -34.405 1.00 75.88 192 ARG A N 1
ATOM 1543 C CA . ARG A 1 192 ? 13.601 7.174 -33.586 1.00 75.88 192 ARG A CA 1
ATOM 1544 C C . ARG A 1 192 ? 14.136 8.460 -32.969 1.00 75.88 192 ARG A C 1
ATOM 1546 O O . ARG A 1 192 ? 15.072 8.421 -32.177 1.00 75.88 192 ARG A O 1
ATOM 1553 N N . THR A 1 193 ? 13.637 9.601 -33.428 1.00 87.25 193 THR A N 1
ATOM 1554 C CA . THR A 1 193 ? 14.087 10.889 -32.906 1.00 87.25 193 THR A CA 1
ATOM 1555 C C . THR A 1 193 ? 13.534 11.057 -31.500 1.00 87.25 193 THR A C 1
ATOM 1557 O O . THR A 1 193 ? 12.453 10.550 -31.193 1.00 87.25 193 THR A O 1
ATOM 1560 N N . VAL A 1 194 ? 14.252 11.795 -30.652 1.00 85.19 194 VAL A N 1
ATOM 1561 C CA . VAL A 1 194 ? 13.791 12.111 -29.291 1.00 85.19 194 VAL A CA 1
ATOM 1562 C C . VAL A 1 194 ? 12.392 12.734 -29.330 1.00 85.19 194 VAL A C 1
ATOM 1564 O O . VAL A 1 194 ? 11.525 12.340 -28.560 1.00 85.19 194 VAL A O 1
ATOM 1567 N N . ALA A 1 195 ? 12.134 13.630 -30.288 1.00 85.31 195 ALA A N 1
ATOM 1568 C CA . ALA A 1 195 ? 10.821 14.246 -30.478 1.00 85.31 195 ALA A CA 1
ATOM 1569 C C . ALA A 1 195 ? 9.712 13.218 -30.771 1.00 85.31 195 ALA A C 1
ATOM 1571 O O . ALA A 1 195 ? 8.660 13.257 -30.140 1.00 85.31 195 ALA A O 1
ATOM 1572 N N . LYS A 1 196 ? 9.950 12.258 -31.679 1.00 88.31 196 LYS A N 1
ATOM 1573 C CA . LYS A 1 196 ? 8.964 11.213 -31.988 1.00 88.31 196 LYS A CA 1
ATOM 1574 C C . LYS A 1 196 ? 8.721 10.298 -30.783 1.00 88.31 196 LYS A C 1
ATOM 1576 O O . LYS A 1 196 ? 7.574 9.999 -30.481 1.00 88.31 196 LYS A O 1
ATOM 1581 N N . ALA A 1 197 ? 9.786 9.905 -30.081 1.00 90.00 197 ALA A N 1
ATOM 1582 C CA . ALA A 1 197 ? 9.682 9.072 -28.885 1.00 90.00 197 ALA A CA 1
ATOM 1583 C C . ALA A 1 197 ? 8.885 9.749 -27.760 1.00 90.00 197 ALA A C 1
ATOM 1585 O O . ALA A 1 197 ? 8.067 9.097 -27.121 1.00 90.00 197 ALA A O 1
ATOM 1586 N N . ARG A 1 198 ? 9.100 11.054 -27.543 1.00 93.06 198 ARG A N 1
ATOM 1587 C CA . ARG A 1 198 ? 8.369 11.840 -26.540 1.00 93.06 198 ARG A CA 1
ATOM 1588 C C . ARG A 1 198 ? 6.890 11.990 -26.878 1.00 93.06 198 ARG A C 1
ATOM 1590 O O . ARG A 1 198 ? 6.071 11.886 -25.979 1.00 93.06 198 ARG A O 1
ATOM 1597 N N . ASN A 1 199 ? 6.547 12.197 -28.148 1.00 93.19 199 ASN A N 1
ATOM 1598 C CA . ASN A 1 199 ? 5.143 12.275 -28.554 1.00 93.19 199 ASN A CA 1
ATOM 1599 C C . ASN A 1 199 ? 4.433 10.926 -28.375 1.00 93.19 199 ASN A C 1
ATOM 1601 O O . ASN A 1 199 ? 3.324 10.891 -27.868 1.00 93.19 199 ASN A O 1
ATOM 1605 N N . GLU A 1 200 ? 5.086 9.814 -28.727 1.00 94.25 200 GLU A N 1
ATOM 1606 C CA . GLU A 1 200 ? 4.545 8.469 -28.476 1.00 94.25 200 GLU A CA 1
ATOM 1607 C C . GLU A 1 200 ? 4.350 8.198 -26.972 1.00 94.25 200 GLU A C 1
ATOM 1609 O O . GLU A 1 200 ? 3.341 7.614 -26.587 1.00 94.25 200 GLU A O 1
ATOM 1614 N N . LEU A 1 201 ? 5.289 8.637 -26.122 1.00 94.25 201 LEU A N 1
ATOM 1615 C CA . LEU A 1 201 ? 5.151 8.541 -24.665 1.00 94.25 201 LEU A CA 1
ATOM 1616 C C . LEU A 1 201 ? 3.973 9.376 -24.152 1.00 94.25 201 LEU A C 1
ATOM 1618 O O . LEU A 1 201 ? 3.194 8.881 -23.349 1.00 94.25 201 LEU A O 1
ATOM 1622 N N . LEU A 1 202 ? 3.811 10.606 -24.644 1.00 95.38 202 LEU A N 1
ATOM 1623 C CA . LEU A 1 202 ? 2.719 11.487 -24.234 1.00 95.38 202 LEU A CA 1
ATOM 1624 C C . LEU A 1 202 ? 1.340 10.883 -24.542 1.00 95.38 202 LEU A C 1
ATOM 1626 O O . LEU A 1 202 ? 0.436 10.970 -23.713 1.00 95.38 202 LEU A O 1
ATOM 1630 N N . GLU A 1 203 ? 1.182 10.240 -25.702 1.00 96.31 203 GLU A N 1
ATOM 1631 C CA . GLU A 1 203 ? -0.053 9.514 -26.031 1.00 96.31 203 GLU A CA 1
ATOM 1632 C C . GLU A 1 203 ? -0.284 8.342 -25.064 1.00 96.31 203 GLU A C 1
ATOM 1634 O O . GLU A 1 203 ? -1.383 8.188 -24.533 1.00 96.31 203 GLU A O 1
ATOM 1639 N N . ALA A 1 204 ? 0.757 7.564 -24.745 1.00 96.56 204 ALA A N 1
ATOM 1640 C CA . ALA A 1 204 ? 0.652 6.472 -23.774 1.00 96.56 204 ALA A CA 1
ATOM 1641 C C . ALA A 1 204 ? 0.304 6.970 -22.354 1.00 96.56 204 ALA A C 1
ATOM 1643 O O . ALA A 1 204 ? -0.517 6.364 -21.663 1.00 96.56 204 ALA A O 1
ATOM 1644 N N . GLU A 1 205 ? 0.876 8.093 -21.913 1.00 95.56 205 GLU A N 1
ATOM 1645 C CA . GLU A 1 205 ? 0.541 8.742 -20.638 1.00 95.56 205 GLU A CA 1
ATOM 1646 C C . GLU A 1 205 ? -0.912 9.247 -20.624 1.00 95.56 205 GLU A C 1
ATOM 1648 O O . GLU A 1 205 ? -1.620 9.108 -19.618 1.00 95.56 205 GLU A O 1
ATOM 1653 N N . ALA A 1 206 ? -1.395 9.791 -21.746 1.00 95.88 206 ALA A N 1
ATOM 1654 C CA . ALA A 1 206 ? -2.786 10.200 -21.898 1.00 95.88 206 ALA A CA 1
ATOM 1655 C C . ALA A 1 206 ? -3.740 8.996 -21.819 1.00 95.88 206 ALA A C 1
ATOM 1657 O O . ALA A 1 206 ? -4.731 9.046 -21.082 1.00 95.88 206 ALA A O 1
ATOM 1658 N N . GLU A 1 207 ? -3.427 7.892 -22.502 1.00 97.44 207 GLU A N 1
ATOM 1659 C CA . GLU A 1 207 ? -4.187 6.640 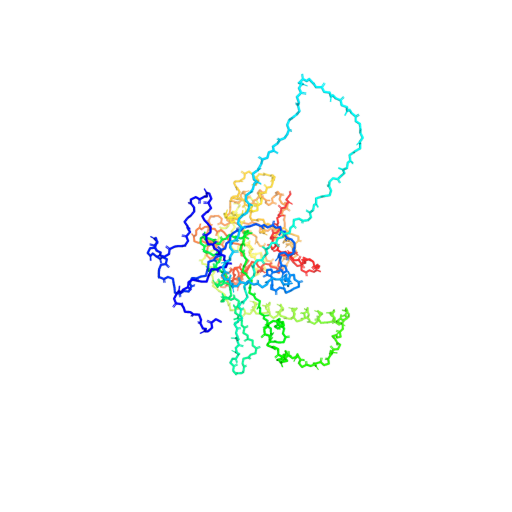-22.425 1.00 97.44 207 GLU A CA 1
ATOM 1660 C C . GLU A 1 207 ? -4.210 6.068 -21.001 1.00 97.44 207 GLU A C 1
ATOM 1662 O O . GLU A 1 207 ? -5.279 5.689 -20.504 1.00 97.44 207 GLU A O 1
ATOM 1667 N N . LEU A 1 208 ? -3.066 6.066 -20.306 1.00 95.19 208 LEU A N 1
ATOM 1668 C CA . LEU A 1 208 ? -2.959 5.630 -18.912 1.00 95.19 208 LEU A CA 1
ATOM 1669 C C . LEU A 1 208 ? -3.859 6.467 -17.998 1.00 95.19 208 LEU A C 1
ATOM 1671 O O . LEU A 1 208 ? -4.592 5.915 -17.171 1.00 95.19 208 LEU A O 1
ATOM 1675 N N . ARG A 1 209 ? -3.866 7.794 -18.171 1.00 95.12 209 ARG A N 1
ATOM 1676 C CA . ARG A 1 209 ? -4.754 8.690 -17.420 1.00 95.12 209 ARG A CA 1
ATOM 1677 C C . ARG A 1 209 ? -6.224 8.345 -17.653 1.00 95.12 209 ARG A C 1
ATOM 1679 O O . ARG A 1 209 ? -6.980 8.247 -16.685 1.00 95.12 209 ARG A O 1
ATOM 1686 N N . GLN A 1 210 ? -6.629 8.132 -18.905 1.00 96.56 210 GLN A N 1
ATOM 1687 C CA . GLN A 1 210 ? -8.009 7.761 -19.236 1.00 96.56 210 GLN A CA 1
ATOM 1688 C C . GLN A 1 210 ? -8.389 6.397 -18.648 1.00 96.56 210 GLN A C 1
ATOM 1690 O O . GLN A 1 210 ? -9.482 6.230 -18.104 1.00 96.56 210 GLN A O 1
ATOM 1695 N N . LEU A 1 211 ? -7.494 5.408 -18.711 1.00 96.19 211 LEU A N 1
ATOM 1696 C CA . LEU A 1 211 ? -7.715 4.099 -18.101 1.00 96.19 211 LEU A CA 1
ATOM 1697 C C . LEU A 1 211 ? -7.856 4.206 -16.577 1.00 96.19 211 LEU A C 1
ATOM 1699 O O . LEU A 1 211 ? -8.805 3.658 -16.021 1.00 96.19 211 LEU A O 1
ATOM 1703 N N . SER A 1 212 ? -6.979 4.961 -15.915 1.00 93.50 212 SER A N 1
ATOM 1704 C CA . SER A 1 212 ? -7.041 5.194 -14.468 1.00 93.50 212 SER A CA 1
ATOM 1705 C C . SER A 1 212 ? -8.373 5.832 -14.048 1.00 93.50 212 SER A C 1
ATOM 1707 O O . SER A 1 212 ? -9.033 5.361 -13.118 1.00 93.50 212 SER A O 1
ATOM 1709 N N . GLN A 1 213 ? -8.850 6.834 -14.795 1.00 95.25 213 GLN A N 1
ATOM 1710 C CA . GLN A 1 213 ? -10.158 7.457 -14.560 1.00 95.25 213 GLN A CA 1
ATOM 1711 C C . GLN A 1 213 ? -11.326 6.483 -14.765 1.00 95.25 213 GLN A C 1
ATOM 1713 O O . GLN A 1 213 ? -12.256 6.468 -13.953 1.00 95.25 213 GLN A O 1
ATOM 1718 N N . ARG A 1 214 ? -11.275 5.639 -15.805 1.00 97.88 214 ARG A N 1
ATOM 1719 C CA . ARG A 1 214 ? -12.280 4.585 -16.029 1.00 97.88 214 ARG A CA 1
ATOM 1720 C C . ARG A 1 214 ? -12.311 3.584 -14.879 1.00 97.88 214 ARG A C 1
ATOM 1722 O O . ARG A 1 214 ? -13.390 3.294 -14.373 1.00 97.88 214 ARG A O 1
ATOM 1729 N N . VAL A 1 215 ? -11.153 3.116 -14.414 1.00 95.00 215 VAL A N 1
ATOM 1730 C CA . VAL A 1 215 ? -11.049 2.203 -13.263 1.00 95.00 215 VAL A CA 1
ATOM 1731 C C . VAL A 1 215 ? -11.600 2.865 -11.995 1.00 95.00 215 VAL A C 1
ATOM 1733 O O . VAL A 1 215 ? -12.348 2.242 -11.246 1.00 95.00 215 VAL A O 1
ATOM 1736 N N . ALA A 1 216 ? -11.307 4.147 -11.760 1.00 94.69 216 ALA A N 1
ATOM 1737 C CA . ALA A 1 216 ? -11.867 4.890 -10.632 1.00 94.69 216 ALA A CA 1
ATOM 1738 C C . ALA A 1 216 ? -13.397 5.054 -10.723 1.00 94.69 216 ALA A C 1
ATOM 1740 O O . ALA A 1 216 ? -14.090 5.014 -9.706 1.00 94.69 216 ALA A O 1
ATOM 1741 N N . ALA A 1 217 ? -13.951 5.231 -11.926 1.00 97.31 217 ALA A N 1
ATOM 1742 C CA . ALA A 1 217 ? -15.397 5.222 -12.139 1.00 97.31 217 ALA A CA 1
ATOM 1743 C C . ALA A 1 217 ? -16.004 3.835 -11.873 1.00 97.31 217 ALA A C 1
ATOM 1745 O O . ALA A 1 217 ? -17.015 3.749 -11.185 1.00 97.31 217 ALA A O 1
ATOM 1746 N N . GLN A 1 218 ? -15.354 2.762 -12.332 1.00 97.12 218 GLN A N 1
ATOM 1747 C CA . GLN A 1 218 ? -15.785 1.385 -12.074 1.00 97.12 218 GLN A CA 1
ATOM 1748 C C . GLN A 1 218 ? -15.784 1.047 -10.581 1.00 97.12 218 GLN A C 1
ATOM 1750 O O . GLN A 1 218 ? -16.762 0.486 -10.105 1.00 97.12 218 GLN A O 1
ATOM 1755 N N . ARG A 1 219 ? -14.748 1.448 -9.828 1.00 95.38 219 ARG A N 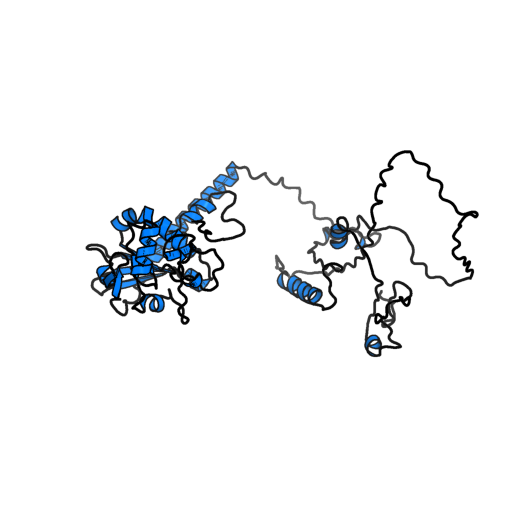1
ATOM 1756 C CA . ARG A 1 219 ? -14.705 1.280 -8.363 1.00 95.38 219 ARG A CA 1
ATOM 1757 C C . ARG A 1 219 ? -15.902 1.950 -7.688 1.00 95.38 219 ARG A C 1
ATOM 1759 O O . ARG A 1 219 ? -16.574 1.314 -6.892 1.00 95.38 219 ARG A O 1
ATOM 1766 N N . ARG A 1 220 ? -16.217 3.196 -8.063 1.00 95.25 220 ARG A N 1
ATOM 1767 C CA . ARG A 1 220 ? -17.383 3.928 -7.530 1.00 95.25 220 ARG A CA 1
ATOM 1768 C C . ARG A 1 220 ? -18.725 3.294 -7.906 1.00 95.25 220 ARG A C 1
ATOM 1770 O O . ARG A 1 220 ? -19.683 3.449 -7.161 1.00 95.25 220 ARG A O 1
ATOM 1777 N N . ALA A 1 221 ? -18.796 2.631 -9.059 1.00 96.88 221 ALA A N 1
ATOM 1778 C CA . ALA A 1 221 ? -20.007 2.000 -9.580 1.00 96.88 221 ALA A CA 1
ATOM 1779 C C . ALA A 1 221 ? -20.200 0.547 -9.113 1.00 96.88 221 ALA A C 1
ATOM 1781 O O . ALA A 1 221 ? -21.146 -0.103 -9.559 1.00 96.88 221 ALA A O 1
ATOM 1782 N N . LEU A 1 222 ? -19.317 0.021 -8.254 1.00 96.19 222 LEU A N 1
ATOM 1783 C CA . LEU A 1 222 ? -19.490 -1.313 -7.687 1.00 96.19 222 LEU A CA 1
ATOM 1784 C C . LEU A 1 222 ? -20.838 -1.414 -6.954 1.00 96.19 222 LEU A C 1
ATOM 1786 O O . LEU A 1 222 ? -21.249 -0.451 -6.295 1.00 96.19 222 LEU A O 1
ATOM 1790 N N . PRO A 1 223 ? -21.529 -2.566 -7.051 1.00 94.19 223 PRO A N 1
ATOM 1791 C CA . PRO A 1 223 ? -22.737 -2.788 -6.273 1.00 94.19 223 PRO A CA 1
ATOM 1792 C C . PRO A 1 223 ? -22.424 -2.685 -4.771 1.00 94.19 223 PRO A C 1
ATOM 1794 O O . PRO A 1 223 ? -21.282 -2.926 -4.365 1.00 94.19 223 PRO A O 1
ATOM 1797 N N . PRO A 1 224 ? -23.416 -2.345 -3.928 1.00 90.25 224 PRO A N 1
ATOM 1798 C CA . PRO A 1 224 ? -23.220 -2.312 -2.485 1.00 90.25 224 PRO A CA 1
ATOM 1799 C C . PRO A 1 224 ? -22.664 -3.646 -1.981 1.00 90.25 224 PRO A C 1
ATOM 1801 O O . PRO A 1 224 ? -23.251 -4.699 -2.236 1.00 90.25 224 PRO A O 1
ATOM 1804 N N . GLY A 1 225 ? -21.540 -3.603 -1.266 1.00 93.19 225 GLY A N 1
ATOM 1805 C CA . GLY A 1 225 ? -20.984 -4.793 -0.637 1.00 93.19 225 GLY A CA 1
ATOM 1806 C C . GLY A 1 225 ? -21.772 -5.220 0.602 1.00 93.19 225 GLY A C 1
ATOM 1807 O O . GLY A 1 225 ? -22.813 -4.648 0.965 1.00 93.19 225 GLY A O 1
ATOM 1808 N N . GLY A 1 226 ? -21.254 -6.253 1.265 1.00 94.75 226 GLY A N 1
ATOM 1809 C CA . GLY A 1 226 ? -21.823 -6.777 2.502 1.00 94.75 226 GLY A CA 1
ATOM 1810 C C . GLY A 1 226 ? -21.856 -5.726 3.613 1.00 94.75 226 GLY A C 1
ATOM 1811 O O . GLY A 1 226 ? -20.972 -4.867 3.701 1.00 94.75 226 GLY A O 1
ATOM 1812 N N . LEU A 1 227 ? -22.887 -5.797 4.460 1.00 97.25 227 LEU A N 1
ATOM 1813 C CA . LEU A 1 227 ? -22.876 -5.105 5.748 1.00 97.25 227 LEU A CA 1
ATOM 1814 C C . LEU A 1 227 ? -21.736 -5.664 6.596 1.00 97.25 227 LEU A C 1
ATOM 1816 O O . LEU A 1 227 ? -21.445 -6.860 6.529 1.00 97.25 227 LEU A O 1
ATOM 1820 N N . ILE A 1 228 ? -21.111 -4.807 7.399 1.00 97.12 228 ILE A N 1
ATOM 1821 C CA . ILE A 1 228 ? -20.176 -5.298 8.409 1.00 97.12 228 ILE A CA 1
ATOM 1822 C C . ILE A 1 228 ? -20.934 -6.242 9.363 1.00 97.12 228 ILE A C 1
ATOM 1824 O O . ILE A 1 228 ? -22.072 -5.934 9.727 1.00 97.12 228 ILE A O 1
ATOM 1828 N N . PRO A 1 229 ? -20.355 -7.394 9.746 1.00 95.38 229 PRO A N 1
ATOM 1829 C CA . PRO A 1 229 ? -21.060 -8.380 10.568 1.00 95.38 229 PRO A CA 1
ATOM 1830 C C . PRO A 1 229 ? -21.281 -7.885 12.002 1.00 95.38 229 PRO A C 1
ATOM 1832 O O . PRO A 1 229 ? -22.239 -8.285 12.658 1.00 95.38 229 PRO A O 1
ATOM 1835 N N . GLU A 1 230 ? -20.414 -6.992 12.473 1.00 95.94 230 GLU A N 1
ATOM 1836 C CA . GLU A 1 230 ? -20.471 -6.378 13.791 1.00 95.94 230 GLU A CA 1
ATOM 1837 C C . GLU A 1 230 ? -19.798 -5.000 13.771 1.00 95.94 230 GLU A C 1
ATOM 1839 O O . GLU A 1 230 ? -18.989 -4.695 12.889 1.00 95.94 230 GLU A O 1
ATOM 1844 N N . ASP A 1 231 ? -20.120 -4.159 14.753 1.00 97.62 231 ASP A N 1
ATOM 1845 C CA . ASP A 1 231 ? -19.463 -2.865 14.946 1.00 97.62 231 ASP A CA 1
ATOM 1846 C C . ASP A 1 231 ? -18.140 -3.058 15.702 1.00 97.62 231 ASP A C 1
ATOM 1848 O O . ASP A 1 231 ? -18.071 -2.906 16.924 1.00 97.62 231 ASP A O 1
ATOM 1852 N N . TYR A 1 232 ? -17.105 -3.473 14.965 1.00 98.50 232 TYR A N 1
ATOM 1853 C CA . TYR A 1 232 ? -15.802 -3.849 15.517 1.00 98.50 232 TYR A CA 1
ATOM 1854 C C . TYR A 1 232 ? -15.240 -2.806 16.488 1.00 98.50 232 TYR A C 1
ATOM 1856 O O . TYR A 1 232 ? -15.205 -1.613 16.186 1.00 98.50 232 TYR A O 1
ATOM 1864 N N . ILE A 1 233 ? -14.727 -3.275 17.627 1.00 98.62 233 ILE A N 1
ATOM 1865 C CA . ILE A 1 233 ? -14.083 -2.429 18.635 1.00 98.62 233 ILE A CA 1
ATOM 1866 C C . ILE A 1 233 ? -12.571 -2.469 18.434 1.00 98.62 233 ILE A C 1
ATOM 1868 O O . ILE A 1 233 ? -11.933 -3.510 18.610 1.00 98.62 233 ILE A O 1
ATOM 1872 N N . PHE A 1 234 ? -11.997 -1.328 18.080 1.00 98.69 234 PHE A N 1
ATOM 1873 C CA . PHE A 1 234 ? -10.559 -1.104 18.012 1.00 98.69 234 PHE A CA 1
ATOM 1874 C C . PHE A 1 234 ? -10.063 -0.396 19.274 1.00 98.69 234 PHE A C 1
ATOM 1876 O O . PHE A 1 234 ? -10.857 0.120 20.055 1.00 98.69 234 PHE A O 1
ATOM 1883 N N . HIS A 1 235 ? -8.745 -0.339 19.455 1.00 98.69 235 HIS A N 1
ATOM 1884 C CA . HIS A 1 235 ? -8.124 0.459 20.515 1.00 98.69 235 HIS A CA 1
ATOM 1885 C C . HIS A 1 235 ? -7.228 1.537 19.910 1.00 98.69 235 HIS A C 1
ATOM 1887 O O . HIS A 1 235 ? -6.352 1.233 19.102 1.00 98.69 235 HIS A O 1
ATOM 1893 N N . SER A 1 236 ? -7.447 2.791 20.284 1.00 98.38 236 SER A N 1
ATOM 1894 C CA . SER A 1 236 ? -6.651 3.945 19.866 1.00 98.38 236 SER A CA 1
ATOM 1895 C C . SER A 1 236 ? -5.174 3.747 20.210 1.00 98.38 236 SER A C 1
ATOM 1897 O O . SER A 1 236 ? -4.830 3.397 21.337 1.00 98.38 236 SER A O 1
ATOM 1899 N N . ALA A 1 237 ? -4.279 3.992 19.252 1.00 97.94 237 ALA A N 1
ATOM 1900 C CA . ALA A 1 237 ? -2.839 3.952 19.506 1.00 97.94 237 ALA A CA 1
ATOM 1901 C C . ALA A 1 237 ? -2.358 5.124 20.380 1.00 97.94 237 ALA A C 1
ATOM 1903 O O . ALA A 1 237 ? -1.277 5.062 20.956 1.00 97.94 237 ALA A O 1
ATOM 1904 N N . THR A 1 238 ? -3.134 6.209 20.463 1.00 95.94 238 THR A N 1
ATOM 1905 C CA . THR A 1 238 ? -2.750 7.420 21.198 1.00 95.94 238 THR A CA 1
ATOM 1906 C C . THR A 1 238 ? -2.854 7.226 22.709 1.00 95.94 238 THR A C 1
ATOM 1908 O O . THR A 1 238 ? -1.970 7.658 23.445 1.00 95.94 238 THR A O 1
ATOM 1911 N N . ASP A 1 239 ? -3.926 6.584 23.167 1.00 95.88 239 ASP A N 1
ATOM 1912 C CA . ASP A 1 239 ? -4.309 6.522 24.582 1.00 95.88 239 ASP A CA 1
ATOM 1913 C C . ASP A 1 239 ? -4.916 5.172 25.006 1.00 95.88 239 ASP A C 1
ATOM 1915 O O . ASP A 1 239 ? -5.280 4.999 26.167 1.00 95.88 239 ASP A O 1
ATOM 1919 N N . GLY A 1 240 ? -5.026 4.203 24.092 1.00 96.50 240 GLY A N 1
ATOM 1920 C CA . GLY A 1 240 ? -5.600 2.884 24.367 1.00 96.50 240 GLY A CA 1
ATOM 1921 C C . GLY A 1 240 ? -7.127 2.860 24.459 1.00 96.50 240 GLY A C 1
ATOM 1922 O O . GLY A 1 240 ? -7.694 1.797 24.710 1.00 96.50 240 GLY A O 1
ATOM 1923 N N . THR A 1 241 ? -7.811 3.989 24.242 1.00 98.06 241 THR A N 1
ATOM 1924 C CA . THR A 1 241 ? -9.276 4.061 24.342 1.00 98.06 241 THR A CA 1
ATOM 1925 C C . THR A 1 241 ? -9.963 3.185 23.297 1.00 98.06 241 THR A C 1
ATOM 1927 O O . THR A 1 241 ? -9.502 3.058 22.161 1.00 98.06 241 THR A O 1
ATOM 1930 N N . SER A 1 242 ? -11.075 2.556 23.677 1.00 98.44 242 SER A N 1
ATOM 1931 C CA . SER A 1 242 ? -11.882 1.763 22.750 1.00 98.44 242 SER A CA 1
ATOM 1932 C C . SER A 1 242 ? -12.626 2.671 21.769 1.00 98.44 242 SER A C 1
ATOM 1934 O O . SER A 1 242 ? -13.248 3.645 22.182 1.00 98.44 242 SER A O 1
ATOM 1936 N N . VAL A 1 243 ? -12.589 2.327 20.481 1.00 98.12 243 VAL A N 1
ATOM 1937 C CA . VAL A 1 243 ? -13.249 3.064 19.394 1.00 98.12 243 VAL A CA 1
ATOM 1938 C C . VAL A 1 243 ? -13.977 2.075 18.495 1.00 98.12 243 VAL A C 1
ATOM 1940 O O . VAL A 1 243 ? -13.371 1.125 17.997 1.00 98.12 243 VAL A O 1
ATOM 1943 N N . ARG A 1 244 ? -15.272 2.287 18.266 1.00 98.38 244 ARG A N 1
ATOM 1944 C CA . ARG A 1 244 ? -16.061 1.454 17.347 1.00 98.38 244 ARG A CA 1
ATOM 1945 C C . ARG A 1 244 ? -15.787 1.794 15.886 1.00 98.38 244 ARG A C 1
ATOM 1947 O O . ARG A 1 244 ? -15.475 2.937 15.554 1.00 98.38 244 ARG A O 1
ATOM 1954 N N . MET A 1 245 ? -15.988 0.834 14.986 1.00 98.06 245 MET A N 1
ATOM 1955 C CA . MET A 1 245 ? -15.925 1.049 13.536 1.00 98.06 245 MET A CA 1
ATOM 1956 C C . MET A 1 245 ? -16.851 2.193 13.096 1.00 98.06 245 MET A C 1
ATOM 1958 O O . MET A 1 245 ? -16.474 3.021 12.268 1.00 98.06 245 MET A O 1
ATOM 1962 N N . SER A 1 246 ? -18.042 2.292 13.686 1.00 97.62 246 SER A N 1
ATOM 1963 C CA . SER A 1 246 ? -18.991 3.382 13.442 1.00 97.62 246 SER A CA 1
ATOM 1964 C C . SER A 1 246 ? -18.480 4.766 13.858 1.00 97.62 246 SER A C 1
ATOM 1966 O O . SER A 1 246 ? -18.768 5.755 13.177 1.00 97.62 246 SER A O 1
ATOM 1968 N N . GLU A 1 247 ? -17.660 4.834 14.908 1.00 97.44 247 GLU A N 1
ATOM 1969 C CA . GLU A 1 247 ? -17.019 6.047 15.439 1.00 97.44 247 GLU A CA 1
ATOM 1970 C C . GLU A 1 247 ? -15.757 6.440 14.638 1.00 97.44 247 GLU A C 1
ATOM 1972 O O . GLU A 1 247 ? -15.221 7.546 14.775 1.00 97.44 247 GLU A O 1
ATOM 1977 N N . LEU A 1 248 ? -15.284 5.571 13.735 1.00 97.44 248 LEU A N 1
ATOM 1978 C CA . LEU A 1 248 ? -14.230 5.928 12.782 1.00 97.44 248 LEU A CA 1
ATOM 1979 C C . LEU A 1 248 ? -14.716 6.910 11.709 1.00 97.44 248 LEU A C 1
ATOM 1981 O O . LEU A 1 248 ? -13.902 7.644 11.152 1.00 97.44 248 LEU A O 1
ATOM 1985 N N . PHE A 1 249 ? -16.024 6.998 11.474 1.00 97.50 249 PHE A N 1
ATOM 1986 C CA . PHE A 1 249 ? -16.609 7.969 10.556 1.00 97.50 249 PHE A CA 1
ATOM 1987 C C . PHE A 1 249 ? -16.859 9.307 11.255 1.00 97.50 249 PHE A C 1
ATOM 1989 O O . PHE A 1 249 ? -17.769 9.433 12.082 1.00 97.50 249 PHE A O 1
ATOM 1996 N N . SER A 1 250 ? -16.116 10.335 10.855 1.00 95.19 250 SER A N 1
ATOM 1997 C CA . SER A 1 250 ? -16.319 11.699 11.333 1.00 95.19 250 SER A CA 1
ATOM 1998 C C . SER A 1 250 ? -17.736 12.191 10.997 1.00 95.19 250 SER A C 1
ATOM 2000 O O . SER A 1 250 ? -18.327 11.773 9.988 1.00 95.19 250 SER A O 1
ATOM 2002 N N . PRO A 1 251 ? -18.313 13.098 11.805 1.00 93.38 251 PRO A N 1
ATOM 2003 C CA . PRO A 1 251 ? -19.601 13.708 11.494 1.00 93.38 251 PRO A CA 1
ATOM 2004 C C . PRO A 1 251 ? -19.623 14.298 10.076 1.00 93.38 251 PRO A C 1
ATOM 2006 O O . PRO A 1 251 ? -18.686 14.976 9.659 1.00 93.38 251 PRO A O 1
ATOM 2009 N N . GLY A 1 252 ? -20.683 14.011 9.317 1.00 92.50 252 GLY A N 1
ATOM 2010 C CA . GLY A 1 252 ? -20.849 14.498 7.942 1.00 92.50 252 GLY A CA 1
ATOM 2011 C C . GLY A 1 252 ? -20.069 13.735 6.862 1.00 92.50 252 GLY A C 1
ATOM 2012 O O . GLY A 1 252 ? -20.248 14.029 5.682 1.00 92.50 252 GLY A O 1
ATOM 2013 N N . LYS A 1 253 ? -19.247 12.739 7.222 1.00 95.62 253 LYS A N 1
ATOM 2014 C CA . LYS A 1 253 ? -18.539 11.886 6.256 1.00 95.62 253 LYS A CA 1
ATOM 2015 C C . LYS A 1 253 ? -19.154 10.496 6.177 1.00 95.62 253 LYS A C 1
ATOM 2017 O O . LYS A 1 253 ? -19.529 9.908 7.188 1.00 95.62 253 LYS A O 1
ATOM 2022 N N . ASN A 1 254 ? -19.223 9.961 4.962 1.00 95.94 254 ASN A N 1
ATOM 2023 C CA . ASN A 1 254 ? -19.813 8.647 4.691 1.00 95.94 254 ASN A CA 1
ATOM 2024 C C . ASN A 1 254 ? -18.827 7.661 4.069 1.00 95.94 254 ASN A C 1
ATOM 2026 O O . ASN A 1 254 ? -19.219 6.535 3.793 1.00 95.94 254 ASN A O 1
ATOM 2030 N N . SER A 1 255 ? -17.571 8.060 3.873 1.00 96.81 255 SER A N 1
ATOM 2031 C CA . SER A 1 255 ? -16.515 7.208 3.331 1.00 96.81 255 SER A CA 1
ATOM 2032 C C . SER A 1 255 ? -15.393 7.076 4.348 1.00 96.81 255 SER A C 1
ATOM 2034 O O . SER A 1 255 ? -14.948 8.073 4.922 1.00 96.81 255 SER A O 1
ATOM 2036 N N . LEU A 1 256 ? -14.933 5.844 4.536 1.00 97.88 256 LEU A N 1
ATOM 2037 C CA . LEU A 1 256 ? -13.823 5.495 5.410 1.00 97.88 256 LEU A CA 1
ATOM 2038 C C . LEU A 1 256 ? -12.829 4.645 4.626 1.00 97.88 256 LEU A C 1
ATOM 2040 O O . LEU A 1 256 ? -13.177 3.582 4.114 1.00 97.88 256 LEU A O 1
ATOM 2044 N N . VAL A 1 257 ? -11.593 5.119 4.541 1.00 97.62 257 VAL A N 1
ATOM 2045 C CA . VAL A 1 257 ? -10.461 4.383 3.985 1.00 97.62 257 VAL A CA 1
ATOM 2046 C C . VAL A 1 257 ? -9.675 3.792 5.145 1.00 97.62 257 VAL A C 1
ATOM 2048 O O . VAL A 1 257 ? -9.249 4.519 6.042 1.00 97.62 257 VAL A O 1
ATOM 2051 N N . ILE A 1 258 ? -9.475 2.479 5.123 1.00 98.00 258 ILE A N 1
ATOM 2052 C CA . ILE A 1 258 ? -8.647 1.773 6.099 1.00 98.00 258 ILE A CA 1
ATOM 2053 C C . ILE A 1 258 ? -7.451 1.167 5.384 1.00 98.00 258 ILE A C 1
ATOM 2055 O O . ILE A 1 258 ? -7.614 0.463 4.389 1.00 98.00 258 ILE A O 1
ATOM 2059 N N . TYR A 1 259 ? -6.258 1.412 5.915 1.00 97.62 259 TYR A N 1
ATOM 2060 C CA . TYR A 1 259 ? -5.049 0.702 5.529 1.00 97.62 259 TYR A CA 1
ATOM 2061 C C . TYR A 1 259 ? -4.607 -0.236 6.654 1.00 97.62 259 TYR A C 1
ATOM 2063 O O . TYR A 1 259 ? -4.237 0.212 7.739 1.00 97.62 259 TYR A O 1
ATOM 2071 N N . ASN A 1 260 ? -4.628 -1.540 6.395 1.00 97.50 260 ASN A N 1
ATOM 2072 C CA . ASN A 1 260 ? -4.080 -2.549 7.288 1.00 97.50 260 ASN A CA 1
ATOM 2073 C C . ASN A 1 260 ? -2.562 -2.598 7.105 1.00 97.50 260 ASN A C 1
ATOM 2075 O O . ASN A 1 260 ? -2.070 -3.137 6.113 1.00 97.50 260 ASN A O 1
ATOM 2079 N N . MET A 1 261 ? -1.815 -2.048 8.062 1.00 96.62 261 MET A N 1
ATOM 2080 C CA . MET A 1 261 ? -0.367 -2.220 8.110 1.00 96.62 261 MET A CA 1
ATOM 2081 C C . MET A 1 261 ? -0.021 -3.544 8.791 1.00 96.62 261 MET A C 1
ATOM 2083 O O . MET A 1 261 ? -0.615 -3.936 9.799 1.00 96.62 261 MET A O 1
ATOM 2087 N N . MET A 1 262 ? 0.999 -4.219 8.276 1.00 96.31 262 MET A N 1
ATOM 2088 C CA . MET A 1 262 ? 1.524 -5.424 8.906 1.00 96.31 262 MET A CA 1
ATOM 2089 C C . MET A 1 262 ? 2.380 -5.041 10.113 1.00 96.31 262 MET A C 1
ATOM 2091 O O . MET A 1 262 ? 3.496 -4.535 9.975 1.00 96.31 262 MET A O 1
ATOM 2095 N N . PHE A 1 263 ? 1.831 -5.281 11.296 1.00 97.56 263 PHE A N 1
ATOM 2096 C CA . PHE A 1 263 ? 2.532 -5.254 12.572 1.00 97.56 263 PHE A CA 1
ATOM 2097 C C . PHE A 1 263 ? 1.865 -6.333 13.437 1.00 97.56 263 PHE A C 1
ATOM 2099 O O . PHE A 1 263 ? 0.740 -6.102 13.890 1.00 97.56 263 PHE A O 1
ATOM 2106 N N . PRO A 1 264 ? 2.492 -7.511 13.617 1.00 96.88 264 PRO A N 1
ATOM 2107 C CA . PRO A 1 264 ? 3.855 -7.881 13.194 1.00 96.88 264 PRO A CA 1
ATOM 2108 C C . PRO A 1 264 ? 4.047 -8.022 11.672 1.00 96.88 264 PRO A C 1
ATOM 2110 O O . PRO A 1 264 ? 3.080 -8.119 10.912 1.00 96.88 264 PRO A O 1
ATOM 2113 N N . ARG A 1 265 ? 5.309 -7.989 11.223 1.00 94.00 265 ARG A N 1
ATOM 2114 C CA . ARG A 1 265 ? 5.710 -8.222 9.825 1.00 94.00 265 ARG A CA 1
ATOM 2115 C C . ARG A 1 265 ? 5.541 -9.690 9.420 1.00 94.00 265 ARG A C 1
ATOM 2117 O O . ARG A 1 265 ? 5.197 -10.547 10.227 1.00 94.00 265 ARG A O 1
ATOM 2124 N N . TRP A 1 266 ? 5.784 -9.969 8.142 1.00 92.12 266 TRP A N 1
ATOM 2125 C CA . TRP A 1 266 ? 5.806 -11.336 7.625 1.00 92.12 266 TRP A CA 1
ATOM 2126 C C . TRP A 1 266 ? 6.992 -12.109 8.242 1.00 92.12 266 TRP A C 1
ATOM 2128 O O . TRP A 1 266 ? 8.092 -11.553 8.246 1.00 92.12 266 TRP A O 1
ATOM 2138 N N . PRO A 1 267 ? 6.808 -13.333 8.775 1.00 91.75 267 PRO A N 1
ATOM 2139 C CA . PRO A 1 267 ? 7.870 -14.042 9.492 1.00 91.75 267 PRO A CA 1
ATOM 2140 C C . PRO A 1 267 ? 9.136 -14.299 8.670 1.00 91.75 267 PRO A C 1
ATOM 2142 O O . PRO A 1 267 ? 10.233 -14.185 9.209 1.00 91.75 267 PRO A O 1
ATOM 2145 N N . GLU A 1 268 ? 9.004 -14.591 7.374 1.00 89.81 268 GLU A N 1
ATOM 2146 C CA . GLU A 1 268 ? 10.139 -14.835 6.475 1.00 89.81 268 GLU A CA 1
ATOM 2147 C C . GLU A 1 268 ? 10.728 -13.558 5.848 1.00 89.81 268 GLU A C 1
ATOM 2149 O O . GLU A 1 268 ? 11.566 -13.637 4.953 1.00 89.81 268 GLU A O 1
ATOM 2154 N N . ASP A 1 269 ? 10.308 -12.368 6.280 1.00 87.56 269 ASP A N 1
ATOM 2155 C CA . ASP A 1 269 ? 10.807 -11.110 5.730 1.00 87.56 269 ASP A CA 1
ATOM 2156 C C . ASP A 1 269 ? 12.272 -10.855 6.157 1.00 87.56 269 ASP A C 1
ATOM 2158 O O . ASP A 1 269 ? 12.524 -10.551 7.327 1.00 87.56 269 ASP A O 1
ATOM 2162 N N . PRO A 1 270 ? 13.249 -10.908 5.226 1.00 85.19 270 PRO A N 1
ATOM 2163 C CA . PRO A 1 270 ? 14.672 -10.932 5.565 1.00 85.19 270 PRO A CA 1
ATOM 2164 C C . PRO A 1 270 ? 15.255 -9.540 5.844 1.00 85.19 270 PRO A C 1
ATOM 2166 O O . PRO A 1 270 ? 16.432 -9.414 6.181 1.00 85.19 270 PRO A O 1
ATOM 2169 N N . ARG A 1 271 ? 14.474 -8.468 5.645 1.00 87.56 271 ARG A N 1
ATOM 2170 C CA . ARG A 1 271 ? 14.981 -7.090 5.747 1.00 87.56 271 ARG A CA 1
ATOM 2171 C C . ARG A 1 271 ? 15.343 -6.736 7.187 1.00 87.56 271 ARG A C 1
ATOM 2173 O O . ARG A 1 271 ? 14.722 -7.236 8.127 1.00 87.56 271 ARG A O 1
ATOM 2180 N N . ALA A 1 272 ? 16.300 -5.825 7.341 1.00 85.81 272 ALA A N 1
ATOM 2181 C CA . ALA A 1 272 ? 16.835 -5.410 8.633 1.00 85.81 272 ALA A CA 1
ATOM 2182 C C . ALA A 1 272 ? 15.753 -4.969 9.639 1.00 85.81 272 ALA A C 1
ATOM 2184 O O . ALA A 1 272 ? 14.660 -4.529 9.270 1.00 85.81 272 ALA A O 1
ATOM 2185 N N . ALA A 1 273 ? 16.083 -5.108 10.922 1.00 86.25 273 ALA A N 1
ATOM 2186 C CA . ALA A 1 273 ? 15.278 -4.603 12.025 1.00 86.25 273 ALA A CA 1
ATOM 2187 C C . ALA A 1 273 ? 15.180 -3.068 12.005 1.00 86.25 273 ALA A C 1
ATOM 2189 O O . ALA A 1 273 ? 16.057 -2.380 11.481 1.00 86.25 273 ALA A O 1
ATOM 2190 N N . VAL A 1 274 ? 14.151 -2.537 12.666 1.00 87.19 274 VAL A N 1
ATOM 2191 C CA . VAL A 1 274 ? 14.128 -1.148 13.131 1.00 87.19 274 VAL A CA 1
ATOM 2192 C C . VAL A 1 274 ? 15.374 -0.935 14.010 1.00 87.19 274 VAL A C 1
ATOM 2194 O O . VAL A 1 274 ? 15.574 -1.696 14.957 1.00 87.19 274 VAL A O 1
ATOM 2197 N N . PRO A 1 275 ? 16.244 0.044 13.712 1.00 83.56 275 PRO A N 1
ATOM 2198 C CA . PRO A 1 275 ? 17.582 0.105 14.293 1.00 83.56 275 PRO A CA 1
ATOM 2199 C C . PRO A 1 275 ? 17.632 0.797 15.655 1.00 83.56 275 PRO A C 1
ATOM 2201 O O . PRO A 1 275 ? 18.644 0.686 16.346 1.00 83.56 275 PRO A O 1
ATOM 2204 N N . ARG A 1 276 ? 16.600 1.563 16.034 1.00 88.69 276 ARG A N 1
ATOM 2205 C CA . ARG A 1 276 ? 16.575 2.375 17.263 1.00 88.69 276 ARG A CA 1
ATOM 2206 C C . ARG A 1 276 ? 15.167 2.473 17.853 1.00 88.69 276 ARG A C 1
ATOM 2208 O O . ARG A 1 276 ? 14.187 2.173 17.180 1.00 88.69 276 ARG A O 1
ATOM 2215 N N . GLY A 1 277 ? 15.092 2.930 19.102 1.00 92.81 277 GLY A N 1
ATOM 2216 C CA . GLY A 1 277 ? 13.840 3.095 19.841 1.00 92.81 277 GLY A CA 1
ATOM 2217 C C . GLY A 1 277 ? 13.435 1.856 20.639 1.00 92.81 277 GLY A C 1
ATOM 2218 O O . GLY A 1 277 ? 14.114 0.830 20.644 1.00 92.81 277 GLY A O 1
ATOM 2219 N N . GLU A 1 278 ? 12.310 1.955 21.329 1.00 96.00 278 GLU A N 1
ATOM 2220 C CA . GLU A 1 278 ? 11.671 0.851 22.035 1.00 96.00 278 GLU A CA 1
ATOM 2221 C C . GLU A 1 278 ? 11.186 -0.228 21.060 1.00 96.00 278 GLU A C 1
ATOM 2223 O O . GLU A 1 278 ? 11.270 -1.416 21.370 1.00 96.00 278 GLU A O 1
ATOM 2228 N N . THR A 1 279 ? 10.760 0.153 19.850 1.00 95.50 279 THR A N 1
ATOM 2229 C CA . THR A 1 279 ? 10.354 -0.816 18.816 1.00 95.50 279 THR A CA 1
ATOM 2230 C C . THR A 1 279 ? 11.511 -1.731 18.394 1.00 95.50 279 THR A C 1
ATOM 2232 O O . THR A 1 279 ? 11.290 -2.914 18.134 1.00 95.50 279 THR A O 1
ATOM 2235 N N . ALA A 1 280 ? 12.754 -1.233 18.393 1.00 94.31 280 ALA A N 1
ATOM 2236 C CA . ALA A 1 280 ? 13.944 -2.021 18.054 1.00 94.31 280 ALA A CA 1
ATOM 2237 C C . ALA A 1 280 ? 14.242 -3.152 19.055 1.00 94.31 280 ALA A C 1
ATOM 2239 O O . ALA A 1 280 ? 14.948 -4.101 18.717 1.00 94.31 280 ALA A O 1
ATOM 2240 N N . LYS A 1 281 ? 13.695 -3.080 20.276 1.00 95.81 281 LYS A N 1
ATOM 2241 C CA . LYS A 1 281 ? 13.861 -4.120 21.307 1.00 95.81 281 LYS A CA 1
ATOM 2242 C C . LYS A 1 281 ? 12.989 -5.352 21.056 1.00 95.81 281 LYS A C 1
ATOM 2244 O O . LYS A 1 281 ? 13.176 -6.375 21.712 1.00 95.81 281 LYS A O 1
ATOM 2249 N N . LEU A 1 282 ? 12.022 -5.263 20.145 1.00 95.94 282 LEU A N 1
ATOM 2250 C CA . LEU A 1 282 ? 11.168 -6.388 19.779 1.00 95.94 282 LEU A CA 1
ATOM 2251 C C . LEU A 1 282 ? 11.949 -7.415 18.947 1.00 95.94 282 LEU A C 1
ATOM 2253 O O . LEU A 1 282 ? 12.778 -7.015 18.123 1.00 95.94 282 LEU A O 1
ATOM 2257 N N . PRO A 1 283 ? 11.637 -8.721 19.069 1.00 95.50 283 PRO A N 1
ATOM 2258 C CA . PRO A 1 283 ? 12.121 -9.729 18.131 1.00 95.50 283 PRO A CA 1
ATOM 2259 C C . PRO A 1 283 ? 11.829 -9.323 16.683 1.00 95.50 283 PRO A C 1
ATOM 2261 O O . PRO A 1 283 ? 10.775 -8.750 16.413 1.00 95.50 283 PRO A O 1
ATOM 2264 N N . LEU A 1 284 ? 12.720 -9.656 15.742 1.00 92.56 284 LEU A N 1
ATOM 2265 C CA . LEU A 1 284 ? 12.602 -9.237 14.337 1.00 92.56 284 LEU A CA 1
ATOM 2266 C C . LEU A 1 284 ? 11.215 -9.529 13.745 1.00 92.56 284 LEU A C 1
ATOM 2268 O O . LEU A 1 284 ? 10.600 -8.649 13.153 1.00 92.56 284 LEU A O 1
ATOM 2272 N N . VAL A 1 285 ? 10.702 -10.743 13.954 1.00 94.31 285 VAL A N 1
ATOM 2273 C CA . VAL A 1 285 ? 9.385 -11.176 13.458 1.00 94.31 285 VAL A CA 1
ATOM 2274 C C . VAL A 1 285 ? 8.223 -10.404 14.083 1.00 94.31 285 VAL A C 1
ATOM 2276 O O . VAL A 1 285 ? 7.161 -10.310 13.485 1.00 94.31 285 VAL A O 1
ATOM 2279 N N . GLU A 1 286 ? 8.416 -9.813 15.263 1.00 95.62 286 GLU A N 1
ATOM 2280 C CA . GLU A 1 286 ? 7.408 -8.995 15.933 1.00 95.62 286 GLU A CA 1
ATOM 2281 C C . GLU A 1 286 ? 7.436 -7.523 15.513 1.00 95.62 286 GLU A C 1
ATOM 2283 O O . GLU A 1 286 ? 6.523 -6.782 15.876 1.00 95.62 286 GLU A O 1
ATOM 2288 N N . GLN A 1 287 ? 8.458 -7.084 14.775 1.00 95.75 287 GLN A N 1
ATOM 2289 C CA . GLN A 1 287 ? 8.608 -5.699 14.331 1.00 95.75 287 GLN A CA 1
ATOM 2290 C C . GLN A 1 287 ? 7.652 -5.349 13.177 1.00 95.75 287 GLN A C 1
ATOM 2292 O O . GLN A 1 287 ? 7.131 -6.245 12.508 1.00 95.75 287 GLN A O 1
ATOM 2297 N N . PRO A 1 288 ? 7.386 -4.054 12.924 1.00 95.69 288 PRO A N 1
ATOM 2298 C CA . PRO A 1 288 ? 6.526 -3.627 11.824 1.00 95.69 288 PRO A CA 1
ATOM 2299 C C . PRO A 1 288 ? 7.151 -3.913 10.455 1.00 95.69 288 PRO A C 1
ATOM 2301 O O . PRO A 1 288 ? 8.367 -3.891 10.275 1.00 95.69 288 PRO A O 1
ATOM 2304 N N . CYS A 1 289 ? 6.301 -4.141 9.455 1.00 93.62 289 CYS A N 1
ATOM 2305 C CA . CYS A 1 289 ? 6.733 -4.333 8.075 1.00 93.62 289 CYS A CA 1
ATOM 2306 C C . CYS A 1 289 ? 7.345 -3.040 7.501 1.00 93.62 289 CYS A C 1
ATOM 2308 O O . CYS A 1 289 ? 6.666 -2.002 7.503 1.00 93.62 289 CYS A O 1
ATOM 2310 N N . PRO A 1 290 ? 8.569 -3.087 6.934 1.00 91.38 290 PRO A N 1
ATOM 2311 C CA . PRO A 1 290 ? 9.196 -1.908 6.336 1.00 91.38 290 PRO A CA 1
ATOM 2312 C C . PRO A 1 290 ? 8.404 -1.325 5.154 1.00 91.38 290 PRO A C 1
ATOM 2314 O O . PRO A 1 290 ? 8.245 -0.114 5.042 1.00 91.38 290 PRO A O 1
ATOM 2317 N N . SER A 1 291 ? 7.805 -2.169 4.306 1.00 89.19 291 SER A N 1
ATOM 2318 C CA . SER A 1 291 ? 6.957 -1.696 3.196 1.00 89.19 291 SER A CA 1
ATOM 2319 C C . SER A 1 291 ? 5.753 -0.906 3.699 1.00 89.19 291 SER A C 1
ATOM 2321 O O . SER A 1 291 ? 5.477 0.187 3.217 1.00 89.19 291 SER A O 1
ATOM 2323 N N . CYS A 1 292 ? 5.045 -1.459 4.690 1.00 93.56 292 CYS A N 1
ATOM 2324 C CA . CYS A 1 292 ? 3.846 -0.817 5.220 1.00 93.56 292 CYS A CA 1
ATOM 2325 C C . CYS A 1 292 ? 4.191 0.505 5.885 1.00 93.56 292 CYS A C 1
ATOM 2327 O O . CYS A 1 292 ? 3.509 1.501 5.697 1.00 93.56 292 CYS A O 1
ATOM 2329 N N . THR A 1 293 ? 5.291 0.506 6.624 1.00 93.88 293 THR A N 1
ATOM 2330 C CA . THR A 1 293 ? 5.836 1.699 7.242 1.00 93.88 293 THR A CA 1
ATOM 2331 C C . THR A 1 293 ? 6.080 2.810 6.217 1.00 93.88 293 THR A C 1
ATOM 2333 O O . THR A 1 293 ? 5.593 3.917 6.408 1.00 93.88 293 THR A O 1
ATOM 2336 N N . SER A 1 294 ? 6.749 2.503 5.103 1.00 91.31 294 SER A N 1
ATOM 2337 C CA . SER A 1 294 ? 7.019 3.483 4.046 1.00 91.31 294 SER A CA 1
ATOM 2338 C C . SER A 1 294 ? 5.746 4.075 3.429 1.00 91.31 294 SER A C 1
ATOM 2340 O O . SER A 1 294 ? 5.713 5.252 3.073 1.00 91.31 294 SER A O 1
ATOM 2342 N N . VAL A 1 295 ? 4.690 3.270 3.303 1.00 93.06 295 VAL A N 1
ATOM 2343 C CA . VAL A 1 295 ? 3.379 3.749 2.849 1.00 93.06 295 VAL A CA 1
ATOM 2344 C C . VAL A 1 295 ? 2.782 4.712 3.872 1.00 93.06 295 VAL A C 1
ATOM 2346 O O . VAL A 1 295 ? 2.311 5.783 3.496 1.00 93.06 295 VAL A O 1
ATOM 2349 N N . VAL A 1 296 ? 2.817 4.352 5.159 1.00 95.31 296 VAL A N 1
ATOM 2350 C CA . VAL A 1 296 ? 2.291 5.198 6.239 1.00 95.31 296 VAL A CA 1
ATOM 2351 C C . VAL A 1 296 ? 3.052 6.525 6.313 1.00 95.31 296 VAL A C 1
ATOM 2353 O O . VAL A 1 296 ? 2.409 7.563 6.423 1.00 95.31 296 VAL A O 1
ATOM 2356 N N . ASP A 1 297 ? 4.376 6.520 6.140 1.00 93.62 297 ASP A N 1
ATOM 2357 C CA . ASP A 1 297 ? 5.186 7.746 6.075 1.00 93.62 297 ASP A CA 1
ATOM 2358 C C . ASP A 1 297 ? 4.732 8.688 4.953 1.00 93.62 297 ASP A C 1
ATOM 2360 O O . ASP A 1 297 ? 4.619 9.897 5.149 1.00 93.62 297 ASP A O 1
ATOM 2364 N N . GLY A 1 298 ? 4.436 8.139 3.770 1.00 92.19 298 GLY A N 1
ATOM 2365 C CA . GLY A 1 298 ? 3.911 8.919 2.649 1.00 92.19 298 GLY A CA 1
ATOM 2366 C C . GLY A 1 298 ? 2.496 9.446 2.905 1.00 92.19 298 GLY A C 1
ATOM 2367 O O . GLY A 1 298 ? 2.185 10.591 2.573 1.00 92.19 298 GLY A O 1
ATOM 2368 N N . LEU A 1 299 ? 1.638 8.624 3.516 1.00 94.50 299 LEU A N 1
ATOM 2369 C CA . LEU A 1 299 ? 0.268 9.000 3.857 1.00 94.50 299 LEU A CA 1
ATOM 2370 C C . LEU A 1 299 ? 0.207 10.063 4.953 1.00 94.50 299 LEU A C 1
ATOM 2372 O O . LEU A 1 299 ? -0.670 10.918 4.889 1.00 94.50 299 LEU A O 1
ATOM 2376 N N . GLU A 1 300 ? 1.123 10.043 5.918 1.00 95.38 300 GLU A N 1
ATOM 2377 C CA . GLU A 1 300 ? 1.174 10.990 7.035 1.00 95.38 300 GLU A CA 1
ATOM 2378 C C . GLU A 1 300 ? 1.195 12.444 6.546 1.00 95.38 300 GLU A C 1
ATOM 2380 O O . GLU A 1 300 ? 0.395 13.264 6.998 1.00 95.38 300 GLU A O 1
ATOM 2385 N N . GLY A 1 301 ? 2.027 12.750 5.546 1.00 92.94 301 GLY A N 1
ATOM 2386 C CA . GLY A 1 301 ? 2.093 14.089 4.957 1.00 92.94 301 GLY A CA 1
ATOM 2387 C C . GLY A 1 301 ? 0.815 14.503 4.215 1.00 92.94 301 GLY A C 1
ATOM 2388 O O . GLY A 1 301 ? 0.473 15.681 4.184 1.00 92.94 301 GLY A O 1
ATOM 2389 N N . ALA A 1 302 ? 0.073 13.553 3.638 1.00 92.56 302 ALA A N 1
ATOM 2390 C CA . ALA A 1 302 ? -1.174 13.822 2.917 1.00 92.56 302 ALA A CA 1
ATOM 2391 C C . ALA A 1 302 ? -2.429 13.734 3.807 1.00 92.56 302 ALA A C 1
ATOM 2393 O O . ALA A 1 302 ? -3.511 14.169 3.397 1.00 92.56 302 ALA A O 1
ATOM 2394 N N . ALA A 1 303 ? -2.311 13.170 5.011 1.00 93.94 303 ALA A N 1
ATOM 2395 C CA . ALA A 1 303 ? -3.433 12.747 5.840 1.00 93.94 303 ALA A CA 1
ATOM 2396 C C . ALA A 1 303 ? -4.399 13.890 6.158 1.00 93.94 303 ALA A C 1
ATOM 2398 O O . ALA A 1 303 ? -5.614 13.698 6.098 1.00 93.94 303 ALA A O 1
ATOM 2399 N N . PHE A 1 304 ? -3.890 15.093 6.426 1.00 91.19 304 PHE A N 1
ATOM 2400 C CA . PHE A 1 304 ? -4.727 16.255 6.728 1.00 91.19 304 PHE A CA 1
ATOM 2401 C C . PHE A 1 304 ? -5.552 16.722 5.512 1.00 91.19 304 PHE A C 1
ATOM 2403 O O . PHE A 1 304 ? -6.718 17.090 5.659 1.00 91.19 304 PHE A O 1
ATOM 2410 N N . HIS A 1 305 ? -4.996 16.642 4.297 1.00 94.12 305 HIS A N 1
ATOM 2411 C CA . HIS A 1 305 ? -5.717 16.952 3.060 1.00 94.12 305 HIS A CA 1
ATOM 2412 C C . HIS A 1 305 ? -6.784 15.902 2.746 1.00 94.12 305 HIS A C 1
ATOM 2414 O O . HIS A 1 305 ? -7.915 16.245 2.397 1.00 94.12 305 HIS A O 1
ATOM 2420 N N . VAL A 1 306 ? -6.442 14.619 2.899 1.00 93.69 306 VAL A N 1
ATOM 2421 C CA . VAL A 1 306 ? -7.382 13.505 2.709 1.00 93.69 306 VAL A CA 1
ATOM 2422 C C . VAL A 1 306 ? -8.529 13.608 3.716 1.00 93.69 306 VAL A C 1
ATOM 2424 O O . VAL A 1 306 ? -9.700 13.509 3.337 1.00 93.69 306 VAL A O 1
ATOM 2427 N N . SER A 1 307 ? -8.200 13.924 4.971 1.00 90.12 307 SER A N 1
ATOM 2428 C CA . SER A 1 307 ? -9.149 14.096 6.074 1.00 90.12 307 SER A CA 1
ATOM 2429 C C . SER A 1 307 ? -10.159 15.219 5.847 1.00 90.12 307 SER A C 1
ATOM 2431 O O . SER A 1 307 ? -11.230 15.195 6.447 1.00 90.12 307 SER A O 1
ATOM 2433 N N . ALA A 1 308 ? -9.903 16.166 4.943 1.00 91.06 308 ALA A N 1
ATOM 2434 C CA . ALA A 1 308 ? -10.897 17.172 4.568 1.00 91.06 308 ALA A CA 1
ATOM 2435 C C . ALA A 1 308 ? -12.072 16.591 3.754 1.00 91.06 308 ALA A C 1
ATOM 2437 O O . ALA A 1 308 ? -13.115 17.231 3.633 1.00 91.06 308 ALA A O 1
ATOM 2438 N N . ARG A 1 309 ? -11.917 15.398 3.160 1.00 92.44 309 ARG A N 1
ATOM 2439 C CA . ARG A 1 309 ? -12.894 14.801 2.230 1.00 92.44 309 ARG A CA 1
ATOM 2440 C C . ARG A 1 309 ? -13.372 13.409 2.635 1.00 92.44 309 ARG A C 1
ATOM 2442 O O . ARG A 1 309 ? -14.514 13.067 2.352 1.00 92.44 309 ARG A O 1
ATOM 2449 N N . THR A 1 310 ? -12.525 12.612 3.274 1.00 95.31 310 THR A N 1
ATOM 2450 C CA . THR A 1 310 ? -12.826 11.236 3.697 1.00 95.31 310 THR A CA 1
ATOM 2451 C C . THR A 1 310 ? -12.107 10.938 5.005 1.00 95.31 310 THR A C 1
ATOM 2453 O O . THR A 1 310 ? -11.164 11.641 5.352 1.00 95.31 310 THR A O 1
ATOM 2456 N N . ASP A 1 311 ? -12.538 9.937 5.764 1.00 97.00 311 ASP A N 1
ATOM 2457 C CA . ASP A 1 311 ? -11.727 9.445 6.880 1.00 97.00 311 ASP A CA 1
ATOM 2458 C C . ASP A 1 311 ? -10.649 8.484 6.364 1.00 97.00 311 ASP A C 1
ATOM 2460 O O . ASP A 1 311 ? -10.916 7.682 5.468 1.00 97.00 311 ASP A O 1
ATOM 2464 N N . LEU A 1 312 ? -9.436 8.597 6.910 1.00 97.25 312 LEU A N 1
ATOM 2465 C CA . LEU A 1 312 ? -8.296 7.717 6.653 1.00 97.25 312 LEU A CA 1
ATOM 2466 C C . LEU A 1 312 ? -7.786 7.183 7.994 1.00 97.25 312 LEU A C 1
ATOM 2468 O O . LEU A 1 312 ? -7.452 7.962 8.888 1.00 97.25 312 LEU A O 1
ATOM 2472 N N . VAL A 1 313 ? -7.745 5.860 8.129 1.00 98.19 313 VAL A N 1
ATOM 2473 C CA . VAL A 1 313 ? -7.346 5.163 9.357 1.00 98.19 313 VAL A CA 1
ATOM 2474 C C . VAL A 1 313 ? -6.311 4.092 9.026 1.00 98.19 313 VAL A C 1
ATOM 2476 O O . VAL A 1 313 ? -6.453 3.360 8.046 1.00 98.19 313 VAL A O 1
ATOM 2479 N N . VAL A 1 314 ? -5.279 3.976 9.859 1.00 98.50 314 VAL A N 1
ATOM 2480 C CA . VAL A 1 314 ? -4.308 2.877 9.800 1.00 98.50 314 VAL A CA 1
ATOM 2481 C C . VAL A 1 314 ? -4.635 1.871 10.898 1.00 98.50 314 VAL A C 1
ATOM 2483 O O . VAL A 1 314 ? -4.730 2.230 12.072 1.00 98.50 314 VAL A O 1
ATOM 2486 N N . VAL A 1 315 ? -4.806 0.608 10.513 1.00 98.75 315 VAL A N 1
ATOM 2487 C CA . VAL A 1 315 ? -5.116 -0.506 11.417 1.00 98.75 315 VAL A CA 1
ATOM 2488 C C . VAL A 1 315 ? -3.922 -1.450 11.495 1.00 98.75 315 VAL A C 1
ATOM 2490 O O . VAL A 1 315 ? -3.331 -1.784 10.470 1.00 98.75 315 VAL A O 1
ATOM 2493 N N . ALA A 1 316 ? -3.587 -1.927 12.695 1.00 98.56 316 ALA A N 1
ATOM 2494 C CA . ALA A 1 316 ? -2.522 -2.910 12.888 1.00 98.56 316 ALA A CA 1
ATOM 2495 C C . ALA A 1 316 ? -2.893 -3.986 13.925 1.00 98.56 316 ALA A C 1
ATOM 2497 O O . ALA A 1 316 ? -3.515 -3.690 14.950 1.00 98.56 316 ALA A O 1
ATOM 2498 N N . LYS A 1 317 ? -2.465 -5.237 13.703 1.00 98.06 317 LYS A N 1
ATOM 2499 C CA . LYS A 1 317 ? -2.720 -6.376 14.609 1.00 98.06 317 LYS A CA 1
ATOM 2500 C C . LYS A 1 317 ? -1.660 -6.483 15.711 1.00 98.06 317 LYS A C 1
ATOM 2502 O O . LYS A 1 317 ? -1.006 -7.503 15.904 1.00 98.06 317 LYS A O 1
ATOM 2507 N N . THR A 1 318 ? -1.498 -5.403 16.463 1.00 98.00 318 THR A N 1
ATOM 2508 C CA . THR A 1 318 ? -0.532 -5.293 17.563 1.00 98.00 318 THR A CA 1
ATOM 2509 C C . THR A 1 318 ? -1.151 -4.568 18.755 1.00 98.00 318 THR A C 1
ATOM 2511 O O . THR A 1 318 ? -2.254 -4.055 18.627 1.00 98.00 318 THR A O 1
ATOM 2514 N N . SER A 1 319 ? -0.518 -4.539 19.933 1.00 98.19 319 SER A N 1
ATOM 2515 C CA . SER A 1 319 ? -1.116 -3.821 21.074 1.00 98.19 319 SER A CA 1
ATOM 2516 C C . SER A 1 319 ? -1.179 -2.307 20.793 1.00 98.19 319 SER A C 1
ATOM 2518 O O . SER A 1 319 ? -0.305 -1.799 20.079 1.00 98.19 319 SER A O 1
ATOM 2520 N N . PRO A 1 320 ? -2.188 -1.578 21.306 1.00 98.31 320 PRO A N 1
ATOM 2521 C CA . PRO A 1 320 ? -2.290 -0.135 21.088 1.00 98.31 320 PRO A CA 1
ATOM 2522 C C . PRO A 1 320 ? -1.058 0.615 21.612 1.00 98.31 320 PRO A C 1
ATOM 2524 O O . PRO A 1 320 ? -0.591 1.538 20.955 1.00 98.31 320 PRO A O 1
ATOM 2527 N N . GLU A 1 321 ? -0.449 0.163 22.711 1.00 98.12 321 GLU A N 1
ATOM 2528 C CA . GLU A 1 321 ? 0.770 0.756 23.273 1.00 98.12 321 GLU A CA 1
ATOM 2529 C C . GLU A 1 321 ? 1.968 0.565 22.341 1.00 98.12 321 GLU A C 1
ATOM 2531 O O . GLU A 1 321 ? 2.767 1.483 22.149 1.00 98.12 321 GLU A O 1
ATOM 2536 N N . ARG A 1 322 ? 2.099 -0.624 21.736 1.00 97.62 322 ARG A N 1
ATOM 2537 C CA . ARG A 1 322 ? 3.178 -0.914 20.787 1.00 97.62 322 ARG A CA 1
ATOM 2538 C C . ARG A 1 322 ? 3.018 -0.084 19.513 1.00 97.62 322 ARG A C 1
ATOM 2540 O O . ARG A 1 322 ? 3.996 0.485 19.033 1.00 97.62 322 ARG A O 1
ATOM 2547 N N . LEU A 1 323 ? 1.791 0.026 19.000 1.00 98.38 323 LEU A N 1
ATOM 2548 C CA . LEU A 1 323 ? 1.481 0.867 17.842 1.00 98.38 323 LEU A CA 1
ATOM 2549 C C . LEU A 1 323 ? 1.730 2.352 18.139 1.00 98.38 323 LEU A C 1
ATOM 2551 O O . LEU A 1 323 ? 2.340 3.039 17.328 1.00 98.38 323 LEU A O 1
ATOM 2555 N N . GLY A 1 324 ? 1.305 2.830 19.310 1.00 98.12 324 GLY A N 1
ATOM 2556 C CA . GLY A 1 324 ? 1.475 4.215 19.748 1.00 98.12 324 GLY A CA 1
ATOM 2557 C C . GLY A 1 324 ? 2.928 4.606 19.989 1.00 98.12 324 GLY A C 1
ATOM 2558 O O . GLY A 1 324 ? 3.353 5.704 19.636 1.00 98.12 324 GLY A O 1
ATOM 2559 N N . THR A 1 325 ? 3.724 3.704 20.562 1.00 97.94 325 THR A N 1
ATOM 2560 C CA . THR A 1 325 ? 5.176 3.887 20.686 1.00 97.94 325 THR A CA 1
ATOM 2561 C C . THR A 1 325 ? 5.825 4.027 19.319 1.00 97.94 325 THR A C 1
ATOM 2563 O O . THR A 1 325 ? 6.525 5.011 19.096 1.00 97.94 325 THR A O 1
ATOM 2566 N N . TYR A 1 326 ? 5.509 3.132 18.380 1.00 97.06 326 TYR A N 1
ATOM 2567 C CA . TYR A 1 326 ? 6.056 3.230 17.032 1.00 97.06 326 TYR A CA 1
ATOM 2568 C C . TYR A 1 326 ? 5.607 4.513 16.319 1.00 97.06 326 TYR A C 1
ATOM 2570 O O . TYR A 1 326 ? 6.435 5.224 15.766 1.00 97.06 326 TYR A O 1
ATOM 2578 N N . ALA A 1 327 ? 4.328 4.887 16.407 1.00 97.19 327 ALA A N 1
ATOM 2579 C CA . ALA A 1 327 ? 3.829 6.133 15.824 1.00 97.19 327 ALA A CA 1
ATOM 2580 C C . ALA A 1 327 ? 4.563 7.377 16.359 1.00 97.19 327 ALA A C 1
ATOM 2582 O O . ALA A 1 327 ? 4.892 8.272 15.584 1.00 97.19 327 ALA A O 1
ATOM 2583 N N . ARG A 1 328 ? 4.877 7.419 17.663 1.00 96.75 328 ARG A N 1
ATOM 2584 C CA . ARG A 1 328 ? 5.659 8.510 18.273 1.00 96.75 328 ARG A CA 1
ATOM 2585 C C . ARG A 1 328 ? 7.106 8.536 17.796 1.00 96.75 328 ARG A C 1
ATOM 2587 O O . ARG A 1 328 ? 7.601 9.609 17.476 1.00 96.75 328 ARG A O 1
ATOM 2594 N N . GLU A 1 329 ? 7.763 7.380 17.713 1.00 95.56 329 GLU A N 1
ATOM 2595 C CA . GLU A 1 329 ? 9.126 7.264 17.166 1.00 95.56 329 GLU A CA 1
ATOM 2596 C C . GLU A 1 329 ? 9.206 7.725 15.706 1.00 95.56 329 GLU A C 1
ATOM 2598 O O . GLU A 1 329 ? 10.254 8.180 15.256 1.00 95.56 329 GLU A O 1
ATOM 2603 N N . ARG A 1 330 ? 8.092 7.618 14.973 1.00 93.56 330 ARG A N 1
ATOM 2604 C CA . ARG A 1 330 ? 7.956 8.020 13.568 1.00 93.56 330 ARG A CA 1
ATOM 2605 C C . ARG A 1 330 ? 7.342 9.391 13.356 1.00 93.56 330 ARG A C 1
ATOM 2607 O O . ARG A 1 330 ? 7.188 9.812 12.216 1.00 93.56 330 ARG A O 1
ATOM 2614 N N . GLU A 1 331 ? 7.010 10.072 14.447 1.00 95.19 331 GLU A N 1
ATOM 2615 C CA . GLU A 1 331 ? 6.352 11.373 14.440 1.00 95.19 331 GLU A CA 1
ATOM 2616 C C . GLU A 1 331 ? 5.073 11.421 13.589 1.00 95.19 331 GLU A C 1
ATOM 2618 O O . GLU A 1 331 ? 4.725 12.469 13.045 1.00 95.19 331 GLU A O 1
ATOM 2623 N N . TRP A 1 332 ? 4.343 10.308 13.497 1.00 96.38 332 TRP A N 1
ATOM 2624 C CA . TRP A 1 332 ? 3.036 10.285 12.850 1.00 96.38 332 TRP A CA 1
ATOM 2625 C C . TRP A 1 332 ? 2.022 11.001 13.745 1.00 96.38 332 TRP A C 1
ATOM 2627 O O . TRP A 1 332 ? 1.717 10.545 14.850 1.00 96.38 332 TRP A O 1
ATOM 2637 N N . ARG A 1 333 ? 1.533 12.158 13.292 1.00 93.81 333 ARG A N 1
ATOM 2638 C CA . ARG A 1 333 ? 0.683 13.078 14.065 1.00 93.81 333 ARG A CA 1
ATOM 2639 C C . ARG A 1 333 ? -0.690 13.285 13.432 1.00 93.81 333 ARG A C 1
ATOM 2641 O O . ARG A 1 333 ? -1.628 13.643 14.138 1.00 93.81 333 ARG A O 1
ATOM 2648 N N . ASN A 1 334 ? -0.808 13.096 12.121 1.00 94.81 334 ASN A N 1
ATOM 2649 C CA . ASN A 1 334 ? -1.996 13.439 11.344 1.00 94.81 334 ASN A CA 1
ATOM 2650 C C . ASN A 1 334 ? -2.868 12.221 11.019 1.00 94.81 334 ASN A C 1
ATOM 2652 O O . ASN A 1 334 ? -4.036 12.378 10.659 1.00 94.81 334 ASN A O 1
ATOM 2656 N N . LEU A 1 335 ? -2.324 11.010 11.136 1.00 95.19 335 LEU A N 1
ATOM 2657 C CA . LEU A 1 335 ? -3.069 9.772 10.934 1.00 95.19 335 LEU A CA 1
ATOM 2658 C C . LEU A 1 335 ? -3.795 9.313 12.203 1.00 95.19 335 LEU A C 1
ATOM 2660 O O . LEU A 1 335 ? -3.281 9.397 13.316 1.00 95.19 335 LEU A O 1
ATOM 2664 N N . ARG A 1 336 ? -4.990 8.741 12.023 1.00 96.12 336 ARG A N 1
ATOM 2665 C CA . ARG A 1 336 ? -5.685 7.986 13.074 1.00 96.12 336 ARG A CA 1
ATOM 2666 C C . ARG A 1 336 ? -5.182 6.546 13.049 1.00 96.12 336 ARG A C 1
ATOM 2668 O O . ARG A 1 336 ? -5.442 5.827 12.085 1.00 96.12 336 ARG A O 1
ATOM 2675 N N . LEU A 1 337 ? -4.476 6.130 14.097 1.00 98.44 337 LEU A N 1
ATOM 2676 C CA . LEU A 1 337 ? -3.959 4.769 14.239 1.00 98.44 337 LEU A CA 1
ATOM 2677 C C . LEU A 1 337 ? -4.764 3.992 15.279 1.00 98.44 337 LEU A C 1
ATOM 2679 O O . LEU A 1 337 ? -4.943 4.458 16.405 1.00 98.44 337 LEU A O 1
ATOM 2683 N N . VAL A 1 338 ? -5.219 2.795 14.913 1.00 98.75 338 VAL A N 1
ATOM 2684 C CA . VAL A 1 338 ? -5.980 1.925 15.814 1.00 98.75 338 VAL A CA 1
ATOM 2685 C C . VAL A 1 338 ? -5.502 0.474 15.752 1.00 98.75 338 VAL A C 1
ATOM 2687 O O . VAL A 1 338 ? -5.077 -0.045 14.720 1.00 98.75 338 VAL A O 1
ATOM 2690 N N . SER A 1 339 ? -5.574 -0.201 16.889 1.00 98.75 339 SER A N 1
ATOM 2691 C CA . SER A 1 339 ? -5.254 -1.612 17.050 1.00 98.75 339 SER A CA 1
ATOM 2692 C C . SER A 1 339 ? -6.489 -2.485 16.846 1.00 98.75 339 SER A C 1
ATOM 2694 O O . SER A 1 339 ? -7.527 -2.258 17.471 1.00 98.75 339 SER A O 1
ATOM 2696 N N . SER A 1 340 ? -6.346 -3.539 16.040 1.00 98.56 340 SER A N 1
ATOM 2697 C CA . SER A 1 340 ? -7.338 -4.613 15.883 1.00 98.56 340 SER A CA 1
ATOM 2698 C C . SER A 1 340 ? -6.996 -5.880 16.677 1.00 98.56 340 SER A C 1
ATOM 2700 O O . SER A 1 340 ? -7.600 -6.931 16.469 1.00 98.56 340 SER A O 1
ATOM 2702 N N . ARG A 1 341 ? -6.023 -5.826 17.601 1.00 97.12 341 ARG A N 1
ATOM 2703 C CA . ARG A 1 341 ? -5.511 -7.019 18.309 1.00 97.12 341 ARG A CA 1
ATOM 2704 C C . ARG A 1 341 ? -6.599 -7.819 19.031 1.00 97.12 341 ARG A C 1
ATOM 2706 O O . ARG A 1 341 ? -6.498 -9.039 19.085 1.00 97.12 341 ARG A O 1
ATOM 2713 N N . GLY A 1 342 ? -7.611 -7.140 19.569 1.00 94.88 342 GLY A N 1
ATOM 2714 C CA . GLY A 1 342 ? -8.704 -7.747 20.333 1.00 94.88 342 GLY A CA 1
ATOM 2715 C C . GLY A 1 342 ? -9.917 -8.201 19.514 1.00 94.88 342 GLY A C 1
ATOM 2716 O O . GLY A 1 342 ? -10.903 -8.600 20.120 1.00 94.88 342 GLY A O 1
ATOM 2717 N N . ASN A 1 343 ? -9.890 -8.116 18.178 1.00 97.38 343 ASN A N 1
ATOM 2718 C CA . ASN A 1 343 ? -11.049 -8.439 17.336 1.00 97.38 343 ASN A CA 1
ATOM 2719 C C . ASN A 1 343 ? -10.670 -9.229 16.064 1.00 97.38 343 ASN A C 1
ATOM 2721 O O . ASN A 1 343 ? -9.491 -9.463 15.771 1.00 97.38 343 ASN A O 1
ATOM 2725 N N . SER A 1 344 ? -11.679 -9.661 15.300 1.00 97.25 344 SER A N 1
ATOM 2726 C CA . SER A 1 344 ? -11.511 -10.447 14.071 1.00 97.25 344 SER A CA 1
ATOM 2727 C C . SER A 1 344 ? -11.432 -9.636 12.778 1.00 97.25 344 SER A C 1
ATOM 2729 O O . SER A 1 344 ? -11.285 -10.245 11.721 1.00 97.25 344 SER A O 1
ATOM 2731 N N . PHE A 1 345 ? -11.458 -8.300 12.833 1.00 98.19 345 PHE A N 1
ATOM 2732 C CA . PHE A 1 345 ? -11.551 -7.435 11.651 1.00 98.19 345 PHE A CA 1
ATOM 2733 C C . PHE A 1 345 ? -10.552 -7.815 10.548 1.00 98.19 345 PHE A C 1
ATOM 2735 O O . PHE A 1 345 ? -10.936 -7.996 9.396 1.00 98.19 345 PHE A O 1
ATOM 2742 N N . ASN A 1 346 ? -9.272 -8.002 10.896 1.00 97.56 346 ASN A N 1
ATOM 2743 C CA . ASN A 1 346 ? -8.251 -8.361 9.908 1.00 97.56 346 ASN A CA 1
ATOM 2744 C C . ASN A 1 346 ? -8.561 -9.692 9.208 1.00 97.56 346 ASN A C 1
ATOM 2746 O O . ASN A 1 346 ? -8.382 -9.795 7.999 1.00 97.56 346 ASN A O 1
ATOM 2750 N N . ARG A 1 347 ? -9.036 -10.700 9.945 1.00 96.38 347 ARG A N 1
ATOM 2751 C CA . ARG A 1 347 ? -9.372 -12.017 9.391 1.00 96.38 347 ARG A CA 1
ATOM 2752 C C . ARG A 1 347 ? -10.609 -11.936 8.500 1.00 96.38 347 ARG A C 1
ATOM 2754 O O . ARG A 1 347 ? -10.593 -12.469 7.395 1.00 96.38 347 ARG A O 1
ATOM 2761 N N . ASP A 1 348 ? -11.643 -11.237 8.960 1.00 96.25 348 ASP A N 1
ATOM 2762 C CA . ASP A 1 348 ? -12.925 -11.127 8.258 1.00 96.25 348 ASP A CA 1
ATOM 2763 C C . ASP A 1 348 ? -12.800 -10.336 6.937 1.00 96.25 348 ASP A C 1
ATOM 2765 O O . ASP A 1 348 ? -13.566 -10.573 6.008 1.00 96.25 348 ASP A O 1
ATOM 2769 N N . TYR A 1 349 ? -11.791 -9.460 6.818 1.00 95.69 349 TYR A N 1
ATOM 2770 C CA . TYR A 1 349 ? -11.471 -8.703 5.597 1.00 95.69 349 TYR A CA 1
ATOM 2771 C C . TYR A 1 349 ? -10.163 -9.135 4.910 1.00 95.69 349 TYR A C 1
ATOM 2773 O O . TYR A 1 349 ? -9.593 -8.381 4.123 1.00 95.69 349 TYR A O 1
ATOM 2781 N N . HIS A 1 350 ? -9.689 -10.359 5.163 1.00 94.25 350 HIS A N 1
ATOM 2782 C CA . HIS A 1 350 ? -8.537 -10.973 4.477 1.00 94.25 350 HIS A CA 1
ATOM 2783 C C . HIS A 1 350 ? -7.186 -10.240 4.625 1.00 94.25 350 HIS A C 1
ATOM 2785 O O . HIS A 1 350 ? -6.241 -10.495 3.873 1.00 94.25 350 HIS A O 1
ATOM 2791 N N . ALA A 1 351 ? -7.058 -9.374 5.629 1.00 95.06 351 ALA A N 1
ATOM 2792 C CA . ALA A 1 351 ? -5.798 -8.783 6.076 1.00 95.06 351 ALA A CA 1
ATOM 2793 C C . ALA A 1 351 ? -5.039 -9.678 7.085 1.00 95.06 351 ALA A C 1
ATOM 2795 O O . ALA A 1 351 ? -4.005 -9.282 7.619 1.00 95.06 351 ALA A O 1
ATOM 2796 N N . GLU A 1 352 ? -5.534 -10.885 7.358 1.00 95.38 352 GLU A N 1
ATOM 2797 C CA . GLU A 1 352 ? -4.913 -11.905 8.208 1.00 95.38 352 GLU A CA 1
ATOM 2798 C C . GLU A 1 352 ? -5.205 -13.293 7.617 1.00 95.38 352 GLU A C 1
ATOM 2800 O O . GLU A 1 352 ? -6.328 -13.587 7.206 1.00 95.38 352 GLU A O 1
ATOM 2805 N N . THR A 1 353 ? -4.171 -14.128 7.513 1.00 92.75 353 THR A N 1
ATOM 2806 C CA . THR A 1 353 ? -4.283 -15.523 7.052 1.00 92.75 353 THR A CA 1
ATOM 2807 C C . THR A 1 353 ? -4.830 -16.434 8.151 1.00 92.75 353 THR A C 1
ATOM 2809 O O . THR A 1 353 ? -4.893 -16.044 9.314 1.00 92.75 353 THR A O 1
ATOM 2812 N N . LEU A 1 354 ? -5.185 -17.674 7.795 1.00 90.81 354 LEU A N 1
ATOM 2813 C CA . LEU A 1 354 ? -5.619 -18.685 8.767 1.00 90.81 354 LEU A CA 1
ATOM 2814 C C . LEU A 1 354 ? -4.555 -18.967 9.839 1.00 90.81 354 LEU A C 1
ATOM 2816 O O . LEU A 1 354 ? -4.907 -19.174 10.996 1.00 90.81 354 LEU A O 1
ATOM 2820 N N . ASP A 1 355 ? -3.275 -18.878 9.471 1.00 92.31 355 ASP A N 1
ATOM 2821 C CA . ASP A 1 355 ? -2.139 -19.077 10.378 1.00 92.31 355 ASP A CA 1
ATOM 2822 C C . ASP A 1 355 ? -1.774 -17.803 11.170 1.00 92.31 355 ASP A C 1
ATOM 2824 O O . ASP A 1 355 ? -0.737 -17.741 11.827 1.00 92.31 355 ASP A O 1
ATOM 2828 N N . GLY A 1 356 ? -2.594 -16.747 11.096 1.00 93.12 356 GLY A N 1
ATOM 2829 C CA . GLY A 1 356 ? -2.389 -15.495 11.833 1.00 93.12 356 GLY A CA 1
ATOM 2830 C C . GLY A 1 356 ? -1.339 -14.554 11.230 1.00 93.12 356 GLY A C 1
ATOM 2831 O O . GLY A 1 356 ? -1.053 -13.494 11.792 1.00 93.12 356 GLY A O 1
ATOM 2832 N N . VAL A 1 357 ? -0.770 -14.885 10.065 1.00 94.31 357 VAL A N 1
ATOM 2833 C CA . VAL A 1 357 ? 0.140 -13.986 9.337 1.00 94.31 357 VAL A CA 1
ATOM 2834 C C . VAL A 1 357 ? -0.644 -12.803 8.779 1.00 94.31 357 VAL A C 1
ATOM 2836 O O . VAL A 1 357 ? -1.643 -12.988 8.079 1.00 94.31 357 VAL A O 1
ATOM 2839 N N . GLN A 1 358 ? -0.176 -11.590 9.066 1.00 95.38 358 GLN A N 1
ATOM 2840 C CA . GLN A 1 358 ? -0.811 -10.350 8.625 1.00 95.38 358 GLN A CA 1
ATOM 2841 C C . GLN A 1 358 ? -0.541 -10.076 7.143 1.00 95.38 358 GLN A C 1
ATOM 2843 O O . GLN A 1 358 ? 0.509 -10.430 6.610 1.00 95.38 358 GLN A O 1
ATOM 2848 N N . ARG A 1 359 ? -1.476 -9.400 6.478 1.00 92.31 359 ARG A N 1
ATOM 2849 C CA . ARG A 1 359 ? -1.356 -8.941 5.094 1.00 92.31 359 ARG A CA 1
ATOM 2850 C C . ARG A 1 359 ? -1.627 -7.452 5.024 1.00 92.31 359 ARG A C 1
ATOM 2852 O O . ARG A 1 359 ? -2.564 -6.948 5.638 1.00 92.31 359 ARG A O 1
ATOM 2859 N N . ALA A 1 360 ? -0.812 -6.762 4.239 1.00 92.69 360 ALA A N 1
ATOM 2860 C CA . ALA A 1 360 ? -1.102 -5.390 3.880 1.00 92.69 360 ALA A CA 1
ATOM 2861 C C . ALA A 1 360 ? -2.313 -5.384 2.948 1.00 92.69 360 ALA A C 1
ATOM 2863 O O . ALA A 1 360 ? -2.297 -6.080 1.933 1.00 92.69 360 ALA A O 1
ATOM 2864 N N . VAL A 1 361 ? -3.348 -4.625 3.298 1.00 93.38 361 VAL A N 1
ATOM 2865 C CA . VAL A 1 361 ? -4.552 -4.465 2.476 1.00 93.38 361 VAL A CA 1
ATOM 2866 C C . VAL A 1 361 ? -5.132 -3.071 2.715 1.00 93.38 361 VAL A C 1
ATOM 2868 O O . VAL A 1 361 ? -5.128 -2.568 3.833 1.00 93.38 361 VAL A O 1
ATOM 2871 N N . MET A 1 362 ? -5.609 -2.419 1.662 1.00 95.31 362 MET A N 1
ATOM 2872 C CA . MET A 1 362 ? -6.414 -1.199 1.747 1.00 95.31 362 MET A CA 1
ATOM 2873 C C . MET A 1 362 ? -7.876 -1.497 1.419 1.00 95.31 362 MET A C 1
ATOM 2875 O O . MET A 1 362 ? -8.168 -2.137 0.400 1.00 95.31 362 MET A O 1
ATOM 2879 N N . HIS A 1 363 ? -8.765 -0.976 2.259 1.00 96.19 363 HIS A N 1
ATOM 2880 C CA . HIS A 1 363 ? -10.211 -1.118 2.184 1.00 96.19 363 HIS A CA 1
ATOM 2881 C C . HIS A 1 363 ? -10.897 0.245 2.107 1.00 96.19 363 HIS A C 1
ATOM 2883 O O . HIS A 1 363 ? -10.424 1.234 2.669 1.00 96.19 363 HIS A O 1
ATOM 2889 N N . VAL A 1 364 ? -12.058 0.274 1.462 1.00 97.19 364 VAL A N 1
ATOM 2890 C CA . VAL A 1 364 ? -12.994 1.397 1.494 1.00 97.19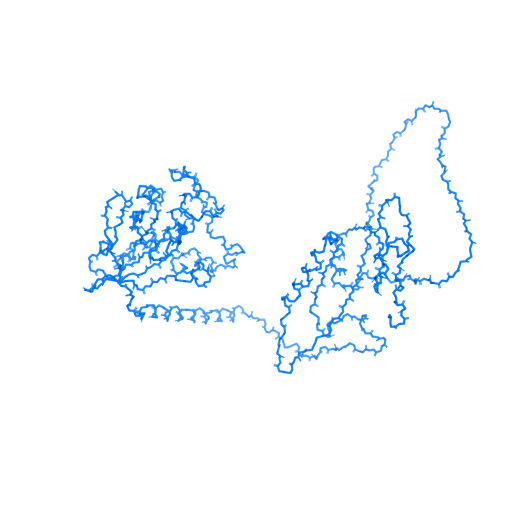 364 VAL A CA 1
ATOM 2891 C C . VAL A 1 364 ? -14.327 0.890 2.021 1.00 97.19 364 VAL A C 1
ATOM 2893 O O . VAL A 1 364 ? -14.879 -0.082 1.502 1.00 97.19 364 VAL A O 1
ATOM 2896 N N . PHE A 1 365 ? -14.844 1.575 3.033 1.00 98.25 365 PHE A N 1
ATOM 2897 C CA . PHE A 1 365 ? -16.156 1.359 3.624 1.00 98.25 365 PHE A CA 1
ATOM 2898 C C . PHE A 1 365 ? -17.036 2.583 3.402 1.00 98.25 365 PHE A C 1
ATOM 2900 O O . PHE A 1 365 ? -16.551 3.714 3.307 1.00 98.25 365 PHE A O 1
ATOM 2907 N N . SER A 1 366 ? -18.342 2.348 3.350 1.00 97.12 366 SER A N 1
ATOM 2908 C CA . SER A 1 366 ? -19.351 3.394 3.217 1.00 97.12 366 SER A CA 1
ATOM 2909 C C . SER A 1 366 ? -20.385 3.303 4.335 1.00 97.12 366 SER A C 1
ATOM 2911 O O . SER A 1 366 ? -20.763 2.203 4.736 1.00 97.12 366 SER A O 1
ATOM 2913 N N . ARG A 1 367 ? -20.841 4.451 4.843 1.00 96.25 367 ARG A N 1
ATOM 2914 C CA . ARG A 1 367 ? -21.910 4.560 5.844 1.00 96.25 367 ARG A CA 1
ATOM 2915 C C . ARG A 1 367 ? -23.180 5.103 5.196 1.00 96.25 367 ARG A C 1
ATOM 2917 O O . ARG A 1 367 ? -23.142 6.102 4.482 1.00 96.25 367 ARG A O 1
ATOM 2924 N N . SER A 1 368 ? -24.303 4.457 5.490 1.00 94.50 368 SER A N 1
ATOM 2925 C CA . SER A 1 368 ? -25.646 4.862 5.070 1.00 94.50 368 SER A CA 1
ATOM 2926 C C . SER A 1 368 ? -26.651 4.654 6.209 1.00 94.50 368 SER A C 1
ATOM 2928 O O . SER A 1 368 ? -26.280 4.196 7.290 1.00 94.50 368 SER A O 1
ATOM 2930 N N . SER A 1 369 ? -27.930 4.952 5.967 1.00 92.50 369 SER A N 1
ATOM 2931 C CA . SER A 1 369 ? -29.018 4.658 6.910 1.00 92.50 369 SER A CA 1
ATOM 2932 C C . SER A 1 369 ? -29.206 3.161 7.180 1.00 92.50 369 SER A C 1
ATOM 2934 O O . SER A 1 369 ? -29.729 2.802 8.226 1.00 92.50 369 SER A O 1
ATOM 2936 N N . GLU A 1 370 ? -28.776 2.290 6.263 1.00 92.94 370 GLU A N 1
ATOM 2937 C CA . GLU A 1 370 ? -28.838 0.829 6.429 1.00 92.94 370 GLU A CA 1
ATOM 2938 C C . GLU A 1 370 ? -27.670 0.267 7.254 1.00 92.94 370 GLU A C 1
ATOM 2940 O O . GLU A 1 370 ? -27.631 -0.928 7.534 1.00 92.94 370 GLU A O 1
ATOM 2945 N N . GLY A 1 371 ? -26.701 1.110 7.622 1.00 95.62 371 GLY A N 1
ATOM 2946 C CA . GLY A 1 371 ? -25.481 0.715 8.316 1.00 95.62 371 GLY A CA 1
ATOM 2947 C C . GLY A 1 371 ? -24.223 0.911 7.472 1.00 95.62 371 GLY A C 1
ATOM 2948 O O . GLY A 1 371 ? -24.199 1.675 6.498 1.00 95.62 371 GLY A O 1
ATOM 2949 N N . ILE A 1 372 ? -23.149 0.243 7.894 1.00 98.19 372 ILE A N 1
ATOM 2950 C CA . ILE A 1 372 ? -21.823 0.338 7.280 1.00 98.19 372 ILE A CA 1
ATOM 2951 C C . ILE A 1 372 ? -21.630 -0.857 6.358 1.00 98.19 372 ILE A C 1
ATOM 2953 O O . ILE A 1 372 ? -21.807 -2.003 6.769 1.00 98.19 372 ILE A O 1
ATOM 2957 N N . ARG A 1 373 ? -21.245 -0.582 5.115 1.00 97.75 373 ARG A N 1
ATOM 2958 C CA . ARG A 1 373 ? -20.969 -1.594 4.098 1.00 97.75 373 ARG A CA 1
ATOM 2959 C C . ARG A 1 373 ? -19.526 -1.522 3.652 1.00 97.75 373 ARG A C 1
ATOM 2961 O O . ARG A 1 373 ? -18.964 -0.435 3.485 1.00 97.75 373 ARG A O 1
ATOM 2968 N N . HIS A 1 374 ? -18.952 -2.685 3.393 1.00 97.38 374 HIS A N 1
ATOM 2969 C CA . HIS A 1 374 ? -17.741 -2.783 2.594 1.00 97.38 374 HIS A CA 1
ATOM 2970 C C . HIS A 1 374 ? -18.031 -2.317 1.158 1.00 97.38 374 HIS A C 1
ATOM 2972 O O . HIS A 1 374 ? -19.101 -2.595 0.619 1.00 97.38 374 HIS A O 1
ATOM 2978 N N . HIS A 1 375 ? -17.119 -1.551 0.558 1.00 96.62 375 HIS A N 1
ATOM 2979 C CA . HIS A 1 375 ? -17.278 -1.023 -0.801 1.00 96.62 375 HIS A CA 1
ATOM 2980 C C . HIS A 1 375 ? -16.192 -1.527 -1.753 1.00 96.62 375 HIS A C 1
ATOM 2982 O O . HIS A 1 375 ? -16.493 -1.900 -2.884 1.00 96.62 375 HIS A O 1
ATOM 2988 N N . TRP A 1 376 ? -14.927 -1.531 -1.324 1.00 95.69 376 TRP A N 1
ATOM 2989 C CA . TRP A 1 376 ? -13.818 -1.958 -2.177 1.00 95.69 376 TRP A CA 1
ATOM 2990 C C . TRP A 1 376 ? -12.617 -2.445 -1.362 1.00 95.69 376 TRP A C 1
ATOM 2992 O O . TRP A 1 376 ? -12.334 -1.915 -0.289 1.00 95.69 376 TRP A O 1
ATOM 3002 N N . THR A 1 377 ? -11.888 -3.422 -1.904 1.00 93.75 377 THR A N 1
ATOM 3003 C CA . THR A 1 377 ? -10.601 -3.905 -1.389 1.00 93.75 377 THR A CA 1
ATOM 3004 C C . THR A 1 377 ? -9.566 -3.925 -2.514 1.00 93.75 377 THR A C 1
ATOM 3006 O O . THR A 1 377 ? -9.870 -4.159 -3.683 1.00 93.75 377 THR A O 1
ATOM 3009 N N . SER A 1 378 ? -8.309 -3.716 -2.150 1.00 91.25 378 SER A N 1
ATOM 3010 C CA . SER A 1 378 ? -7.137 -3.849 -3.021 1.00 91.25 378 SER A CA 1
ATOM 3011 C C . SER 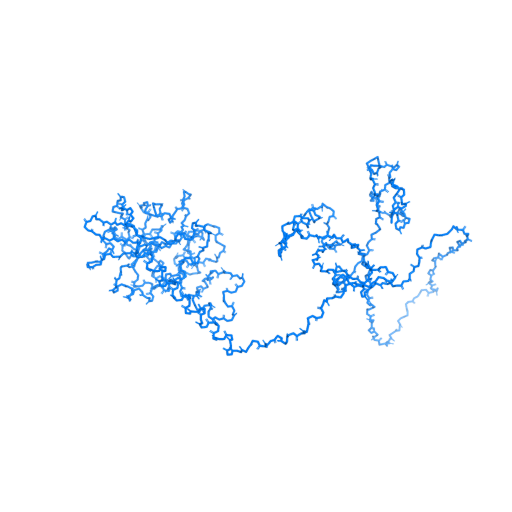A 1 378 ? -6.760 -5.314 -3.314 1.00 91.25 378 SER A C 1
ATOM 3013 O O . SER A 1 378 ? -5.696 -5.809 -2.961 1.00 91.25 378 SER A O 1
ATOM 3015 N N . GLU A 1 379 ? -7.640 -6.026 -4.013 1.00 86.75 379 GLU A N 1
ATOM 3016 C CA . GLU A 1 379 ? -7.597 -7.490 -4.143 1.00 86.75 379 GLU A CA 1
ATOM 3017 C C . GLU A 1 379 ? -6.526 -8.061 -5.090 1.00 86.75 379 GLU A C 1
ATOM 3019 O O . GLU A 1 379 ? -6.403 -9.283 -5.193 1.00 86.75 379 GLU A O 1
ATOM 3024 N N . MET A 1 380 ? -5.717 -7.242 -5.781 1.00 83.00 380 MET A N 1
ATOM 3025 C CA . MET A 1 380 ? -4.686 -7.804 -6.679 1.00 83.00 380 MET A CA 1
ATOM 3026 C C . MET A 1 380 ? -3.665 -8.666 -5.929 1.00 83.00 380 MET A C 1
ATOM 3028 O O . MET A 1 380 ? -3.164 -9.637 -6.496 1.00 83.00 380 MET A O 1
ATOM 3032 N N . VAL A 1 381 ? -3.443 -8.382 -4.641 1.00 77.56 381 VAL A N 1
ATOM 3033 C CA . VAL A 1 381 ? -2.620 -9.221 -3.761 1.00 77.56 381 VAL A CA 1
ATOM 3034 C C . VAL A 1 381 ? -3.117 -10.668 -3.697 1.00 77.56 381 VAL A C 1
ATOM 3036 O O . VAL A 1 381 ? -2.309 -11.585 -3.584 1.00 77.56 381 VAL A O 1
ATOM 3039 N N . PHE A 1 382 ? -4.429 -10.894 -3.813 1.00 81.38 382 PHE A N 1
ATOM 3040 C CA . PHE A 1 382 ? -5.030 -12.230 -3.806 1.00 81.38 382 PHE A CA 1
ATOM 3041 C C . PHE A 1 382 ? -5.036 -12.868 -5.195 1.00 81.38 382 PHE A C 1
ATOM 3043 O O . PHE A 1 382 ? -4.925 -14.084 -5.313 1.00 81.38 382 PHE A O 1
ATOM 3050 N N . LYS A 1 383 ? -5.158 -12.057 -6.253 1.00 76.88 383 LYS A N 1
ATOM 3051 C CA . LYS A 1 383 ? -5.269 -12.549 -7.631 1.00 76.88 383 LYS A CA 1
ATOM 3052 C C . LYS A 1 383 ? -3.937 -13.016 -8.218 1.00 76.88 383 LYS A C 1
ATOM 3054 O O . LYS A 1 383 ? -3.915 -14.004 -8.943 1.00 76.88 383 LYS A O 1
ATOM 3059 N N . SER A 1 384 ? -2.852 -12.285 -7.974 1.00 71.88 384 SER A N 1
ATOM 3060 C CA . SER A 1 384 ? -1.561 -12.537 -8.634 1.00 71.88 384 SER A CA 1
ATOM 3061 C C . SER A 1 384 ? -0.360 -12.490 -7.694 1.00 71.88 384 SER A C 1
ATOM 3063 O O . SER A 1 384 ? 0.767 -12.614 -8.163 1.00 71.88 384 SER A O 1
ATOM 3065 N N . GLY A 1 385 ? -0.569 -12.262 -6.391 1.00 67.75 385 GLY A N 1
ATOM 3066 C CA . GLY A 1 385 ? 0.523 -11.978 -5.452 1.00 67.75 385 GLY A CA 1
ATOM 3067 C C . GLY A 1 385 ? 1.219 -10.638 -5.716 1.00 67.75 385 GLY A C 1
ATOM 3068 O O . GLY A 1 385 ? 2.193 -10.304 -5.048 1.00 67.75 385 GLY A O 1
ATOM 3069 N N . ASP A 1 386 ? 0.715 -9.862 -6.679 1.00 69.12 386 ASP A N 1
ATOM 3070 C CA . ASP A 1 386 ? 1.259 -8.566 -7.047 1.00 69.12 386 ASP A CA 1
ATOM 3071 C C . ASP A 1 386 ? 0.922 -7.547 -5.962 1.00 69.12 386 ASP A C 1
ATOM 3073 O O . ASP A 1 386 ? -0.246 -7.253 -5.710 1.00 69.12 386 ASP A O 1
ATOM 3077 N N . THR A 1 387 ? 1.949 -7.007 -5.322 1.00 66.75 387 THR A N 1
ATOM 3078 C CA . THR A 1 387 ? 1.849 -6.050 -4.215 1.00 66.75 387 THR A CA 1
ATOM 3079 C C . THR A 1 387 ? 1.743 -4.596 -4.673 1.00 66.75 387 THR A C 1
ATOM 3081 O O . THR A 1 387 ? 1.542 -3.711 -3.842 1.00 66.75 387 THR A O 1
ATOM 3084 N N . ARG A 1 388 ? 1.798 -4.336 -5.987 1.00 71.94 388 ARG A N 1
ATOM 3085 C CA . ARG A 1 388 ? 1.655 -2.998 -6.593 1.00 71.94 388 ARG A CA 1
ATOM 3086 C C . ARG A 1 388 ? 0.232 -2.439 -6.536 1.00 71.94 388 ARG A C 1
ATOM 3088 O O . ARG A 1 388 ? -0.063 -1.372 -7.064 1.00 71.94 388 ARG A O 1
ATOM 3095 N N . TRP A 1 389 ? -0.693 -3.136 -5.878 1.00 73.19 389 TRP A N 1
ATOM 3096 C CA . TRP A 1 389 ? -2.046 -2.634 -5.632 1.00 73.19 389 TRP A CA 1
ATOM 3097 C C . TRP A 1 389 ? -2.068 -1.339 -4.810 1.00 73.19 389 TRP A C 1
ATOM 3099 O O . TRP A 1 389 ? -3.063 -0.614 -4.864 1.00 73.19 389 TRP A O 1
ATOM 3109 N N . ILE A 1 390 ? -0.999 -1.053 -4.058 1.00 78.81 390 ILE A N 1
ATOM 3110 C CA . ILE A 1 390 ? -0.883 0.141 -3.219 1.00 78.81 390 ILE A CA 1
ATOM 3111 C C . ILE A 1 390 ? -0.191 1.320 -3.917 1.00 78.81 390 ILE A C 1
ATOM 3113 O O . ILE A 1 390 ? -0.177 2.419 -3.369 1.00 78.81 390 ILE A O 1
ATOM 3117 N N . ASP A 1 391 ? 0.304 1.137 -5.145 1.00 80.25 391 ASP A N 1
ATOM 3118 C CA . ASP A 1 391 ? 0.983 2.175 -5.933 1.00 80.25 391 ASP A CA 1
ATOM 3119 C C . ASP A 1 391 ? 0.228 3.522 -5.983 1.00 80.25 391 ASP A C 1
ATOM 3121 O O . ASP A 1 391 ? 0.880 4.555 -5.843 1.00 80.25 391 ASP A O 1
ATOM 3125 N N . PRO A 1 392 ? -1.123 3.582 -6.080 1.00 82.00 392 PRO A N 1
ATOM 3126 C CA . PRO A 1 392 ? -1.840 4.861 -6.087 1.00 82.00 392 PRO A CA 1
ATOM 3127 C C . PRO A 1 392 ? -1.659 5.721 -4.829 1.00 82.00 392 PRO A C 1
ATOM 3129 O O . PRO A 1 392 ? -1.953 6.913 -4.871 1.00 82.00 392 PRO A O 1
ATOM 3132 N N . VAL A 1 393 ? -1.237 5.126 -3.711 1.00 86.25 393 VAL A N 1
ATOM 3133 C CA . VAL A 1 393 ? -1.007 5.822 -2.436 1.00 86.25 393 VAL A CA 1
ATOM 3134 C C . VAL A 1 393 ? 0.435 5.684 -1.945 1.00 86.25 393 VAL A C 1
ATOM 3136 O O . VAL A 1 393 ? 0.753 6.167 -0.861 1.00 86.25 393 VAL A O 1
ATOM 3139 N N . TRP A 1 394 ? 1.316 5.055 -2.733 1.00 88.31 394 TRP A N 1
ATOM 3140 C CA . TRP A 1 394 ? 2.720 4.873 -2.385 1.00 88.31 394 TRP A CA 1
ATOM 3141 C C . TRP A 1 394 ? 3.617 5.790 -3.229 1.00 88.31 394 TRP A C 1
ATOM 3143 O O . TRP A 1 394 ? 3.977 5.445 -4.356 1.00 88.31 394 TRP A O 1
ATOM 3153 N N . PRO A 1 395 ? 4.021 6.960 -2.700 1.00 86.31 395 PRO A N 1
ATOM 3154 C CA . PRO A 1 395 ? 4.710 7.972 -3.501 1.00 86.31 395 PRO A CA 1
ATOM 3155 C C . PRO A 1 395 ? 6.077 7.525 -4.036 1.00 86.31 395 PRO A C 1
ATOM 3157 O O . PRO A 1 395 ? 6.478 7.978 -5.103 1.00 86.31 395 PRO A O 1
ATOM 3160 N N . ILE A 1 396 ? 6.782 6.627 -3.337 1.00 85.44 396 ILE A N 1
ATOM 3161 C CA . ILE A 1 396 ? 8.141 6.205 -3.714 1.00 85.44 396 ILE A CA 1
ATOM 3162 C C . ILE A 1 396 ? 8.167 5.600 -5.117 1.00 85.44 396 ILE A C 1
ATOM 3164 O O . ILE A 1 396 ? 8.971 6.012 -5.947 1.00 85.44 396 ILE A O 1
ATOM 3168 N N . PHE A 1 397 ? 7.269 4.660 -5.406 1.00 83.38 397 PHE A N 1
ATOM 3169 C CA . PHE A 1 397 ? 7.228 4.019 -6.717 1.00 83.38 397 PHE A CA 1
ATOM 3170 C C . PHE A 1 397 ? 6.799 4.977 -7.824 1.00 83.38 397 PHE A C 1
ATOM 3172 O O . PHE A 1 397 ? 7.379 4.937 -8.904 1.00 83.38 397 PHE A O 1
ATOM 3179 N N . GLY A 1 398 ? 5.872 5.893 -7.531 1.00 84.75 398 GLY A N 1
ATOM 3180 C CA . GLY A 1 398 ? 5.493 6.941 -8.477 1.00 84.75 398 GLY A CA 1
ATOM 3181 C C . GLY A 1 398 ? 6.664 7.844 -8.875 1.00 84.75 398 GLY A C 1
ATOM 3182 O O . GLY A 1 398 ? 6.721 8.273 -10.019 1.00 84.75 398 GLY A O 1
ATOM 3183 N N . VAL A 1 399 ? 7.606 8.115 -7.963 1.00 87.06 399 VAL A N 1
ATOM 3184 C CA . VAL A 1 399 ? 8.812 8.907 -8.263 1.00 87.06 399 VAL A CA 1
ATOM 3185 C C . VAL A 1 399 ? 9.863 8.074 -8.996 1.00 87.06 399 VAL A C 1
ATOM 3187 O O . VAL A 1 399 ? 10.426 8.550 -9.978 1.00 87.06 399 VAL A O 1
ATOM 3190 N N . LEU A 1 400 ? 10.122 6.842 -8.549 1.00 87.50 400 LEU A N 1
ATOM 3191 C CA . LEU A 1 400 ? 11.122 5.962 -9.165 1.00 87.50 400 LEU A CA 1
ATOM 3192 C C . LEU A 1 400 ? 10.777 5.614 -10.619 1.00 87.50 400 LEU A C 1
ATOM 3194 O O . LEU A 1 400 ? 11.658 5.606 -11.469 1.00 87.50 400 LEU A O 1
ATOM 3198 N N . ASP A 1 401 ? 9.496 5.417 -10.940 1.00 87.94 401 ASP A N 1
ATOM 3199 C CA . ASP A 1 401 ? 9.050 5.137 -12.313 1.00 87.94 401 ASP A CA 1
ATOM 3200 C C . ASP A 1 401 ? 9.292 6.301 -13.296 1.00 87.94 401 ASP A C 1
ATOM 3202 O O . ASP A 1 401 ? 9.195 6.108 -14.508 1.00 87.94 401 ASP A O 1
ATOM 3206 N N . LEU A 1 402 ? 9.607 7.505 -12.800 1.00 89.50 402 LEU A N 1
ATOM 3207 C CA . LEU A 1 402 ? 9.944 8.669 -13.628 1.00 89.50 402 LEU A CA 1
ATOM 3208 C C . LEU A 1 402 ? 11.440 8.762 -13.954 1.00 89.50 402 LEU A C 1
ATOM 3210 O O . LEU A 1 402 ? 11.826 9.600 -14.776 1.00 89.50 402 LEU A O 1
ATOM 3214 N N . THR A 1 403 ? 12.291 7.963 -13.306 1.00 89.06 403 THR A N 1
ATOM 3215 C CA . THR A 1 403 ? 13.740 7.980 -13.538 1.00 89.06 403 THR A CA 1
ATOM 3216 C C . THR A 1 403 ? 14.143 6.961 -14.605 1.00 89.06 403 THR A C 1
ATOM 3218 O O . THR A 1 403 ? 13.363 6.095 -15.000 1.00 89.06 403 THR A O 1
ATOM 3221 N N . LEU A 1 404 ? 15.373 7.070 -15.117 1.00 87.75 404 LEU A N 1
ATOM 3222 C CA . LEU A 1 404 ? 15.885 6.135 -16.128 1.00 87.75 404 LEU A CA 1
ATOM 3223 C C . LEU A 1 404 ? 16.142 4.741 -15.544 1.00 87.75 404 LEU A C 1
ATOM 3225 O O . LEU A 1 404 ? 16.051 3.743 -16.252 1.00 87.75 404 LEU A O 1
ATOM 3229 N N . GLU A 1 405 ? 16.468 4.696 -14.258 1.00 85.81 405 GLU A N 1
ATOM 3230 C CA . GLU A 1 405 ? 16.755 3.499 -13.476 1.00 85.81 405 GLU A CA 1
ATOM 3231 C C . GLU A 1 405 ? 15.470 2.747 -13.093 1.00 85.81 405 GLU A C 1
ATOM 3233 O O . GLU A 1 405 ? 15.516 1.555 -12.775 1.00 85.81 405 GLU A O 1
ATOM 3238 N N . GLY A 1 406 ? 14.318 3.427 -13.134 1.00 85.94 406 GLY A N 1
ATOM 3239 C CA . GLY A 1 406 ? 13.043 2.871 -12.708 1.00 85.94 406 GLY A CA 1
ATOM 3240 C C . GLY A 1 406 ? 13.108 2.381 -11.261 1.00 85.94 406 GLY A C 1
ATOM 3241 O O . GLY A 1 406 ? 13.737 2.982 -10.391 1.00 85.94 406 GLY A O 1
ATOM 3242 N N . ARG A 1 407 ? 12.484 1.230 -10.997 1.00 83.00 407 ARG A N 1
ATOM 3243 C CA . ARG A 1 407 ? 12.512 0.583 -9.674 1.00 83.00 407 ARG A CA 1
ATOM 3244 C C . ARG A 1 407 ? 13.747 -0.310 -9.440 1.00 83.00 407 ARG A C 1
ATOM 3246 O O . ARG A 1 407 ? 13.874 -0.840 -8.342 1.00 83.00 407 ARG A O 1
ATOM 3253 N N . GLY A 1 408 ? 14.637 -0.470 -10.430 1.00 73.25 408 GLY A N 1
ATOM 3254 C CA . GLY A 1 408 ? 15.793 -1.381 -10.387 1.00 73.25 408 GLY A CA 1
ATOM 3255 C C . GLY A 1 408 ? 15.453 -2.882 -10.494 1.00 73.25 408 GLY A C 1
ATOM 3256 O O . GLY A 1 408 ? 14.286 -3.271 -10.511 1.00 73.25 408 GLY A O 1
ATOM 3257 N N . ASP A 1 409 ? 16.488 -3.733 -10.562 1.00 63.25 409 ASP A N 1
ATOM 3258 C CA . ASP A 1 409 ? 16.369 -5.205 -10.712 1.00 63.25 409 ASP A CA 1
ATOM 3259 C C . ASP A 1 409 ? 15.886 -5.909 -9.442 1.00 63.25 409 ASP A C 1
ATOM 3261 O O . ASP A 1 409 ? 15.309 -6.998 -9.467 1.00 63.25 409 ASP A O 1
ATOM 3265 N N . ILE A 1 410 ? 16.106 -5.257 -8.308 1.00 56.16 410 ILE A N 1
ATOM 3266 C CA . ILE A 1 410 ? 15.516 -5.642 -7.047 1.00 56.16 410 ILE A CA 1
ATOM 3267 C C . ILE A 1 410 ? 14.317 -4.718 -6.921 1.00 56.16 410 ILE A C 1
ATOM 3269 O O . ILE A 1 410 ? 14.479 -3.549 -6.585 1.00 56.16 410 ILE A O 1
ATOM 3273 N N . ALA A 1 411 ? 13.104 -5.235 -7.101 1.00 52.25 411 ALA A N 1
ATOM 3274 C CA . ALA A 1 411 ? 11.911 -4.627 -6.514 1.00 52.25 411 ALA A CA 1
ATOM 3275 C C . ALA A 1 411 ? 11.991 -4.724 -4.972 1.00 52.25 411 ALA A C 1
ATOM 3277 O O . ALA A 1 411 ? 11.063 -5.182 -4.304 1.00 52.25 411 ALA A O 1
ATOM 3278 N N . ALA A 1 412 ? 13.146 -4.367 -4.400 1.00 52.53 412 ALA A N 1
ATOM 3279 C CA . ALA A 1 412 ? 13.380 -4.196 -2.994 1.00 52.53 412 ALA A CA 1
ATOM 3280 C C . ALA A 1 412 ? 12.486 -3.036 -2.606 1.00 52.53 412 ALA A C 1
ATOM 3282 O O . ALA A 1 412 ? 12.845 -1.865 -2.722 1.00 52.53 412 ALA A O 1
ATOM 3283 N N . TYR A 1 413 ? 11.287 -3.392 -2.151 1.00 65.31 413 TYR A N 1
ATOM 3284 C CA . TYR A 1 413 ? 10.534 -2.570 -1.231 1.00 65.31 413 TYR A CA 1
ATOM 3285 C C . TYR A 1 413 ? 11.523 -1.856 -0.319 1.00 65.31 413 TYR A C 1
ATOM 3287 O O . TYR A 1 413 ? 12.431 -2.536 0.174 1.00 65.31 413 TYR A O 1
ATOM 3295 N N . PRO A 1 414 ? 11.362 -0.544 -0.106 1.00 60.69 414 PRO A N 1
ATOM 3296 C CA . PRO A 1 414 ? 12.360 0.279 0.552 1.00 60.69 414 PRO A CA 1
ATOM 3297 C C . PRO A 1 414 ? 12.934 -0.472 1.749 1.00 60.69 414 PRO A C 1
ATOM 3299 O O . PRO A 1 414 ? 12.216 -0.816 2.696 1.00 60.69 414 PRO A O 1
ATOM 3302 N N . ASN A 1 415 ? 14.226 -0.797 1.660 1.00 60.12 415 ASN A N 1
ATOM 3303 C CA . ASN A 1 415 ? 14.996 -1.107 2.845 1.00 60.12 415 ASN A CA 1
ATOM 3304 C C . ASN A 1 415 ? 15.027 0.214 3.584 1.00 60.12 415 ASN A C 1
ATOM 3306 O O . ASN A 1 415 ? 15.785 1.110 3.221 1.00 60.12 415 ASN A O 1
ATOM 3310 N N . LEU A 1 416 ? 14.107 0.369 4.531 1.00 53.75 416 LEU A N 1
ATOM 3311 C CA . LEU A 1 416 ? 14.105 1.512 5.416 1.00 53.75 416 LEU A CA 1
ATOM 3312 C C . LEU A 1 416 ? 15.396 1.412 6.230 1.00 53.75 416 LEU A C 1
ATOM 3314 O O . LEU A 1 416 ? 15.462 0.721 7.242 1.00 53.75 416 LEU A O 1
ATOM 3318 N N . GLN A 1 417 ? 16.462 2.017 5.711 1.00 51.31 417 GLN A N 1
ATOM 3319 C CA . GLN A 1 417 ? 17.592 2.423 6.522 1.00 51.31 417 GLN A CA 1
ATOM 3320 C C . GLN A 1 417 ? 17.082 3.626 7.305 1.00 51.31 417 GLN A C 1
ATOM 3322 O O . GLN A 1 417 ? 16.931 4.712 6.748 1.00 51.31 417 GLN A O 1
ATOM 3327 N N . TYR A 1 418 ? 16.678 3.365 8.546 1.00 50.97 418 TYR A N 1
ATOM 3328 C CA . TYR A 1 418 ? 16.246 4.392 9.485 1.00 50.97 418 TYR A CA 1
ATOM 3329 C C . TYR A 1 418 ? 17.440 5.086 10.136 1.00 50.97 418 TYR A C 1
ATOM 3331 O O . TYR A 1 418 ? 18.442 4.388 10.431 1.00 50.97 418 TYR A O 1
#